Protein AF-A0A3M6Y207-F1 (afdb_monomer)

Mean predicted aligned error: 12.54 Å

Organism: Hortaea werneckii (NCBI:txid91943)

Secondary structure (DSSP, 8-state):
-PPPGGG--GGGG---------PPPS--TT-----------------TTSSS-S---HHHHHHHHHHHHHHHHHHHHHHHHHHHHH--TT---S------SSGGGGSPPP-GGG--GGGEE-GGG--BS--SSSPPPPPPPPHHHHHHS-SS-SS--EEE---GGGGSTTTPPPP-BSSTTS-SBPPPEEEBSSEETBPPPPSSS-HHHHT---S-B--HHHHHGGGTSSS-GGGTS--GGGGS--TTHHHHHHHH----GGG--HHHHHHHHHHHHGGGGSSSSPPPPEEEEEEEETT----HHHHHHHHHHIIIIIITTTSSEEEEEEEE---TTS-TTT-HHHHHHHHHHHS-GGGGGGEEEE-HHHHHHHSPSPPP--S--TT-S-TTSTTT-TTHHHHHHHHH-TT-SEEEEEETT----S-HHHHHHHHHHHHTT--STTHHHHHTS---HHHH-SHHHHHHHHHHHIIIIIHHH--HHHH--SS--S-----TTS-PPPPPTT-S-SS-TTT--S-TTTTSPPS---SS-----TTS--TTTT-

pLDDT: mean 82.65, std 19.78, range [25.48, 98.75]

Foldseek 3Di:
DDDDPVPDDVVVVPDDPDDDDPDDPPPDPPPPPPPPDDPDDDDDDDDPPPPPDDPDDPVVVVVVVVVVVVVCCVVVVVVVVVVVVVPDPVDDPPDDDDPDPDPVVVDDDQDLVVQDLLQWDAAVPADAQDDPDPDHGDDDQDPVRVVPGDLARPFAKDFDDPCPVQVPPLSPADWFAQDPVRPHTLFTAIWTQTGRHNRHDDQFDDCVLLVHDDRTHQDCLRQQVLVQDPDPCVLQHPHVNVPDSCHNSVSNCVRNPGDHLPPGALLVRLVVLCVVLVSQQDDDDHQFAEEEEEEEEAVDDCHSVLSSVLSQCSSQPRRSSSGSYQYAYEYEYAPLVQPLVPDVVSVLVSLPVGDPPNHSNRYDYDYLNNLCVVPDDDDPDQPAPVVPDDCSDCVNCVCSSVVVVCVVCVSHPYYHYDYSPDDDSDHPNSSVVSNQVSLLQFFPQCPLLLLQDTGRCVPQPDPVSVSVVSVCCQVPPVQVVDPCVQQNDPPDQFDDPDDPDDDDDPDDPLRHDPDDSVPDPRPRSRNPGDPDDDPHGDDQLCPDPDSVVRD

Structure (mmCIF, N/CA/C/O backbone):
data_AF-A0A3M6Y207-F1
#
_entry.id   AF-A0A3M6Y207-F1
#
loop_
_atom_site.group_PDB
_atom_site.id
_atom_site.type_symbol
_atom_site.label_atom_id
_atom_site.label_alt_id
_atom_site.label_c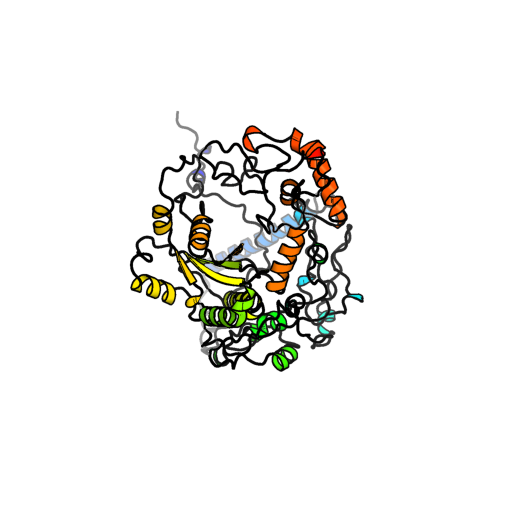omp_id
_atom_site.label_asym_id
_atom_site.label_entity_id
_atom_site.label_seq_id
_atom_site.pdbx_PDB_ins_code
_atom_site.Cartn_x
_atom_site.Cartn_y
_atom_site.Cartn_z
_atom_site.occupancy
_atom_site.B_iso_or_equiv
_atom_site.auth_seq_id
_atom_site.auth_comp_id
_atom_site.auth_asym_id
_atom_site.auth_atom_id
_atom_site.pdbx_PDB_model_num
ATOM 1 N N . MET A 1 1 ? 8.571 66.119 -23.626 1.00 37.56 1 MET A N 1
ATOM 2 C CA . MET A 1 1 ? 7.705 65.507 -24.659 1.00 37.56 1 MET A CA 1
ATOM 3 C C . MET A 1 1 ? 6.858 64.440 -23.987 1.00 37.56 1 MET A C 1
ATOM 5 O O . MET A 1 1 ? 7.425 63.543 -23.383 1.00 37.56 1 MET A O 1
ATOM 9 N N . LEU A 1 2 ? 5.533 64.585 -24.014 1.00 34.31 2 LEU A N 1
ATOM 10 C CA . LEU A 1 2 ? 4.592 63.610 -23.450 1.00 34.31 2 LEU A CA 1
ATOM 11 C C . LEU A 1 2 ? 4.396 62.436 -24.431 1.00 34.31 2 LEU A C 1
ATOM 13 O O . LEU A 1 2 ? 4.283 62.691 -25.634 1.00 34.31 2 LEU A O 1
ATOM 17 N N . PRO A 1 3 ? 4.342 61.174 -23.967 1.00 39.81 3 PRO A N 1
ATOM 18 C CA . PRO A 1 3 ? 4.056 60.037 -24.835 1.00 39.81 3 PRO A CA 1
ATOM 19 C C . PRO A 1 3 ? 2.573 60.002 -25.245 1.00 39.81 3 PRO A C 1
ATOM 21 O O . PRO A 1 3 ? 1.689 60.465 -24.526 1.00 39.81 3 PRO A O 1
ATOM 24 N N . ARG A 1 4 ? 2.307 59.473 -26.448 1.00 44.25 4 ARG A N 1
ATOM 25 C CA . ARG A 1 4 ? 0.972 59.405 -27.067 1.00 44.25 4 ARG A CA 1
ATOM 26 C C . ARG A 1 4 ? 0.052 58.427 -26.320 1.00 44.25 4 ARG A C 1
ATOM 28 O O . ARG A 1 4 ? 0.466 57.333 -25.948 1.00 44.25 4 ARG A O 1
ATOM 35 N N . LEU A 1 5 ? -1.228 58.794 -26.222 1.00 42.16 5 LEU A N 1
ATOM 36 C CA . LEU A 1 5 ? -2.329 58.039 -25.592 1.00 42.16 5 LEU A CA 1
ATOM 37 C C . LEU A 1 5 ? -2.541 56.603 -26.120 1.00 42.16 5 LEU A C 1
ATOM 39 O O . LEU A 1 5 ? -3.233 55.823 -25.479 1.00 42.16 5 LEU A O 1
ATOM 43 N N . SER A 1 6 ? -1.930 56.215 -27.243 1.00 42.47 6 SER A N 1
ATOM 44 C CA . SER A 1 6 ? -2.050 54.869 -27.823 1.00 42.47 6 SER A CA 1
ATOM 45 C C . SER A 1 6 ? -1.184 53.798 -27.143 1.00 42.47 6 SER A C 1
ATOM 47 O O . SER A 1 6 ? -1.222 52.645 -27.559 1.00 42.47 6 SER A O 1
ATOM 49 N N . GLN A 1 7 ? -0.380 54.159 -26.137 1.00 42.72 7 GLN A N 1
ATOM 50 C CA . GLN A 1 7 ? 0.458 53.216 -25.378 1.00 42.72 7 GLN A CA 1
ATOM 51 C C . GLN A 1 7 ? -0.047 52.936 -23.954 1.00 42.72 7 GLN A C 1
ATOM 53 O O . GLN A 1 7 ? 0.565 52.156 -23.225 1.00 42.72 7 GLN A O 1
ATOM 58 N N . LEU A 1 8 ? -1.179 53.517 -23.552 1.00 40.62 8 LEU A N 1
ATOM 59 C CA . LEU A 1 8 ? -1.817 53.196 -22.279 1.00 40.62 8 LEU A CA 1
ATOM 60 C C . LEU A 1 8 ? -2.733 51.984 -22.469 1.00 40.62 8 LEU A C 1
ATOM 62 O O . LEU A 1 8 ? -3.878 52.116 -22.889 1.00 40.62 8 LEU A O 1
ATOM 66 N N . ASN A 1 9 ? -2.211 50.792 -22.172 1.00 45.00 9 ASN A N 1
ATOM 67 C CA . ASN A 1 9 ? -3.013 49.578 -22.040 1.00 45.00 9 ASN A CA 1
ATOM 68 C C . ASN A 1 9 ? -3.329 49.341 -20.546 1.00 45.00 9 ASN A C 1
ATOM 70 O O . ASN A 1 9 ? -2.451 48.876 -19.812 1.00 45.00 9 ASN A O 1
ATOM 74 N N . PRO A 1 10 ? -4.550 49.654 -20.069 1.00 39.66 10 PRO A N 1
ATOM 75 C CA . PRO A 1 10 ? -4.903 49.585 -18.649 1.00 39.66 10 PRO A CA 1
ATOM 76 C C . PRO A 1 10 ? -4.984 48.155 -18.083 1.00 39.66 10 PRO A C 1
ATOM 78 O O . PRO A 1 10 ? -5.084 47.987 -16.873 1.00 39.66 10 PRO A O 1
ATOM 81 N N . LEU A 1 11 ? -4.872 4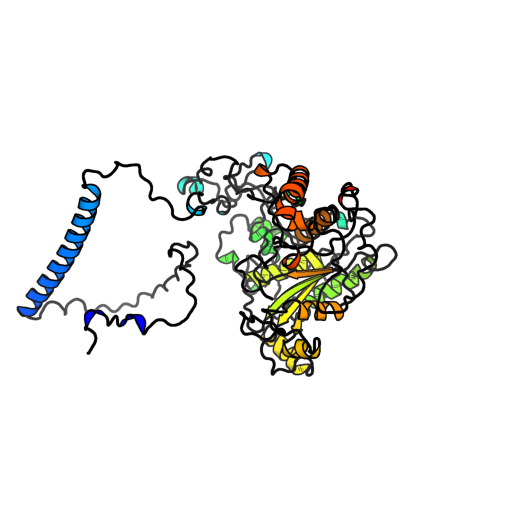7.111 -18.914 1.00 43.75 11 LEU A N 1
ATOM 82 C CA . LEU A 1 11 ? -4.884 45.712 -18.460 1.00 43.75 11 LEU A CA 1
ATOM 83 C C . LEU A 1 11 ? -3.529 45.208 -17.939 1.00 43.75 11 LEU A C 1
ATOM 85 O O . LEU A 1 11 ? -3.455 44.122 -17.369 1.00 43.75 11 LEU A O 1
ATOM 89 N N . ARG A 1 12 ? -2.452 45.994 -18.070 1.00 41.41 12 ARG A N 1
ATOM 90 C CA . ARG A 1 12 ? -1.143 45.646 -17.485 1.00 41.41 12 ARG A CA 1
ATOM 91 C C . ARG A 1 12 ? -1.062 45.848 -15.968 1.00 41.41 12 ARG A C 1
ATOM 93 O O . ARG A 1 12 ? -0.103 45.385 -15.364 1.00 41.41 12 ARG A O 1
ATOM 100 N N . TRP A 1 13 ? -2.051 46.499 -15.353 1.00 37.62 13 TRP A N 1
ATOM 101 C CA . TRP A 1 13 ? -2.058 46.809 -13.915 1.00 37.62 13 TRP A CA 1
ATOM 102 C C . TRP A 1 13 ? -2.912 45.853 -13.064 1.00 37.62 13 TRP A C 1
ATOM 104 O O . TRP A 1 13 ? -3.126 46.103 -11.884 1.00 37.62 13 TRP A O 1
ATOM 114 N N . LEU A 1 14 ? -3.390 44.749 -13.652 1.00 36.78 14 LEU A N 1
ATOM 115 C CA . LEU A 1 14 ? -4.211 43.729 -12.979 1.00 36.78 14 LEU A CA 1
ATOM 116 C C . LEU A 1 14 ? -3.636 42.305 -13.094 1.00 36.78 14 LEU A C 1
ATOM 118 O O . LEU A 1 14 ? -4.357 41.330 -12.903 1.00 36.78 14 LEU A O 1
ATOM 122 N N . HIS A 1 15 ? -2.341 42.154 -13.383 1.00 35.75 15 HIS A N 1
ATOM 123 C CA . HIS A 1 15 ? -1.693 40.845 -13.270 1.00 35.75 15 HIS A CA 1
ATOM 124 C C . HIS A 1 15 ? -1.186 40.625 -11.845 1.00 35.75 15 HIS A C 1
ATOM 126 O O . HIS A 1 15 ? -0.095 41.056 -11.472 1.00 35.75 15 HIS A O 1
ATOM 132 N N . ASN A 1 16 ? -2.002 39.921 -11.061 1.00 33.22 16 ASN A N 1
ATOM 133 C CA . ASN A 1 16 ? -1.535 39.177 -9.901 1.00 33.22 16 ASN A CA 1
ATOM 134 C C . ASN A 1 16 ? -0.428 38.222 -10.375 1.00 33.22 16 ASN A C 1
ATOM 136 O O . ASN A 1 16 ? -0.646 37.434 -11.297 1.00 33.22 16 ASN A O 1
ATOM 140 N N . ARG A 1 17 ? 0.757 38.284 -9.760 1.00 36.72 17 ARG A N 1
ATOM 141 C CA . ARG A 1 17 ? 1.774 37.235 -9.901 1.00 36.72 17 ARG A CA 1
ATOM 142 C C . ARG A 1 17 ? 1.285 36.002 -9.141 1.00 36.72 17 ARG A C 1
ATOM 144 O O . ARG A 1 17 ? 1.629 35.801 -7.985 1.00 36.72 17 ARG A O 1
ATOM 151 N N . GLY A 1 18 ? 0.435 35.224 -9.793 1.00 33.31 18 GLY A N 1
ATOM 152 C CA . GLY A 1 18 ? 0.072 33.870 -9.409 1.00 33.31 18 GLY A CA 1
ATOM 153 C C . GLY A 1 18 ? 0.311 32.973 -10.614 1.00 33.31 18 GLY A C 1
ATOM 154 O O . GLY A 1 18 ? -0.112 33.303 -11.723 1.00 33.31 18 GLY A O 1
ATOM 155 N N . PHE A 1 19 ? 1.033 31.876 -10.408 1.00 36.06 19 PHE A N 1
ATOM 156 C CA . PHE A 1 19 ? 1.197 30.833 -11.413 1.00 36.06 19 PHE A CA 1
ATOM 157 C C . PHE A 1 19 ? -0.182 30.375 -11.904 1.00 36.06 19 PHE A C 1
ATOM 159 O O . PHE A 1 19 ? -1.051 30.021 -11.110 1.00 36.06 19 PHE A O 1
ATOM 166 N N . THR A 1 20 ? -0.389 30.406 -13.217 1.00 26.38 20 THR A N 1
ATOM 167 C CA . THR A 1 20 ? -1.582 29.867 -13.869 1.00 26.38 20 THR A CA 1
ATOM 168 C C . THR A 1 20 ? -1.197 28.539 -14.501 1.00 26.38 20 THR A C 1
ATOM 170 O O . THR A 1 20 ? -0.492 28.506 -15.506 1.00 26.38 20 THR A O 1
ATOM 173 N N . TYR A 1 21 ? -1.660 27.429 -13.924 1.00 33.19 21 TYR A N 1
ATOM 174 C CA . TYR A 1 21 ? -1.825 26.219 -14.724 1.00 33.19 21 TYR A CA 1
ATOM 175 C C . TYR A 1 21 ? -2.815 26.554 -15.842 1.00 33.19 21 TYR A C 1
ATOM 177 O O . TYR A 1 21 ? -3.873 27.134 -15.578 1.00 33.19 21 TYR A O 1
ATOM 185 N N . HIS A 1 22 ? -2.475 26.218 -17.087 1.00 31.17 22 HIS A N 1
ATOM 186 C CA . HIS A 1 22 ? -3.447 26.229 -18.172 1.00 31.17 22 HIS A CA 1
ATOM 187 C C . HIS A 1 22 ? -4.620 25.333 -17.753 1.00 31.17 22 HIS A C 1
ATOM 189 O O . HI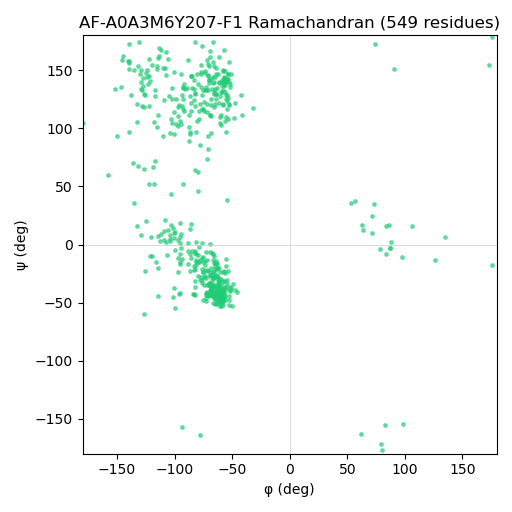S A 1 22 ? -4.467 24.119 -17.634 1.00 31.17 22 HIS A O 1
ATOM 195 N N . GLN A 1 23 ? -5.778 25.937 -17.477 1.00 32.59 23 GLN A N 1
ATOM 196 C CA . GLN A 1 23 ? -7.015 25.198 -17.255 1.00 32.59 23 GLN A CA 1
ATOM 197 C C . GLN A 1 23 ? -7.293 24.354 -18.501 1.00 32.59 23 GLN A C 1
ATOM 199 O O . GLN A 1 23 ? -7.431 24.892 -19.603 1.00 32.59 23 GLN A O 1
ATOM 204 N N . LEU A 1 24 ? -7.354 23.035 -18.317 1.00 33.62 24 LEU A N 1
ATOM 205 C CA . LEU A 1 24 ? -7.867 22.117 -19.325 1.00 33.62 24 LEU A CA 1
ATOM 206 C C . LEU A 1 24 ? -9.313 22.517 -19.687 1.00 33.62 24 LEU A C 1
ATOM 208 O O . LEU A 1 24 ? -10.031 23.040 -18.828 1.00 33.62 24 LEU A O 1
ATOM 212 N N . PRO A 1 25 ? -9.762 22.283 -20.933 1.00 32.41 25 PRO A N 1
ATOM 213 C CA . PRO A 1 25 ? -11.155 22.474 -21.318 1.00 32.41 25 PRO A CA 1
ATOM 214 C C . PRO A 1 25 ? -12.088 21.730 -20.359 1.00 32.41 25 PRO A C 1
ATOM 216 O O . PRO A 1 25 ? -11.834 20.591 -19.971 1.00 32.41 25 PRO A O 1
ATOM 219 N N . ASN A 1 26 ? -13.159 22.406 -19.963 1.00 33.19 26 ASN A N 1
ATOM 220 C CA . ASN A 1 26 ? -14.010 22.069 -18.828 1.00 33.19 26 ASN A CA 1
ATOM 221 C C . ASN A 1 26 ? -15.022 20.939 -19.128 1.00 33.19 26 ASN A C 1
ATOM 223 O O . ASN A 1 26 ? -16.190 21.068 -18.780 1.00 33.19 26 ASN A O 1
ATOM 227 N N . ASP A 1 27 ? -14.581 19.850 -19.762 1.00 36.50 27 ASP A N 1
ATOM 228 C CA . ASP A 1 27 ? -15.401 18.671 -20.094 1.00 36.50 27 ASP A CA 1
ATOM 229 C C . ASP A 1 27 ? -14.865 17.410 -19.394 1.00 36.50 27 ASP A C 1
ATOM 231 O O . ASP A 1 27 ? -14.611 16.365 -19.993 1.00 36.50 27 ASP A O 1
ATOM 235 N N . SER A 1 28 ? -14.680 17.510 -18.076 1.00 31.97 28 SER A N 1
ATOM 236 C CA . SER A 1 28 ? -14.463 16.339 -17.226 1.00 31.97 28 SER A CA 1
ATOM 237 C C . SER A 1 28 ? -15.812 15.687 -16.877 1.00 31.97 28 SER A C 1
ATOM 239 O O . SER A 1 28 ? -16.691 16.372 -16.345 1.00 31.97 28 SER A O 1
ATOM 241 N N . PRO A 1 29 ? -15.988 14.364 -17.067 1.00 37.75 29 PRO A N 1
ATOM 242 C CA . PRO A 1 29 ? -17.188 13.640 -16.635 1.00 37.75 29 PRO A CA 1
ATOM 243 C C . PRO A 1 29 ? -17.307 13.528 -15.101 1.00 37.75 29 PRO A C 1
ATOM 245 O O . PRO A 1 29 ? -18.274 12.959 -14.603 1.00 37.75 29 PRO A O 1
ATOM 248 N N . PHE A 1 30 ? -16.353 14.079 -14.340 1.00 30.80 30 PHE A N 1
ATOM 249 C CA . PHE A 1 30 ? -16.338 14.062 -12.875 1.00 30.80 30 PHE A CA 1
ATOM 250 C C . PHE A 1 30 ? -16.946 15.311 -12.223 1.00 30.80 30 PHE A C 1
ATOM 252 O O . PHE A 1 30 ? -16.905 15.453 -10.999 1.00 30.80 30 PHE A O 1
ATOM 259 N N . HIS A 1 31 ? -17.581 16.200 -12.995 1.00 31.72 31 HIS A N 1
ATOM 260 C CA . HIS A 1 31 ? -18.521 17.145 -12.402 1.00 31.72 31 HIS A CA 1
ATOM 261 C C . HIS A 1 31 ? -19.786 16.396 -11.970 1.00 31.72 31 HIS A C 1
ATOM 263 O O . HIS A 1 31 ? -20.739 16.242 -12.730 1.00 31.72 31 HIS A O 1
ATOM 269 N N . LEU A 1 32 ? -19.808 15.973 -10.702 1.00 33.22 32 LEU A N 1
ATOM 270 C CA . LEU A 1 32 ? -21.043 15.695 -9.978 1.00 33.22 32 LEU A CA 1
ATOM 271 C C . LEU A 1 32 ? -21.902 16.959 -10.033 1.00 33.22 32 LEU A C 1
ATOM 273 O O . LEU A 1 32 ? -21.722 17.911 -9.270 1.00 33.22 32 LEU A O 1
ATOM 277 N N . GLN A 1 33 ? -22.822 16.977 -10.990 1.00 31.09 33 GLN A N 1
ATOM 278 C CA . GLN A 1 33 ? -23.894 17.944 -11.068 1.00 31.09 33 GLN A CA 1
ATOM 279 C C . GLN A 1 33 ? -24.643 17.838 -9.738 1.00 31.09 33 GLN A C 1
ATOM 281 O O . GLN A 1 33 ? -25.308 16.837 -9.475 1.00 31.09 33 GLN A O 1
ATOM 286 N N . ARG A 1 34 ? -24.468 18.836 -8.857 1.00 27.14 34 ARG A N 1
ATOM 287 C CA . ARG A 1 34 ? -25.263 18.967 -7.632 1.00 27.14 34 ARG A CA 1
ATOM 288 C C . ARG A 1 34 ? -26.720 18.817 -8.038 1.00 27.14 34 ARG A C 1
ATOM 290 O O . ARG A 1 34 ? -27.271 19.699 -8.699 1.00 27.14 34 ARG A O 1
ATOM 297 N N . TYR A 1 35 ? -27.305 17.687 -7.658 1.00 26.25 35 TYR A N 1
ATOM 298 C CA . TYR A 1 35 ? -28.729 17.440 -7.749 1.00 26.25 35 TYR A CA 1
ATOM 299 C C . TYR A 1 35 ? -29.407 18.601 -7.029 1.00 26.25 35 TYR A C 1
ATOM 301 O O . TYR A 1 35 ? -29.274 18.777 -5.818 1.00 26.25 35 TYR A O 1
ATOM 309 N N . ARG A 1 36 ? -30.029 19.476 -7.814 1.00 26.77 36 ARG A N 1
ATOM 310 C CA . ARG A 1 36 ? -30.749 20.634 -7.310 1.00 26.77 36 ARG A CA 1
ATOM 311 C C . ARG A 1 36 ? -31.937 20.086 -6.534 1.00 26.77 36 ARG A C 1
ATOM 313 O O . ARG A 1 36 ? -32.762 19.376 -7.108 1.00 26.77 36 ARG A O 1
ATOM 320 N N . GLU A 1 37 ? -31.980 20.379 -5.240 1.00 27.80 37 GLU A N 1
ATOM 321 C CA . GLU A 1 37 ? -33.097 20.032 -4.372 1.00 27.80 37 GLU A CA 1
ATOM 322 C C . GLU A 1 37 ? -34.412 20.429 -5.042 1.00 27.80 37 GLU A C 1
ATOM 324 O O . GLU A 1 37 ? -34.642 21.574 -5.448 1.00 27.80 37 GLU A O 1
ATOM 329 N N . ARG A 1 38 ? -35.251 19.411 -5.211 1.00 25.48 38 ARG A N 1
ATOM 330 C CA . ARG A 1 38 ? -36.609 19.505 -5.711 1.00 25.48 38 ARG A CA 1
ATOM 331 C C . ARG A 1 38 ? -37.420 20.226 -4.641 1.00 25.48 38 ARG A C 1
ATOM 333 O O . ARG A 1 38 ? -37.872 19.604 -3.687 1.00 25.48 38 ARG A O 1
ATOM 340 N N . TRP A 1 39 ? -37.576 21.537 -4.797 1.00 25.81 39 TRP A N 1
ATOM 341 C CA . TRP A 1 39 ? -38.514 22.309 -3.994 1.00 25.81 39 TRP A CA 1
ATOM 342 C C . TRP A 1 39 ? -39.915 21.727 -4.175 1.00 25.81 39 TRP A C 1
ATOM 344 O O . TRP A 1 39 ? -40.438 21.613 -5.286 1.00 25.81 39 TRP A O 1
ATOM 354 N N . THR A 1 40 ? -40.476 21.304 -3.051 1.00 28.25 40 THR A N 1
ATOM 355 C CA . THR A 1 40 ? -41.836 20.813 -2.893 1.00 28.25 40 THR A CA 1
ATOM 356 C C . THR A 1 40 ? -42.839 21.877 -3.319 1.00 28.25 40 THR A C 1
ATOM 358 O O . THR A 1 40 ? -42.720 23.050 -2.970 1.00 28.25 40 THR A O 1
ATOM 361 N N . THR A 1 41 ? -43.848 21.442 -4.063 1.00 31.44 41 THR A N 1
ATOM 362 C CA . THR A 1 41 ? -45.017 22.216 -4.470 1.00 31.44 41 THR A CA 1
ATOM 363 C C . THR A 1 41 ? -45.802 22.695 -3.247 1.00 31.44 41 THR A C 1
ATOM 365 O O . THR A 1 41 ? -46.521 21.911 -2.632 1.00 31.44 41 THR A O 1
ATOM 368 N N . GLY A 1 42 ? -45.675 23.979 -2.917 1.00 28.22 42 GLY A N 1
ATOM 369 C CA . GLY A 1 42 ? -46.650 24.721 -2.123 1.00 28.22 42 GLY A CA 1
ATOM 370 C C . GLY A 1 42 ? -47.568 25.483 -3.072 1.00 28.22 42 GLY A C 1
ATOM 371 O O . GLY A 1 42 ? -47.099 26.282 -3.882 1.00 28.22 42 GLY A O 1
ATOM 372 N N . SER A 1 43 ? -48.859 25.172 -3.026 1.00 35.44 43 SER A N 1
ATOM 373 C CA . SER A 1 43 ? -49.903 25.898 -3.737 1.00 35.44 43 SER A CA 1
ATOM 374 C C . SER A 1 43 ? -50.004 27.322 -3.205 1.00 35.44 43 SER A C 1
ATOM 376 O O . SER A 1 43 ? -50.254 27.481 -2.020 1.00 35.44 43 SER A O 1
ATOM 378 N N . ASP A 1 44 ? -49.898 28.315 -4.079 1.00 32.53 44 ASP A N 1
ATOM 379 C CA . ASP A 1 44 ? -50.597 29.590 -3.922 1.00 32.53 44 ASP A CA 1
ATOM 380 C C . ASP A 1 44 ? -50.866 30.144 -5.321 1.00 32.53 44 ASP A C 1
ATOM 382 O O . ASP A 1 44 ? -50.027 30.755 -5.989 1.00 32.53 44 ASP A O 1
ATOM 386 N N . GLY A 1 45 ? -52.056 29.814 -5.818 1.00 43.56 45 GLY A N 1
ATOM 387 C CA . GLY A 1 45 ? -52.608 30.419 -7.010 1.00 43.56 45 GLY A CA 1
ATOM 388 C C . GLY A 1 45 ? -53.164 31.782 -6.645 1.00 43.56 45 GLY A C 1
ATOM 389 O O . GLY A 1 45 ? -54.197 31.838 -6.006 1.00 43.56 45 GLY A O 1
ATOM 390 N N . GLU A 1 46 ? -52.491 32.850 -7.070 1.00 40.97 46 GLU A N 1
ATOM 391 C CA . GLU A 1 46 ? -53.087 34.154 -7.390 1.00 40.97 46 GLU A CA 1
ATOM 392 C C . GLU A 1 46 ? -51.977 35.116 -7.847 1.00 40.97 46 GLU A C 1
ATOM 394 O O . GLU A 1 46 ? -51.188 35.621 -7.056 1.00 40.97 46 GLU A O 1
ATOM 399 N N . GLY A 1 47 ? -51.877 35.388 -9.152 1.00 35.75 47 GLY A N 1
ATOM 400 C CA . GLY A 1 47 ? -50.910 36.390 -9.629 1.00 35.75 47 GLY A CA 1
ATOM 401 C C . GLY A 1 47 ? -50.787 36.569 -11.138 1.00 35.75 47 GLY A C 1
ATOM 402 O O . GLY A 1 47 ? -50.325 37.612 -11.595 1.00 35.75 47 GLY A O 1
ATOM 403 N N . TRP A 1 48 ? -51.251 35.609 -11.939 1.00 35.19 48 TRP A N 1
ATOM 404 C CA . TRP A 1 48 ? -51.021 35.634 -13.390 1.00 35.19 48 TRP A CA 1
ATOM 405 C C . TRP A 1 48 ? -51.961 36.559 -14.184 1.00 35.19 48 TRP A C 1
ATOM 407 O O . TRP A 1 48 ? -51.677 36.869 -15.336 1.00 35.19 48 TRP A O 1
ATOM 417 N N . ASN A 1 49 ? -53.006 37.115 -13.557 1.00 39.56 49 ASN A N 1
ATOM 418 C CA . ASN A 1 49 ? -53.978 37.996 -14.226 1.00 39.56 49 ASN A CA 1
ATOM 419 C C . ASN A 1 49 ? -53.787 39.508 -13.976 1.00 39.56 49 ASN A C 1
ATOM 421 O O . ASN A 1 49 ? -54.673 40.294 -14.301 1.00 39.56 49 ASN A O 1
ATOM 425 N N . LYS A 1 50 ? -52.641 39.966 -13.443 1.00 41.31 50 LYS A N 1
ATOM 426 C CA . LYS A 1 50 ? -52.394 41.409 -13.188 1.00 41.31 50 LYS A CA 1
ATOM 427 C C . LYS A 1 50 ? -51.362 42.096 -14.093 1.00 41.31 50 LYS A C 1
ATOM 429 O O . LYS A 1 50 ? -51.104 43.284 -13.909 1.00 41.31 50 LYS A O 1
ATOM 434 N N . ILE A 1 51 ? -50.805 41.413 -15.096 1.00 47.56 51 ILE A N 1
ATOM 435 C CA . ILE A 1 51 ? -49.765 41.996 -15.974 1.00 47.56 51 ILE A CA 1
ATOM 436 C C . ILE A 1 51 ? -50.340 42.580 -17.281 1.00 47.56 51 ILE A C 1
ATOM 438 O O . ILE A 1 51 ? -49.705 43.414 -17.922 1.00 47.56 51 ILE A O 1
ATOM 442 N N . TRP A 1 52 ? -51.584 42.254 -17.635 1.00 44.38 52 TRP A N 1
ATOM 443 C CA . TRP A 1 52 ? -52.199 42.641 -18.911 1.00 44.38 52 TRP A CA 1
ATOM 444 C C . TRP A 1 52 ? -53.194 43.805 -18.806 1.00 44.38 52 TRP A C 1
ATOM 446 O O . TRP A 1 52 ? -54.272 43.764 -19.384 1.00 44.38 52 TRP A O 1
ATOM 456 N N . ASN A 1 53 ? -52.864 44.863 -18.054 1.00 49.34 53 ASN A N 1
ATOM 457 C CA . ASN A 1 53 ? -53.646 46.106 -18.135 1.00 49.34 53 ASN A CA 1
ATOM 458 C C . ASN A 1 53 ? -52.889 47.363 -17.676 1.00 49.34 53 ASN A C 1
ATOM 460 O O . ASN A 1 53 ? -53.292 48.076 -16.757 1.00 49.34 53 ASN A O 1
ATOM 464 N N . ARG A 1 54 ? -51.770 47.680 -18.337 1.00 50.22 54 ARG A N 1
ATOM 465 C CA . ARG A 1 54 ? -51.184 49.029 -18.277 1.00 50.22 54 ARG A CA 1
ATOM 466 C C . ARG A 1 54 ? -50.828 49.496 -19.681 1.00 50.22 54 ARG A C 1
ATOM 468 O O . ARG A 1 54 ? -50.037 48.848 -20.356 1.00 50.22 54 ARG A O 1
ATOM 475 N N . ARG A 1 55 ? -51.425 50.626 -20.090 1.00 53.88 55 ARG A N 1
ATOM 476 C CA . ARG A 1 55 ? -51.176 51.325 -21.362 1.00 53.88 55 ARG A CA 1
ATOM 477 C C . ARG A 1 55 ? -49.678 51.336 -21.667 1.00 53.88 55 ARG A C 1
ATOM 479 O O . ARG A 1 55 ? -48.896 51.976 -20.965 1.00 53.88 55 ARG A O 1
ATOM 486 N N . THR A 1 56 ? -49.290 50.600 -22.698 1.00 58.72 56 THR A N 1
ATOM 487 C CA . THR A 1 56 ? -47.915 50.521 -23.182 1.00 58.72 56 THR A CA 1
ATOM 488 C C . THR A 1 56 ? -47.536 51.856 -23.811 1.00 58.72 56 THR A C 1
ATOM 490 O O . THR A 1 56 ? -48.080 52.242 -24.843 1.00 58.72 56 THR A O 1
ATOM 493 N N . THR A 1 57 ? -46.623 52.589 -23.183 1.00 69.69 57 THR A N 1
ATOM 494 C CA . THR A 1 57 ? -46.046 53.812 -23.747 1.00 69.69 57 THR A CA 1
ATOM 495 C C . THR A 1 57 ? -45.120 53.481 -24.918 1.00 69.69 57 THR A C 1
ATOM 497 O O . THR A 1 57 ? -44.407 52.476 -24.890 1.00 69.69 57 THR A O 1
ATOM 500 N N . LEU A 1 58 ? -45.106 54.354 -25.932 1.00 65.12 58 LEU A N 1
ATOM 501 C CA . LEU A 1 58 ? -44.357 54.213 -27.192 1.00 65.12 58 LEU A CA 1
ATOM 502 C C . LEU A 1 58 ? -42.877 53.834 -26.978 1.00 65.12 58 LEU A C 1
ATOM 504 O O . LEU A 1 58 ? -42.317 53.033 -27.719 1.00 65.12 58 LEU A O 1
ATOM 508 N N . LEU A 1 59 ? -42.277 54.328 -25.891 1.00 65.50 59 LEU A N 1
ATOM 509 C CA . LEU A 1 59 ? -40.895 54.048 -25.502 1.00 65.50 59 LEU A CA 1
ATOM 510 C C . LEU A 1 59 ? -40.623 52.559 -25.208 1.00 65.50 59 LEU A C 1
ATOM 512 O O . LEU A 1 59 ? -39.548 52.057 -25.520 1.00 65.50 59 LEU A O 1
ATOM 516 N N . ARG A 1 60 ? -41.591 51.829 -24.633 1.00 59.28 60 ARG A N 1
ATOM 517 C CA . ARG A 1 60 ? -41.434 50.395 -24.324 1.00 59.28 60 ARG A CA 1
ATOM 518 C C . ARG A 1 60 ? -41.514 49.529 -25.574 1.00 59.28 60 ARG A C 1
ATOM 520 O O . ARG A 1 60 ? -40.790 48.545 -25.666 1.00 59.28 60 ARG A O 1
ATOM 527 N N . LEU A 1 61 ? -42.338 49.915 -26.548 1.00 72.94 61 LEU A N 1
ATOM 528 C CA . LEU A 1 61 ? -42.405 49.230 -27.841 1.00 72.94 61 LEU A CA 1
ATOM 529 C C . LEU A 1 61 ? -41.099 49.405 -28.624 1.00 72.94 61 LEU A C 1
ATOM 531 O O . LEU A 1 61 ? -40.584 48.428 -29.157 1.00 72.94 61 LEU A O 1
ATOM 535 N N . VAL A 1 62 ? -40.511 50.607 -28.601 1.00 76.69 62 VAL A N 1
ATOM 536 C CA . VAL A 1 62 ? -39.176 50.853 -29.175 1.00 76.69 62 VAL A CA 1
ATOM 537 C C . VAL A 1 62 ? -38.109 50.005 -28.476 1.00 76.69 62 VAL A C 1
ATOM 539 O O . VAL A 1 62 ? -37.249 49.434 -29.142 1.00 76.69 62 VAL A O 1
ATOM 542 N N . PHE A 1 63 ? -38.191 49.850 -27.151 1.00 76.81 63 PHE A N 1
ATOM 543 C CA . PHE A 1 63 ? -37.238 49.038 -26.392 1.00 76.81 63 PHE A CA 1
ATOM 544 C C . PHE A 1 63 ? -37.332 47.540 -26.728 1.00 76.81 63 PHE A C 1
ATOM 546 O O . PHE A 1 63 ? -36.310 46.896 -26.959 1.00 76.81 63 PHE A O 1
ATOM 553 N N . TYR A 1 64 ? -38.544 46.984 -26.831 1.00 79.00 64 TYR A N 1
ATOM 554 C CA . TYR A 1 64 ? -38.725 45.591 -27.256 1.00 79.00 64 TYR A CA 1
ATOM 555 C C . TYR A 1 64 ? -38.311 45.366 -28.711 1.00 79.00 64 TYR A C 1
ATOM 557 O O . TYR A 1 64 ? -37.730 44.327 -29.021 1.00 79.00 64 TYR A O 1
ATOM 565 N N . PHE A 1 65 ? -38.541 46.346 -29.587 1.00 81.94 65 PHE A N 1
ATOM 566 C CA . PHE A 1 65 ? -38.098 46.274 -30.976 1.00 81.94 65 PHE A CA 1
ATOM 567 C C . PHE A 1 65 ? -36.567 46.289 -31.084 1.00 81.94 65 PHE A C 1
ATOM 569 O O . PHE A 1 65 ? -36.003 45.499 -31.834 1.00 81.94 65 PHE A O 1
ATOM 576 N N . LEU A 1 66 ? -35.882 47.113 -30.283 1.00 79.62 66 LEU A N 1
ATOM 577 C CA . LEU A 1 66 ? -34.418 47.138 -30.214 1.00 79.62 66 LEU A CA 1
ATOM 578 C C . LEU A 1 66 ? -33.839 45.821 -29.687 1.00 79.62 66 LEU A C 1
ATOM 580 O O . LEU A 1 66 ? -32.896 45.301 -30.276 1.00 79.62 66 LEU A O 1
ATOM 584 N N . ILE A 1 67 ? -34.419 45.242 -28.632 1.00 80.12 67 ILE A N 1
ATOM 585 C CA . ILE A 1 67 ? -33.978 43.937 -28.113 1.00 80.12 67 ILE A CA 1
ATOM 586 C C . ILE A 1 67 ? -34.204 42.841 -29.158 1.00 80.12 67 ILE A C 1
ATOM 588 O O . ILE A 1 67 ? -33.292 42.064 -29.434 1.00 80.12 67 ILE A O 1
ATOM 592 N N . GLY A 1 68 ? -35.385 42.802 -29.781 1.00 82.06 68 GLY A N 1
ATOM 593 C CA . GLY A 1 68 ? -35.690 41.847 -30.845 1.00 82.06 68 GLY A CA 1
ATOM 594 C C . GLY A 1 68 ? -34.740 41.986 -32.033 1.00 82.06 68 GLY A C 1
ATOM 595 O O . GLY A 1 68 ? -34.238 40.984 -32.537 1.00 82.06 68 GLY A O 1
ATOM 596 N N . PHE A 1 69 ? -34.419 43.220 -32.429 1.00 81.81 69 PHE A N 1
ATOM 597 C CA . PHE A 1 69 ? -33.479 43.503 -33.508 1.00 81.81 69 PHE A CA 1
ATOM 598 C C . PHE A 1 69 ? -32.052 43.067 -33.164 1.00 81.81 69 PHE A C 1
ATOM 600 O O . PHE A 1 69 ? -31.388 42.467 -34.005 1.00 81.81 69 PHE A O 1
ATOM 607 N N . VAL A 1 70 ? -31.581 43.296 -31.934 1.00 79.75 70 VAL A N 1
ATOM 608 C CA . VAL A 1 70 ? -30.254 42.840 -31.484 1.00 79.75 70 VAL A CA 1
ATOM 609 C C . VAL A 1 70 ? -30.184 41.315 -31.447 1.00 79.75 70 VAL A C 1
ATOM 611 O O . VAL A 1 70 ? -29.227 40.743 -31.959 1.00 79.75 70 VAL A O 1
ATOM 614 N N . VAL A 1 71 ? -31.210 40.638 -30.925 1.00 78.69 71 VAL A N 1
ATOM 615 C CA . VAL A 1 71 ? -31.257 39.168 -30.885 1.00 78.69 71 VAL A CA 1
ATOM 616 C C . VAL A 1 71 ? -31.309 38.577 -32.297 1.00 78.69 71 VAL A C 1
ATOM 618 O O . VAL A 1 71 ? -30.540 37.669 -32.604 1.00 78.69 71 VAL A O 1
ATOM 621 N N . LEU A 1 72 ? -32.134 39.126 -33.193 1.00 76.38 72 LEU A N 1
ATOM 622 C CA . LEU A 1 72 ? -32.184 38.705 -34.598 1.00 76.38 72 LEU A CA 1
ATOM 623 C C . LEU A 1 72 ? -30.875 38.995 -35.341 1.00 76.38 72 LEU A C 1
ATOM 625 O O . LEU A 1 72 ? -30.455 38.188 -36.165 1.00 76.38 72 LEU A O 1
ATOM 629 N N . SER A 1 73 ? -30.197 40.098 -35.022 1.00 71.81 73 SER A N 1
ATOM 630 C CA . SER A 1 73 ? -28.889 40.435 -35.596 1.00 71.81 73 SER A CA 1
ATOM 631 C C . SER A 1 73 ? -27.781 39.514 -35.086 1.00 71.81 73 SER A C 1
ATOM 633 O O . SER A 1 73 ? -26.886 39.165 -35.850 1.00 71.81 73 SER A O 1
ATOM 635 N N . LEU A 1 74 ? -27.844 39.068 -33.829 1.00 70.56 74 LEU A N 1
ATOM 636 C CA . LEU A 1 74 ? -26.904 38.097 -33.262 1.00 70.56 74 LEU A CA 1
ATOM 637 C C . LEU A 1 74 ? -27.136 36.688 -33.824 1.00 70.56 74 LEU A C 1
ATOM 639 O O . LEU A 1 74 ? -26.174 36.012 -34.181 1.00 70.56 74 LEU A O 1
ATOM 643 N N . LEU A 1 75 ? -28.394 36.267 -33.980 1.00 71.75 75 LEU A N 1
ATOM 644 C CA . LEU A 1 75 ? -28.742 34.977 -34.588 1.00 71.75 75 LEU A CA 1
ATOM 645 C C . LEU A 1 75 ? -28.438 34.957 -36.095 1.00 71.75 75 LEU A C 1
ATOM 647 O O . LEU A 1 75 ? -27.839 34.007 -36.599 1.00 71.75 75 LEU A O 1
ATOM 651 N N . GLY A 1 76 ? -28.780 36.032 -36.810 1.00 71.19 76 GLY A N 1
ATOM 652 C CA . GLY A 1 76 ? -28.470 36.204 -38.229 1.00 71.19 76 GLY A CA 1
ATOM 653 C C . GLY A 1 76 ? -26.972 36.374 -38.487 1.00 71.19 76 GLY A C 1
ATOM 654 O O . GLY A 1 76 ? -26.440 35.785 -39.424 1.00 71.19 76 GLY A O 1
ATOM 655 N N . GLY A 1 77 ? -26.269 37.114 -37.626 1.00 66.31 77 GLY A N 1
ATOM 656 C CA . GLY A 1 77 ? -24.818 37.290 -37.670 1.00 66.31 77 GLY A CA 1
ATOM 657 C C . GLY A 1 77 ? -24.064 35.994 -37.382 1.00 66.31 77 GLY A C 1
ATOM 658 O O . GLY A 1 77 ? -23.153 35.653 -38.133 1.00 66.31 77 GLY A O 1
ATOM 659 N N . GLY A 1 78 ? -24.484 35.229 -36.369 1.00 58.44 78 GLY A N 1
ATOM 660 C CA . GLY A 1 78 ? -23.928 33.911 -36.050 1.00 58.44 78 GLY A CA 1
ATOM 661 C C . GLY A 1 78 ? -24.129 32.903 -37.184 1.00 58.44 78 GLY A C 1
ATOM 662 O O . GLY A 1 78 ? -23.165 32.289 -37.643 1.00 58.44 78 GLY A O 1
ATOM 663 N N . GLY A 1 79 ? -25.349 32.818 -37.728 1.00 58.94 79 GLY A N 1
ATOM 664 C CA . GLY A 1 79 ? -25.657 31.958 -38.874 1.00 58.94 79 GLY A CA 1
ATOM 665 C C . GLY A 1 79 ? -24.906 32.361 -40.149 1.00 58.94 79 GLY A C 1
ATOM 666 O O . GLY A 1 79 ? -24.360 31.507 -40.847 1.00 58.94 79 GLY A O 1
ATOM 667 N N . TYR A 1 80 ? -24.792 33.661 -40.433 1.00 58.34 80 TYR A N 1
ATOM 668 C CA . TYR A 1 80 ? -24.058 34.167 -41.596 1.00 58.34 80 TYR A CA 1
ATOM 669 C C . TYR A 1 80 ? -22.543 33.943 -41.477 1.00 58.34 80 TYR A C 1
ATOM 671 O O . TYR A 1 80 ? -21.897 33.586 -42.464 1.00 58.34 80 TYR A O 1
ATOM 679 N N . HIS A 1 81 ? -21.964 34.077 -40.279 1.00 54.16 81 HIS A N 1
ATOM 680 C CA . HIS A 1 81 ? -20.545 33.796 -40.046 1.00 54.16 81 HIS A CA 1
ATOM 681 C C . HIS A 1 81 ? -20.231 32.296 -40.174 1.00 54.16 81 HIS A C 1
ATOM 683 O O . HIS A 1 81 ? -19.198 31.926 -40.736 1.00 54.16 81 HIS A O 1
ATOM 689 N N . GLN A 1 82 ? -21.148 31.431 -39.731 1.00 55.31 82 GLN A N 1
ATOM 690 C CA . GLN A 1 82 ? -21.020 29.976 -39.821 1.00 55.31 82 GLN A CA 1
ATOM 691 C C . GLN A 1 82 ? -21.183 29.471 -41.266 1.00 55.31 82 GLN A C 1
ATOM 693 O O . GLN A 1 82 ? -20.358 28.697 -41.749 1.00 55.31 82 GLN A O 1
ATOM 698 N N . VAL A 1 83 ? -22.149 30.003 -42.022 1.00 57.84 83 VAL A N 1
ATOM 699 C CA . VAL A 1 83 ? -22.331 29.683 -43.452 1.00 57.84 83 VAL A CA 1
ATOM 700 C C . VAL A 1 83 ? -21.193 30.247 -44.315 1.00 57.84 83 VAL A C 1
ATOM 702 O O . VAL A 1 83 ? -20.751 29.593 -45.261 1.00 57.84 83 VAL A O 1
ATOM 705 N N . ARG A 1 84 ? -20.648 31.427 -43.983 1.00 55.16 84 ARG A N 1
ATOM 706 C CA . ARG A 1 84 ? -19.494 32.009 -44.691 1.00 55.16 84 ARG A CA 1
ATOM 707 C C . ARG A 1 84 ? -18.177 31.285 -44.380 1.00 55.16 84 ARG A C 1
ATOM 709 O O . ARG A 1 84 ? -17.322 31.229 -45.264 1.00 55.16 84 ARG A O 1
ATOM 716 N N . LYS A 1 85 ? -18.023 30.684 -43.190 1.00 52.50 85 LYS A N 1
ATOM 717 C CA . LYS A 1 85 ? -16.908 29.765 -42.873 1.00 52.50 85 LYS A CA 1
ATOM 718 C C . LYS A 1 85 ? -16.947 28.523 -43.777 1.00 52.50 85 LYS A C 1
ATOM 720 O O . LYS A 1 85 ? -15.900 28.098 -44.249 1.00 52.50 85 LYS A O 1
ATOM 725 N N . HIS A 1 86 ? -18.140 28.025 -44.113 1.00 50.09 86 HIS A N 1
ATOM 726 C CA . HIS A 1 86 ? -18.321 26.870 -45.005 1.00 50.09 86 HIS A CA 1
ATOM 727 C C . HIS A 1 86 ? -18.253 27.173 -46.516 1.00 50.09 86 HIS A C 1
ATOM 729 O O . HIS A 1 86 ? -18.139 26.238 -47.302 1.00 50.09 86 HIS A O 1
ATOM 735 N N . ARG A 1 87 ? -18.310 28.441 -46.957 1.00 43.81 87 ARG A N 1
ATOM 736 C CA . ARG A 1 87 ? -18.406 28.815 -48.391 1.00 43.81 87 ARG A CA 1
ATOM 737 C C . ARG A 1 87 ? -17.180 29.516 -48.997 1.00 43.81 87 ARG A C 1
ATOM 739 O O . ARG A 1 87 ? -17.272 29.994 -50.125 1.00 43.81 87 ARG A O 1
ATOM 746 N N . ARG A 1 88 ? -16.033 29.610 -48.309 1.00 43.47 88 ARG A N 1
ATOM 747 C CA . ARG A 1 88 ? -14.808 30.157 -48.934 1.00 43.47 88 ARG A CA 1
ATOM 748 C C . ARG A 1 88 ? -14.282 29.188 -50.014 1.00 43.47 88 ARG A C 1
ATOM 750 O O . ARG A 1 88 ? -13.932 28.060 -49.667 1.00 43.47 88 ARG A O 1
ATOM 757 N N . PRO A 1 89 ? -14.182 29.604 -51.291 1.00 44.12 89 PRO A N 1
ATOM 758 C CA . PRO A 1 89 ? -13.601 28.777 -52.341 1.00 44.12 89 PRO A CA 1
ATOM 759 C C . PRO A 1 89 ? -12.086 28.718 -52.116 1.00 44.12 89 PRO A C 1
ATOM 761 O O . PRO A 1 89 ? -11.406 29.741 -52.128 1.00 44.12 89 PRO A O 1
ATOM 764 N N . GLY A 1 90 ? -11.603 27.519 -51.795 1.00 43.62 90 GLY A N 1
ATOM 765 C CA . GLY A 1 90 ? -10.268 27.249 -51.246 1.00 43.62 90 GLY A CA 1
ATOM 766 C C . GLY A 1 90 ? -10.315 26.436 -49.946 1.00 43.62 90 GLY A C 1
ATOM 767 O O . GLY A 1 90 ? -9.300 25.887 -49.526 1.00 43.62 90 GLY A O 1
ATOM 768 N N . GLY A 1 91 ? -11.494 26.311 -49.326 1.00 38.00 91 GLY A N 1
ATOM 769 C CA . GLY A 1 91 ? -11.732 25.360 -48.247 1.00 38.00 91 GLY A CA 1
ATOM 770 C C . GLY A 1 91 ? -11.680 23.937 -48.787 1.00 38.00 91 GLY A C 1
ATOM 771 O O . GLY A 1 91 ? -12.561 23.529 -49.543 1.00 38.00 91 GLY A O 1
ATOM 772 N N . LYS A 1 92 ? -10.634 23.201 -48.403 1.00 40.12 92 LYS A N 1
ATOM 773 C CA . LYS A 1 92 ? -10.580 21.742 -48.501 1.00 40.12 92 LYS A CA 1
ATOM 774 C C . LYS A 1 92 ? -11.933 21.175 -48.061 1.00 40.12 92 LYS A C 1
ATOM 776 O O . LYS A 1 92 ? -12.464 21.568 -47.021 1.00 40.12 92 LYS A O 1
ATOM 781 N N . GLY A 1 93 ? -12.497 20.315 -48.903 1.00 34.28 93 GLY A N 1
ATOM 782 C CA . GLY A 1 93 ? -13.742 19.614 -48.630 1.00 34.28 93 GLY A CA 1
ATOM 783 C C . GLY A 1 93 ? -13.676 18.805 -47.336 1.00 34.28 93 GLY A C 1
ATOM 784 O O . GLY A 1 93 ? -12.611 18.612 -46.751 1.00 34.28 93 GLY A O 1
ATOM 785 N N . ALA A 1 94 ? -14.853 18.358 -46.908 1.00 40.53 94 ALA A N 1
ATOM 786 C CA . ALA A 1 94 ? -15.061 17.391 -45.839 1.00 40.53 94 ALA A CA 1
ATOM 787 C C . ALA A 1 94 ? -13.915 16.360 -45.761 1.00 40.53 94 ALA A C 1
ATOM 789 O O . ALA A 1 94 ? -13.678 15.636 -46.724 1.00 40.53 94 ALA A O 1
ATOM 790 N N . GLY A 1 95 ? -13.188 16.342 -44.636 1.00 39.44 95 GLY A N 1
ATOM 791 C CA . GLY A 1 95 ? -12.052 15.435 -44.416 1.00 39.44 95 GLY A CA 1
ATOM 792 C C . GLY A 1 95 ? -10.780 16.049 -43.814 1.00 39.44 95 GLY A C 1
ATOM 793 O O . GLY A 1 95 ? -9.773 15.359 -43.735 1.00 39.44 95 GLY A O 1
ATOM 794 N N . GLY A 1 96 ? -10.776 17.318 -43.392 1.00 36.78 96 GLY A N 1
ATOM 795 C CA . GLY A 1 96 ? -9.659 17.899 -42.636 1.00 36.78 96 GLY A CA 1
ATOM 796 C C . GLY A 1 96 ? -9.980 17.943 -41.148 1.00 36.78 96 GLY A C 1
ATOM 797 O O . GLY A 1 96 ? -10.657 18.876 -40.722 1.00 36.78 96 GLY A O 1
ATOM 798 N N . GLY A 1 97 ? -9.546 16.936 -40.385 1.00 48.78 97 GLY A N 1
ATOM 799 C CA . GLY A 1 97 ? -9.624 16.968 -38.924 1.00 48.78 97 GLY A CA 1
ATOM 800 C C . GLY A 1 97 ? -8.902 18.202 -38.387 1.00 48.78 97 GLY A C 1
ATOM 801 O O . GLY A 1 97 ? -7.836 18.557 -38.893 1.00 48.78 97 GLY A O 1
ATOM 802 N N . GLU A 1 98 ? -9.496 18.880 -37.404 1.00 59.34 98 GLU A N 1
ATOM 803 C CA . GLU A 1 98 ? -8.721 19.786 -36.556 1.00 59.34 98 GLU A CA 1
ATOM 804 C C . GLU A 1 98 ? -7.543 18.980 -36.012 1.00 59.34 98 GLU A C 1
ATOM 806 O O . GLU A 1 98 ? -7.734 17.916 -35.423 1.00 59.34 98 GLU A O 1
ATOM 811 N N . GLU A 1 99 ? -6.330 19.437 -36.309 1.00 71.00 99 GLU A N 1
ATOM 812 C CA . GLU A 1 99 ? -5.113 18.829 -35.795 1.00 71.00 99 GLU A CA 1
ATOM 813 C C . GLU A 1 99 ? -5.195 18.930 -34.271 1.00 71.00 99 GLU A C 1
ATOM 815 O O . GLU A 1 99 ? -5.228 20.029 -33.711 1.00 71.00 99 GLU A O 1
ATOM 820 N N . LEU A 1 100 ? -5.381 17.785 -33.616 1.00 80.50 100 LEU A N 1
ATOM 821 C CA . LEU A 1 100 ? -5.560 17.741 -32.176 1.00 80.50 100 LEU A CA 1
ATOM 822 C C . LEU A 1 100 ? -4.249 18.232 -31.538 1.00 80.50 100 LEU A C 1
ATOM 824 O O . LEU A 1 100 ? -3.196 17.662 -31.817 1.00 80.50 100 LEU A O 1
ATOM 828 N N . PRO A 1 101 ? -4.266 19.310 -30.732 1.00 84.50 101 PRO A N 1
ATOM 829 C CA . PRO A 1 101 ? -3.044 19.978 -30.282 1.00 84.50 101 PRO A CA 1
ATOM 830 C C . PRO A 1 101 ? -2.159 19.131 -29.362 1.00 84.50 101 PRO A C 1
ATOM 832 O O . PRO A 1 101 ? -1.002 19.488 -29.145 1.00 84.50 101 PRO A O 1
ATOM 835 N N . TYR A 1 102 ? -2.684 18.044 -28.794 1.00 86.19 102 TYR A N 1
ATOM 836 C CA . TYR A 1 102 ? -1.948 17.208 -27.855 1.00 86.19 102 TYR A CA 1
ATOM 837 C C . TYR A 1 102 ? -1.964 15.737 -28.261 1.00 86.19 102 TYR A C 1
ATOM 839 O O . TYR A 1 102 ? -3.022 15.178 -28.543 1.00 86.19 102 TYR A O 1
ATOM 847 N N . SER A 1 103 ? -0.806 15.073 -28.161 1.00 83.81 103 SER A N 1
ATOM 848 C CA . SER A 1 103 ? -0.632 13.659 -28.524 1.00 83.81 103 SER A CA 1
ATOM 849 C C . SER A 1 103 ? -1.662 12.731 -27.869 1.00 83.81 103 SER A C 1
ATOM 851 O O . SER A 1 103 ? -2.144 11.803 -28.509 1.00 83.81 103 SER A O 1
ATOM 853 N N . TRP A 1 104 ? -2.059 12.999 -26.618 1.00 80.56 104 TRP A N 1
ATOM 854 C CA . TRP A 1 104 ? -3.032 12.179 -25.886 1.00 80.56 104 TRP A CA 1
ATOM 855 C C . TRP A 1 104 ? -4.451 12.218 -26.483 1.00 80.56 104 TRP A C 1
ATOM 857 O O . TRP A 1 104 ? -5.215 11.278 -26.296 1.00 80.56 104 TRP A O 1
ATOM 867 N N . GLN A 1 105 ? -4.808 13.265 -27.234 1.00 84.31 105 GLN A N 1
ATOM 868 C CA . GLN A 1 105 ? -6.131 13.392 -27.857 1.00 84.31 105 GLN A CA 1
ATOM 869 C C . GLN A 1 105 ? -6.310 12.457 -29.057 1.00 84.31 105 GLN A C 1
ATOM 871 O O . GLN A 1 105 ? -7.437 12.194 -29.468 1.00 84.31 105 GLN A O 1
ATOM 876 N N . HIS A 1 106 ? -5.214 11.937 -29.610 1.00 82.06 106 HIS A N 1
ATOM 877 C CA . HIS A 1 106 ? -5.257 10.967 -30.701 1.00 82.06 106 HIS A CA 1
ATOM 878 C C . HIS A 1 106 ? -5.640 9.557 -30.233 1.00 82.06 106 HIS A C 1
ATOM 880 O O . HIS A 1 106 ? -5.926 8.696 -31.064 1.00 82.06 106 HIS A O 1
ATOM 886 N N . TYR A 1 107 ? -5.662 9.313 -28.920 1.00 80.44 107 TYR A N 1
ATOM 887 C CA . TYR A 1 107 ? -6.035 8.026 -28.350 1.00 80.44 107 TYR A CA 1
ATOM 888 C C . TYR A 1 107 ? -7.526 8.003 -28.020 1.00 80.44 107 TYR A C 1
ATOM 890 O O . TYR A 1 107 ? -8.077 8.936 -27.433 1.00 80.44 107 TYR A O 1
ATOM 898 N N . SER A 1 108 ? -8.192 6.910 -28.393 1.00 82.94 108 SER A N 1
ATOM 899 C CA . SER A 1 108 ? -9.590 6.688 -28.023 1.00 82.94 108 SER A CA 1
ATOM 900 C C . SER A 1 108 ? -9.706 6.416 -26.525 1.00 82.94 108 SER A C 1
ATOM 902 O O . SER A 1 108 ? -8.877 5.711 -25.949 1.00 82.94 108 SER A O 1
ATOM 904 N N . ARG A 1 109 ? -10.761 6.941 -25.893 1.00 83.88 109 ARG A N 1
ATOM 905 C CA . ARG A 1 109 ? -11.066 6.619 -24.498 1.00 83.88 109 ARG A CA 1
ATOM 906 C C . ARG A 1 109 ? -11.450 5.143 -24.379 1.00 83.88 109 ARG A C 1
ATOM 908 O O . ARG A 1 109 ? -12.328 4.670 -25.094 1.00 83.88 109 ARG A O 1
ATOM 915 N N . LEU A 1 110 ? -10.823 4.477 -23.422 1.00 86.25 110 LEU A N 1
ATOM 916 C CA . LEU A 1 110 ? -11.133 3.122 -22.987 1.00 86.25 110 LEU A CA 1
ATOM 917 C C . LEU A 1 110 ? -12.287 3.140 -21.982 1.00 86.25 110 LEU A C 1
ATOM 919 O O . LEU A 1 110 ? -12.312 3.987 -21.083 1.00 86.25 110 LEU A O 1
ATOM 923 N N . ASN A 1 111 ? -13.268 2.256 -22.162 1.00 86.94 111 ASN A N 1
ATOM 924 C CA . ASN A 1 111 ? -14.484 2.234 -21.352 1.00 86.94 111 ASN A CA 1
ATOM 925 C C . ASN A 1 111 ? -14.811 0.847 -20.769 1.00 86.94 111 ASN A C 1
ATOM 927 O O . ASN A 1 111 ? -15.858 0.677 -20.143 1.00 86.94 111 ASN A O 1
ATOM 931 N N . GLY A 1 112 ? -13.914 -0.122 -20.908 1.00 86.81 112 GLY A N 1
ATOM 932 C CA . GLY A 1 112 ? -14.069 -1.496 -20.442 1.00 86.81 112 GLY A CA 1
ATOM 933 C C . GLY A 1 112 ? -14.290 -1.590 -18.938 1.00 86.81 112 GLY A C 1
ATOM 934 O O . GLY A 1 112 ? -15.075 -2.410 -18.474 1.00 86.81 112 GLY A O 1
ATOM 935 N N . PHE A 1 113 ? -13.687 -0.678 -18.171 1.00 85.88 113 PHE A N 1
ATOM 936 C CA . PHE A 1 113 ? -13.895 -0.546 -16.723 1.00 85.88 113 PHE A CA 1
ATOM 937 C C . PHE A 1 113 ? -15.326 -0.159 -16.312 1.00 85.88 113 PHE A C 1
ATOM 939 O O . PHE A 1 113 ? -15.666 -0.254 -15.135 1.00 85.88 113 PHE A O 1
ATOM 946 N N . TYR A 1 114 ? -16.162 0.296 -17.249 1.00 85.75 114 TYR A N 1
ATOM 947 C CA . TYR A 1 114 ? -17.567 0.624 -16.991 1.00 85.75 114 TYR A CA 1
ATOM 948 C C . TYR A 1 114 ? -18.518 -0.526 -17.336 1.00 85.75 114 TYR A C 1
ATOM 950 O O . TYR A 1 114 ? -19.732 -0.380 -17.177 1.00 85.75 114 TYR A O 1
ATOM 958 N N . ASN A 1 115 ? -17.994 -1.666 -17.791 1.00 85.31 115 ASN A N 1
ATOM 959 C CA . ASN A 1 115 ? -18.800 -2.856 -18.011 1.00 85.31 115 ASN A CA 1
ATOM 960 C C . ASN A 1 115 ? -19.136 -3.482 -16.647 1.00 85.31 115 ASN A C 1
ATOM 962 O O . ASN A 1 115 ? -18.259 -3.747 -15.828 1.00 85.31 115 ASN A O 1
ATOM 966 N N . GLY A 1 116 ? -20.431 -3.641 -16.370 1.00 87.56 116 GLY A N 1
ATOM 967 C CA . GLY A 1 116 ? -20.922 -4.125 -15.078 1.00 87.56 116 GLY A CA 1
ATOM 968 C C . GLY A 1 116 ? -20.886 -5.649 -14.944 1.00 87.56 116 GLY A C 1
ATOM 969 O O . GLY A 1 116 ? -20.667 -6.375 -15.909 1.00 87.56 116 GLY A O 1
ATOM 970 N N . LEU A 1 117 ? -21.210 -6.159 -13.752 1.00 92.31 117 LEU A N 1
ATOM 971 C CA . LEU A 1 117 ? -21.208 -7.603 -13.458 1.00 92.31 117 LEU A CA 1
ATOM 972 C C . LEU A 1 117 ? -22.113 -8.439 -14.379 1.00 92.31 117 LEU A C 1
ATOM 974 O O . LEU A 1 117 ? -21.891 -9.631 -14.570 1.00 92.31 117 LEU A O 1
ATOM 978 N N . ARG A 1 118 ? -23.125 -7.820 -14.991 1.00 92.69 118 ARG A N 1
ATOM 979 C CA . ARG A 1 118 ? -24.048 -8.476 -15.931 1.00 92.69 118 ARG A CA 1
ATOM 980 C C . ARG A 1 118 ? -23.370 -8.929 -17.230 1.00 92.69 118 ARG A C 1
ATOM 982 O O . ARG A 1 118 ? -23.973 -9.688 -17.982 1.00 92.69 118 ARG A O 1
ATOM 989 N N . THR A 1 119 ? -22.146 -8.472 -17.501 1.00 92.94 119 THR A N 1
ATOM 990 C CA . THR A 1 119 ? -21.332 -8.888 -18.653 1.00 92.94 119 THR A CA 1
ATOM 991 C C . THR A 1 119 ? -20.191 -9.827 -18.267 1.00 92.94 119 THR A C 1
ATOM 993 O O . THR A 1 119 ? -19.281 -10.007 -19.073 1.00 92.94 119 THR A O 1
ATOM 996 N N . LEU A 1 120 ? -20.176 -10.373 -17.046 1.00 94.88 120 LEU A N 1
ATOM 997 C CA . LEU A 1 120 ? -19.158 -11.341 -16.636 1.00 94.88 120 LEU A CA 1
ATOM 998 C C . LEU A 1 120 ? -19.139 -12.548 -17.579 1.00 94.88 120 LEU A C 1
ATOM 1000 O O . LEU A 1 120 ? -20.184 -13.095 -17.928 1.00 94.88 120 LEU A O 1
ATOM 1004 N N . VAL A 1 121 ? -17.936 -12.982 -17.934 1.00 95.69 121 VAL A N 1
ATOM 1005 C CA . VAL A 1 121 ? -17.680 -14.233 -18.649 1.00 95.69 121 VAL A CA 1
ATOM 1006 C C . VAL A 1 121 ? -16.549 -14.991 -17.948 1.00 95.69 121 VAL A C 1
ATOM 1008 O O . VAL A 1 121 ? -15.712 -14.356 -17.293 1.00 95.69 121 VAL A O 1
ATOM 1011 N N . PRO A 1 122 ? -16.492 -16.331 -18.056 1.00 96.62 122 PRO A N 1
ATOM 1012 C CA . PRO A 1 122 ? -15.319 -17.088 -17.632 1.00 96.62 122 PRO A CA 1
ATOM 1013 C C . PRO A 1 122 ? -14.047 -16.545 -18.298 1.00 96.62 122 PRO A C 1
ATOM 1015 O O . PRO A 1 122 ? -14.089 -16.116 -19.452 1.00 96.62 122 PRO A O 1
ATOM 1018 N N . SER A 1 123 ? -12.903 -16.596 -17.610 1.00 92.44 123 SER A N 1
ATOM 1019 C CA . SER A 1 123 ? -11.636 -16.045 -18.128 1.00 92.44 123 SER A CA 1
ATOM 1020 C C . SER A 1 123 ? -11.222 -16.630 -19.483 1.00 92.44 123 SER A C 1
ATOM 1022 O O . SER A 1 123 ? -10.662 -15.925 -20.315 1.00 92.44 123 SER A O 1
ATOM 1024 N N . SER A 1 124 ? -11.566 -17.891 -19.755 1.00 94.62 124 SER A N 1
ATOM 1025 C CA . SER A 1 124 ? -11.336 -18.555 -21.046 1.00 94.62 124 SER A CA 1
ATOM 1026 C C . SER A 1 124 ? -12.117 -17.951 -22.222 1.00 94.62 124 SER A C 1
ATOM 1028 O O . SER A 1 124 ? -11.760 -18.187 -23.373 1.00 94.62 124 SER A O 1
ATOM 1030 N N . GLU A 1 125 ? -13.196 -17.219 -21.946 1.00 95.50 125 GLU A N 1
ATOM 1031 C CA . GLU A 1 125 ? -14.063 -16.566 -22.938 1.00 95.50 125 GLU A CA 1
ATOM 1032 C C . GLU A 1 125 ? -13.874 -15.041 -22.977 1.00 95.50 125 GLU A C 1
ATOM 1034 O O . GLU A 1 125 ? -14.398 -14.368 -23.870 1.00 95.50 125 GLU A O 1
ATOM 1039 N N . TYR A 1 126 ? -13.130 -14.490 -22.016 1.00 93.12 126 TYR A N 1
ATOM 1040 C CA . TYR A 1 126 ? -12.867 -13.064 -21.908 1.00 93.12 126 TYR A CA 1
ATOM 1041 C C . TYR A 1 126 ? -12.055 -12.550 -23.099 1.00 93.12 126 TYR A C 1
ATOM 1043 O O . TYR A 1 126 ? -11.032 -13.116 -23.488 1.00 93.12 126 TYR A O 1
ATOM 1051 N N . THR A 1 127 ? -12.491 -11.418 -23.652 1.00 91.31 127 THR A N 1
ATOM 1052 C CA . THR A 1 127 ? -11.710 -10.655 -24.628 1.00 91.31 127 THR A CA 1
ATOM 1053 C C . THR A 1 127 ? -11.626 -9.185 -24.223 1.00 91.31 127 THR A C 1
ATOM 1055 O O . THR A 1 127 ? -12.670 -8.603 -23.916 1.00 91.31 127 THR A O 1
ATOM 1058 N N . PRO A 1 128 ? -10.438 -8.557 -24.267 1.00 90.06 128 PRO A N 1
ATOM 1059 C CA . PRO A 1 128 ? -10.256 -7.161 -23.878 1.00 90.06 128 PRO A CA 1
ATOM 1060 C C . PRO A 1 128 ? -10.745 -6.172 -24.939 1.00 90.06 128 PRO A C 1
ATOM 1062 O O . PRO A 1 128 ? -10.738 -6.473 -26.138 1.00 90.06 128 PRO A O 1
ATOM 1065 N N . GLU A 1 129 ? -11.118 -4.959 -24.513 1.00 89.12 129 GLU A N 1
ATOM 1066 C CA . GLU A 1 129 ? -11.451 -3.880 -25.457 1.00 89.12 129 GLU A CA 1
ATOM 1067 C C . GLU A 1 129 ? -10.225 -3.313 -26.173 1.00 89.12 129 GLU A C 1
ATOM 1069 O O . GLU A 1 129 ? -10.326 -2.904 -27.330 1.00 89.12 129 GLU A O 1
ATOM 1074 N N . ASN A 1 130 ? -9.084 -3.260 -25.482 1.00 84.44 130 ASN A N 1
ATOM 1075 C CA . ASN A 1 130 ? -7.827 -2.776 -26.012 1.00 84.44 130 ASN A CA 1
ATOM 1076 C C . ASN A 1 130 ? -7.049 -3.974 -26.542 1.00 84.44 130 ASN A C 1
ATOM 1078 O O . ASN A 1 130 ? -6.724 -4.907 -25.813 1.00 84.44 130 ASN A O 1
ATOM 1082 N N . ARG A 1 131 ? -6.761 -3.943 -27.840 1.00 72.25 131 ARG A N 1
ATOM 1083 C CA . ARG A 1 131 ? -5.816 -4.857 -28.475 1.00 72.25 131 ARG A CA 1
ATOM 1084 C C . ARG A 1 131 ? -4.560 -4.067 -28.811 1.00 72.25 131 ARG A C 1
ATOM 1086 O O . ARG A 1 131 ? -4.647 -2.882 -29.135 1.00 72.25 131 ARG A O 1
ATOM 1093 N N . TRP 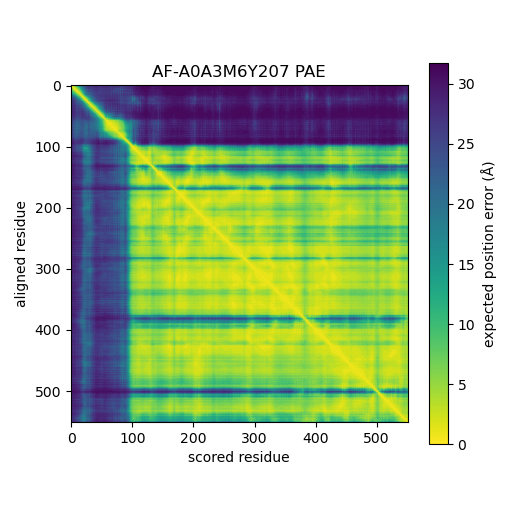A 1 132 ? -3.400 -4.710 -28.732 1.00 63.22 132 TRP A N 1
ATOM 1094 C CA . TRP A 1 132 ? -2.187 -4.147 -29.314 1.00 63.22 132 TRP A CA 1
ATOM 1095 C C . TRP A 1 132 ? -2.396 -3.988 -30.822 1.00 63.22 132 TRP A C 1
ATOM 1097 O O . TRP A 1 132 ? -2.986 -4.874 -31.445 1.00 63.22 132 TRP A O 1
ATOM 1107 N N . ASN A 1 133 ? -1.906 -2.878 -31.391 1.00 58.84 133 ASN A N 1
ATOM 1108 C CA . ASN A 1 133 ? -2.098 -2.414 -32.776 1.00 58.84 133 ASN A CA 1
ATOM 1109 C C . ASN A 1 133 ? -3.319 -1.491 -32.979 1.00 58.84 133 ASN A C 1
ATOM 1111 O O . ASN A 1 133 ? -4.294 -1.615 -32.248 1.00 58.84 133 ASN A O 1
ATOM 1115 N N . HIS A 1 134 ? -3.240 -0.588 -33.977 1.00 53.50 134 HIS A N 1
ATOM 1116 C CA . HIS A 1 134 ? -4.119 0.551 -34.358 1.00 53.50 134 HIS A CA 1
ATOM 1117 C C . HIS A 1 134 ? -5.620 0.241 -34.584 1.00 53.50 134 HIS A C 1
ATOM 1119 O O . HIS A 1 134 ? -6.272 0.767 -35.487 1.00 53.50 134 HIS A O 1
ATOM 1125 N N . SER A 1 135 ? -6.182 -0.637 -33.776 1.00 59.19 135 SER A N 1
ATOM 1126 C CA . SER A 1 135 ? -7.579 -0.993 -33.722 1.00 59.19 135 SER A CA 1
ATOM 1127 C C . SER A 1 135 ? -8.301 0.011 -32.835 1.00 59.19 135 SER A C 1
ATOM 1129 O O . SER A 1 135 ? -7.828 0.387 -31.762 1.00 59.19 135 SER A O 1
ATOM 1131 N N . SER A 1 136 ? -9.450 0.488 -33.307 1.00 66.31 136 SER A N 1
ATOM 1132 C CA . SER A 1 136 ? -10.384 1.181 -32.429 1.00 66.31 136 SER A CA 1
ATOM 1133 C C . SER A 1 136 ? -10.777 0.231 -31.291 1.00 66.31 136 SER A C 1
ATOM 1135 O O . SER A 1 136 ? -10.946 -0.964 -31.561 1.00 66.31 136 SER A O 1
ATOM 1137 N N . PRO A 1 137 ? -10.928 0.727 -30.048 1.00 72.56 137 PRO A N 1
ATOM 1138 C CA . PRO A 1 137 ? -11.422 -0.091 -28.948 1.00 72.56 137 PRO A CA 1
ATOM 1139 C C . PRO A 1 137 ? -12.720 -0.799 -29.339 1.00 72.56 137 PRO A C 1
ATOM 1141 O O . PRO A 1 137 ? -13.511 -0.250 -30.115 1.00 72.56 137 PRO A O 1
ATOM 1144 N N . ALA A 1 138 ? -12.932 -2.008 -28.817 1.00 70.06 138 ALA A N 1
ATOM 1145 C CA . ALA A 1 138 ? -14.163 -2.750 -29.073 1.00 70.06 138 ALA A CA 1
ATOM 1146 C C . ALA A 1 138 ? -15.400 -1.889 -28.755 1.00 70.06 138 ALA A C 1
ATOM 1148 O O . ALA A 1 138 ? -15.437 -1.177 -27.749 1.00 70.06 138 ALA A O 1
ATOM 1149 N N . GLU A 1 139 ? -16.417 -1.954 -29.617 1.00 68.12 139 GLU A N 1
ATOM 1150 C CA . GLU A 1 139 ? -17.644 -1.185 -29.419 1.00 68.12 139 GLU A CA 1
ATOM 1151 C C . GLU A 1 139 ? -18.343 -1.654 -28.136 1.00 68.12 139 GLU A C 1
ATOM 1153 O O . GLU A 1 139 ? -18.525 -2.854 -27.901 1.00 68.12 139 GLU A O 1
ATOM 1158 N N . GLN A 1 140 ? -18.701 -0.704 -27.271 1.00 72.75 140 GLN A N 1
ATOM 1159 C CA . GLN A 1 140 ? -19.444 -1.020 -26.057 1.00 72.75 140 GLN A CA 1
ATOM 1160 C C . GLN A 1 140 ? -20.839 -1.539 -26.404 1.00 72.75 140 GLN A C 1
ATOM 1162 O O . GLN A 1 140 ? -21.426 -1.173 -27.424 1.00 72.75 140 GLN A O 1
ATOM 1167 N N . LEU A 1 141 ? -21.408 -2.354 -25.513 1.00 76.31 141 LEU A N 1
ATOM 1168 C CA . LEU A 1 141 ? -22.816 -2.718 -25.626 1.00 76.31 141 LEU A CA 1
ATOM 1169 C C . LEU A 1 141 ? -23.671 -1.446 -25.642 1.00 76.31 141 LEU A C 1
ATOM 1171 O O . LEU A 1 141 ? -23.529 -0.581 -24.775 1.00 76.31 141 LEU A O 1
ATOM 1175 N N . SER A 1 142 ? -24.586 -1.352 -26.610 1.00 81.38 142 SER A N 1
ATOM 1176 C CA . SER A 1 142 ? -25.563 -0.264 -26.634 1.00 81.38 142 SER A CA 1
ATOM 1177 C C . SER A 1 142 ? -26.443 -0.310 -25.380 1.00 81.38 142 SER A C 1
ATOM 1179 O O . SER A 1 142 ? -26.570 -1.353 -24.728 1.00 81.38 142 SER A O 1
ATOM 1181 N N . ALA A 1 143 ? -27.109 0.798 -25.053 1.00 80.25 143 ALA A N 1
ATOM 1182 C CA . ALA A 1 143 ? -28.046 0.837 -23.929 1.00 80.25 143 ALA A CA 1
ATOM 1183 C C . ALA A 1 143 ? -29.137 -0.247 -24.051 1.00 80.25 143 ALA A C 1
ATOM 1185 O O . ALA A 1 143 ? -29.509 -0.875 -23.060 1.00 80.25 143 ALA A O 1
ATOM 1186 N N . GLU A 1 144 ? -29.604 -0.530 -25.272 1.00 84.31 144 GLU A N 1
ATOM 1187 C CA . GLU A 1 144 ? -30.538 -1.622 -25.559 1.00 84.31 144 GLU A CA 1
ATOM 1188 C C . GLU A 1 144 ? -29.902 -2.999 -25.340 1.00 84.31 144 GLU A C 1
ATOM 1190 O O . GLU A 1 144 ? -30.570 -3.909 -24.849 1.00 84.31 144 GLU A O 1
ATOM 1195 N N . GLY A 1 145 ? -28.621 -3.160 -25.685 1.00 85.56 145 GLY A N 1
ATOM 1196 C CA . GLY A 1 145 ? -27.848 -4.369 -25.404 1.00 85.56 145 GLY A CA 1
ATOM 1197 C C . GLY A 1 145 ? -27.753 -4.644 -23.904 1.00 85.56 145 GLY A C 1
ATOM 1198 O O . GLY A 1 145 ? -28.095 -5.737 -23.458 1.00 85.56 145 GLY A O 1
ATOM 1199 N N . ILE A 1 146 ? -27.401 -3.627 -23.113 1.00 82.19 146 ILE A N 1
ATOM 1200 C CA . ILE A 1 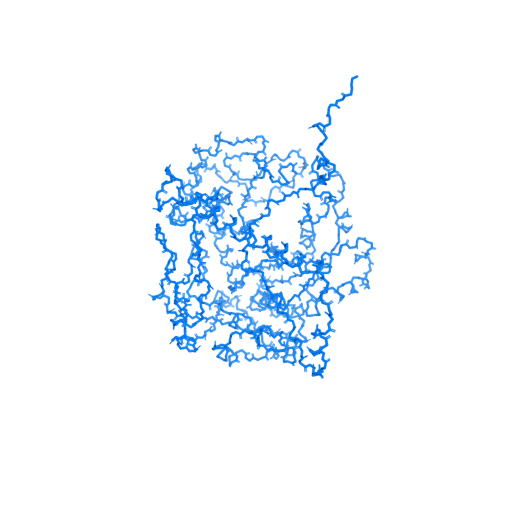146 ? -27.338 -3.714 -21.646 1.00 82.19 146 ILE A CA 1
ATOM 1201 C C . ILE A 1 146 ? -28.724 -4.015 -21.053 1.00 82.19 146 ILE A C 1
ATOM 1203 O O . ILE A 1 146 ? -28.852 -4.821 -20.129 1.00 82.19 146 ILE A O 1
ATOM 1207 N N . ALA A 1 147 ? -29.789 -3.415 -21.590 1.00 85.06 147 ALA A N 1
ATOM 1208 C CA . ALA A 1 147 ? -31.155 -3.662 -21.128 1.00 85.06 147 ALA A CA 1
ATOM 1209 C C . ALA A 1 147 ? -31.623 -5.113 -21.357 1.00 85.06 147 ALA A C 1
ATOM 1211 O O . ALA A 1 147 ? -32.471 -5.596 -20.610 1.00 85.06 147 ALA A O 1
ATOM 1212 N N . ARG A 1 148 ? -31.067 -5.814 -22.355 1.00 91.25 148 ARG A N 1
ATOM 1213 C CA . ARG A 1 148 ? -31.399 -7.216 -22.668 1.00 91.25 148 ARG A CA 1
ATOM 1214 C C . ARG A 1 148 ? -30.674 -8.240 -21.798 1.00 91.25 148 ARG A C 1
ATOM 1216 O O . ARG A 1 148 ? -31.105 -9.389 -21.769 1.00 91.25 148 ARG A O 1
ATOM 1223 N N . LEU A 1 149 ? -29.594 -7.857 -21.117 1.00 90.81 149 LEU A N 1
ATOM 1224 C CA . LEU A 1 149 ? -28.860 -8.777 -20.246 1.00 90.81 149 LEU A CA 1
ATOM 1225 C C . LEU A 1 149 ? -29.742 -9.245 -19.071 1.00 90.81 149 LEU A C 1
ATOM 1227 O O . LEU A 1 149 ? -30.601 -8.484 -18.612 1.00 90.81 149 LEU A O 1
ATOM 1231 N N . PRO A 1 150 ? -29.520 -10.447 -18.518 1.00 92.56 150 PRO A N 1
ATOM 1232 C CA . PRO A 1 150 ? -30.115 -10.841 -17.241 1.00 92.56 150 PRO A CA 1
ATOM 1233 C C . PRO A 1 150 ? -29.806 -9.810 -16.149 1.00 92.56 150 PRO A C 1
ATOM 1235 O O . PRO A 1 150 ? -28.762 -9.164 -16.197 1.00 92.56 150 PRO A O 1
ATOM 1238 N N . LYS A 1 151 ? -30.722 -9.604 -15.194 1.00 90.25 151 LYS A N 1
ATOM 1239 C CA . LYS A 1 151 ? -30.495 -8.665 -14.077 1.00 90.25 151 LYS A CA 1
ATOM 1240 C C . LYS A 1 151 ? -29.417 -9.166 -13.121 1.00 90.25 151 LYS A C 1
ATOM 1242 O O . LYS A 1 151 ? -28.605 -8.371 -12.668 1.00 90.25 151 LYS A O 1
ATOM 1247 N N . GLU A 1 152 ? -29.431 -10.466 -12.851 1.00 92.12 152 GLU A N 1
ATOM 1248 C CA . GLU A 1 152 ? -28.433 -11.123 -12.017 1.00 92.12 152 GLU A CA 1
ATOM 1249 C C . GLU A 1 152 ? -27.123 -11.333 -12.785 1.00 92.12 152 GLU A C 1
ATOM 1251 O O . GLU A 1 152 ? -27.164 -11.588 -13.997 1.00 92.12 152 GLU A O 1
ATOM 1256 N N . PRO A 1 153 ? -25.970 -11.268 -12.099 1.00 94.00 153 PRO A N 1
ATOM 1257 C CA . PRO A 1 153 ? -24.701 -11.704 -12.662 1.00 94.00 153 PRO A CA 1
ATOM 1258 C C . PRO A 1 153 ? -24.769 -13.168 -13.145 1.00 94.00 153 PRO A C 1
ATOM 1260 O O . PRO A 1 153 ? -25.412 -13.998 -12.499 1.00 94.00 153 PRO A O 1
ATOM 1263 N N . PRO A 1 154 ? -24.106 -13.509 -14.265 1.00 95.38 154 PRO A N 1
ATOM 1264 C CA . PRO A 1 154 ? -24.112 -14.864 -14.823 1.00 95.38 154 PRO A CA 1
ATOM 1265 C C . PRO A 1 154 ? -23.224 -15.856 -14.055 1.00 95.38 154 PRO A C 1
ATOM 1267 O O . PRO A 1 154 ? -23.351 -17.061 -14.257 1.00 95.38 154 PRO A O 1
ATOM 1270 N N . LEU A 1 155 ? -22.327 -15.361 -13.199 1.00 95.75 155 LEU A N 1
ATOM 1271 C CA . LEU A 1 155 ? -21.449 -16.150 -12.337 1.00 95.75 155 LEU A CA 1
ATOM 1272 C C . LEU A 1 155 ? -21.732 -15.807 -10.875 1.00 95.75 155 LEU A C 1
ATOM 1274 O O . LEU A 1 155 ? -22.163 -14.693 -10.577 1.00 95.75 155 LEU A O 1
ATOM 1278 N N . ASP A 1 156 ? -21.440 -16.741 -9.975 1.00 95.69 156 ASP A N 1
ATOM 1279 C CA . ASP A 1 156 ? -21.594 -16.546 -8.534 1.00 95.69 156 ASP A CA 1
ATOM 1280 C C . ASP A 1 156 ? -20.281 -16.084 -7.889 1.00 95.69 156 ASP A C 1
ATOM 1282 O O . ASP A 1 156 ? -19.204 -16.497 -8.332 1.00 95.69 156 ASP A O 1
ATOM 1286 N N . PRO A 1 157 ? -20.343 -15.240 -6.842 1.00 96.00 157 PRO A N 1
ATOM 1287 C CA . PRO A 1 157 ? -19.156 -14.854 -6.100 1.00 96.00 157 PRO A CA 1
ATOM 1288 C C . PRO A 1 157 ? -18.621 -16.042 -5.291 1.00 96.00 157 PRO A C 1
ATOM 1290 O O . PRO A 1 157 ? -19.380 -16.778 -4.656 1.00 96.00 157 PRO A O 1
ATOM 1293 N N . VAL A 1 158 ? -17.301 -16.192 -5.272 1.00 96.38 158 VAL A N 1
ATOM 1294 C CA . VAL A 1 158 ? -16.583 -17.217 -4.508 1.00 96.38 158 VAL A CA 1
ATOM 1295 C C . VAL A 1 158 ? -15.710 -16.571 -3.442 1.00 96.38 158 VAL A C 1
ATOM 1297 O O . VAL A 1 158 ? -15.253 -15.437 -3.602 1.00 96.38 158 VAL A O 1
ATOM 1300 N N . GLN A 1 159 ? -15.481 -17.290 -2.342 1.00 96.25 159 GLN A N 1
ATOM 1301 C CA . GLN A 1 159 ? -14.537 -16.862 -1.314 1.00 96.25 159 GLN A CA 1
ATOM 1302 C C . GLN A 1 159 ? -13.137 -16.733 -1.925 1.00 96.25 159 GLN A C 1
ATOM 1304 O O . GLN A 1 159 ? -12.634 -17.676 -2.535 1.00 96.25 159 GLN A O 1
ATOM 1309 N N . TYR A 1 160 ? -12.497 -15.583 -1.722 1.00 96.44 160 TYR A N 1
ATOM 1310 C CA . TYR A 1 160 ? -11.139 -15.329 -2.184 1.00 96.44 160 TYR A CA 1
ATOM 1311 C C . TYR A 1 160 ? -10.145 -15.447 -1.025 1.00 96.44 160 TYR A C 1
ATOM 1313 O O . TYR A 1 160 ? -10.311 -14.797 0.009 1.00 96.44 160 TYR A O 1
ATOM 1321 N N . ASN A 1 161 ? -9.116 -16.284 -1.181 1.00 94.75 161 ASN A N 1
ATOM 1322 C CA . ASN A 1 161 ? -8.188 -16.624 -0.102 1.00 94.75 161 ASN A CA 1
ATOM 1323 C C . ASN A 1 161 ? -6.728 -16.697 -0.598 1.00 94.75 161 ASN A C 1
ATOM 1325 O O . ASN A 1 161 ? -6.300 -17.753 -1.057 1.00 94.75 161 ASN A O 1
ATOM 1329 N N . PRO A 1 162 ? -5.932 -15.623 -0.447 1.00 94.62 162 PRO A N 1
ATOM 1330 C CA . PRO A 1 162 ? -4.526 -15.609 -0.857 1.00 94.62 162 PRO A CA 1
ATOM 1331 C C . PRO A 1 162 ? -3.551 -16.136 0.217 1.00 94.62 162 PRO A C 1
ATOM 1333 O O . PRO A 1 162 ? -2.342 -15.937 0.104 1.00 94.62 162 PRO A O 1
ATOM 1336 N N . TYR A 1 163 ? -4.038 -16.792 1.277 1.00 93.31 163 TYR A N 1
ATOM 1337 C CA . TYR A 1 163 ? -3.226 -17.205 2.434 1.00 93.31 163 TYR A CA 1
ATOM 1338 C C . TYR A 1 163 ? -2.712 -18.653 2.359 1.00 93.31 163 TYR A C 1
ATOM 1340 O O . TYR A 1 163 ? -2.339 -19.229 3.380 1.00 93.31 163 TYR A O 1
ATOM 1348 N N . GLU A 1 164 ? -2.692 -19.278 1.179 1.00 84.19 164 GLU A N 1
ATOM 1349 C CA . GLU A 1 164 ? -2.274 -20.681 1.006 1.00 84.19 164 GLU A CA 1
ATOM 1350 C C . GLU A 1 164 ? -0.865 -20.957 1.559 1.00 84.19 164 GLU A C 1
ATOM 1352 O O . GLU A 1 164 ? -0.630 -21.972 2.216 1.00 84.19 164 GLU A O 1
ATOM 1357 N N . SER A 1 165 ? 0.061 -20.008 1.388 1.00 79.81 165 SER A N 1
ATOM 1358 C CA . SER A 1 165 ? 1.437 -20.094 1.899 1.00 79.81 165 SER A CA 1
ATOM 1359 C C . SER A 1 165 ? 1.527 -20.144 3.431 1.00 79.81 165 SER A C 1
ATOM 1361 O O . SER A 1 165 ? 2.529 -20.617 3.975 1.00 79.81 165 SER A O 1
ATOM 1363 N N . LEU A 1 166 ? 0.487 -19.686 4.134 1.00 83.75 166 LEU A N 1
ATOM 1364 C CA . LEU A 1 166 ? 0.412 -19.678 5.593 1.00 83.75 166 LEU A CA 1
ATOM 1365 C C . LEU A 1 166 ? -0.158 -20.979 6.170 1.00 83.75 166 LEU A C 1
ATOM 1367 O O . LEU A 1 166 ? -0.168 -21.141 7.386 1.00 83.75 166 LEU A O 1
ATOM 1371 N N . GLN A 1 167 ? -0.617 -21.916 5.337 1.00 75.56 167 GLN A N 1
ATOM 1372 C CA . GLN A 1 167 ? -1.216 -23.176 5.798 1.00 75.56 167 GLN A CA 1
ATOM 1373 C C . GLN A 1 167 ? -0.181 -24.249 6.175 1.00 75.56 167 GLN A C 1
ATOM 1375 O O . GLN A 1 167 ? -0.548 -25.280 6.730 1.00 75.56 167 GLN A O 1
ATOM 1380 N N . GLN A 1 168 ? 1.108 -24.019 5.906 1.00 73.44 168 GLN A N 1
ATOM 1381 C CA . GLN A 1 168 ? 2.190 -24.919 6.318 1.00 73.44 168 GLN A CA 1
ATOM 1382 C C . GLN A 1 168 ? 2.315 -24.958 7.853 1.00 73.44 168 GLN A C 1
ATOM 1384 O O . GLN A 1 168 ? 2.257 -23.908 8.488 1.00 73.44 168 GLN A O 1
ATOM 1389 N N . ASP A 1 169 ? 2.551 -26.135 8.447 1.00 64.69 169 ASP A N 1
ATOM 1390 C CA . ASP A 1 169 ? 2.454 -26.389 9.903 1.00 64.69 169 ASP A CA 1
ATOM 1391 C C . ASP A 1 169 ? 3.148 -25.348 10.806 1.00 64.69 169 ASP A C 1
ATOM 1393 O O . ASP A 1 169 ? 2.615 -24.961 11.842 1.00 64.69 169 ASP A O 1
ATOM 1397 N N . TYR A 1 170 ? 4.326 -24.852 10.419 1.00 66.75 170 TYR A N 1
ATOM 1398 C CA . TYR A 1 170 ? 5.078 -23.859 11.201 1.00 66.75 170 TYR A CA 1
ATOM 1399 C C . TYR A 1 170 ? 4.623 -22.406 10.974 1.00 66.75 170 TYR A C 1
ATOM 1401 O O . TYR A 1 170 ? 4.899 -21.536 11.798 1.00 66.75 170 TYR A O 1
ATOM 1409 N N . LYS A 1 171 ? 3.915 -22.136 9.871 1.00 71.19 171 LYS A N 1
ATOM 1410 C CA . LYS A 1 171 ? 3.325 -20.831 9.534 1.00 71.19 171 LYS A CA 1
ATOM 1411 C C . LYS A 1 171 ? 1.835 -20.749 9.849 1.00 71.19 171 LYS A C 1
ATOM 1413 O O . LYS A 1 171 ? 1.289 -19.650 9.725 1.00 71.19 171 LYS A O 1
ATOM 1418 N N . GLN A 1 172 ? 1.220 -21.850 10.294 1.00 86.00 172 GLN A N 1
ATOM 1419 C CA . GLN A 1 172 ? -0.212 -21.948 10.538 1.00 86.00 172 GLN A CA 1
ATOM 1420 C C . GLN A 1 172 ? -0.703 -20.819 11.447 1.00 86.00 172 GLN A C 1
ATOM 1422 O O . GLN A 1 172 ? -0.279 -20.668 12.596 1.00 86.00 172 GLN A O 1
ATOM 1427 N N . VAL A 1 173 ? -1.630 -20.028 10.912 1.00 92.50 173 VAL A N 1
ATOM 1428 C CA . VAL A 1 173 ? -2.251 -18.911 11.620 1.00 92.50 173 VAL A CA 1
ATOM 1429 C C . VAL A 1 173 ? -3.389 -19.426 12.493 1.00 92.50 173 VAL A C 1
ATOM 1431 O O . VAL A 1 173 ? -4.337 -20.055 12.018 1.00 92.50 173 VAL A O 1
ATOM 1434 N N . LYS A 1 174 ? -3.334 -19.117 13.789 1.00 94.44 174 LYS A N 1
ATOM 1435 C CA . LYS A 1 174 ? -4.471 -19.295 14.692 1.00 94.44 174 LYS A CA 1
ATOM 1436 C C . LYS A 1 174 ? -5.515 -18.228 14.386 1.00 94.44 174 LYS A C 1
ATOM 1438 O O . LYS A 1 174 ? -5.195 -17.043 14.312 1.00 94.44 174 LYS A O 1
ATOM 1443 N N . LYS A 1 175 ? -6.774 -18.656 14.270 1.00 95.94 175 LYS A N 1
ATOM 1444 C CA . LYS A 1 175 ? -7.915 -17.794 13.936 1.00 95.94 175 LYS A CA 1
ATOM 1445 C C . LYS A 1 175 ? -8.033 -16.592 14.886 1.00 95.94 175 LYS A C 1
ATOM 1447 O O . LYS A 1 175 ? -8.074 -16.765 16.111 1.00 95.94 175 LYS A O 1
ATOM 1452 N N . CYS A 1 176 ? -8.134 -15.403 14.293 1.00 97.69 176 CYS A N 1
ATOM 1453 C CA . CYS A 1 176 ? -8.271 -14.117 14.974 1.00 97.69 176 CYS A CA 1
ATOM 1454 C C . CYS A 1 176 ? -9.700 -13.554 14.876 1.00 97.69 176 CYS A C 1
ATOM 1456 O O . CYS A 1 176 ? -10.481 -13.939 14.000 1.00 97.69 176 CYS A O 1
ATOM 1458 N N . TYR A 1 177 ? -10.027 -12.644 15.796 1.00 98.06 177 TYR A N 1
ATOM 1459 C CA . TYR A 1 177 ? -11.370 -12.100 16.003 1.00 98.06 177 TYR A CA 1
ATOM 1460 C C . TYR A 1 177 ? -11.328 -10.578 16.184 1.00 98.06 177 TYR A C 1
ATOM 1462 O O . TYR A 1 177 ? -10.350 -10.029 16.696 1.00 98.06 177 TYR A O 1
ATOM 1470 N N . LEU A 1 178 ? -12.403 -9.907 15.773 1.00 97.75 178 LEU A N 1
ATOM 1471 C CA . LEU A 1 178 ? -12.580 -8.457 15.872 1.00 97.75 178 LEU A CA 1
ATOM 1472 C C . LEU A 1 178 ? -12.871 -8.013 17.314 1.00 97.75 178 LEU A C 1
ATOM 1474 O O . LEU A 1 178 ? -12.516 -6.904 17.713 1.00 97.75 178 LEU A O 1
ATOM 1478 N N . ASP A 1 179 ? -13.473 -8.888 18.117 1.00 96.69 179 ASP A N 1
ATOM 1479 C CA . ASP A 1 179 ? -13.877 -8.642 19.498 1.00 96.69 179 ASP A CA 1
ATOM 1480 C C . ASP A 1 179 ? -13.059 -9.467 20.507 1.00 96.69 179 ASP A C 1
ATOM 1482 O O . ASP A 1 179 ? -12.297 -10.367 20.153 1.00 96.69 179 ASP A O 1
ATOM 1486 N N . GLU A 1 180 ? -13.170 -9.115 21.788 1.00 96.19 180 GLU A N 1
ATOM 1487 C CA . GLU A 1 180 ? -12.485 -9.818 22.883 1.00 96.19 180 GLU A CA 1
ATOM 1488 C C . GLU A 1 180 ? -13.164 -11.147 23.238 1.00 96.19 180 GLU A C 1
ATOM 1490 O O . GLU A 1 180 ? -12.492 -12.098 23.619 1.00 96.19 180 GLU A O 1
ATOM 1495 N N . ALA A 1 181 ? -14.486 -11.238 23.058 1.00 96.88 181 ALA A N 1
ATOM 1496 C CA . ALA A 1 181 ? -15.262 -12.440 23.355 1.00 96.88 181 ALA A CA 1
ATOM 1497 C C . ALA A 1 181 ? -15.098 -13.558 22.303 1.00 96.88 181 ALA A C 1
ATOM 1499 O O . ALA A 1 181 ? -15.726 -14.607 22.433 1.00 96.88 181 ALA A O 1
ATOM 1500 N N . GLU A 1 182 ? -14.272 -13.337 21.273 1.00 96.50 182 GLU A N 1
ATOM 1501 C CA . GLU A 1 182 ? -14.054 -14.247 20.143 1.00 96.50 182 GLU A CA 1
ATOM 1502 C C . GLU A 1 182 ? -15.356 -14.668 19.432 1.00 96.50 182 GLU A C 1
ATOM 1504 O O . GLU A 1 182 ? -15.494 -15.799 18.961 1.00 96.50 182 GLU A O 1
ATOM 1509 N N . THR A 1 183 ? -16.331 -13.757 19.334 1.00 95.69 183 THR A N 1
ATOM 1510 C CA . THR A 1 183 ? -17.621 -14.026 18.674 1.00 95.69 183 THR A CA 1
ATOM 1511 C C . THR A 1 183 ? -17.668 -13.528 17.231 1.00 95.69 183 THR A C 1
ATOM 1513 O O . THR A 1 183 ? -18.411 -14.070 16.414 1.00 95.69 183 THR A O 1
ATOM 1516 N N . MET A 1 184 ? -16.841 -12.539 16.883 1.00 95.19 184 MET A N 1
ATOM 1517 C CA . MET A 1 184 ? -16.781 -11.929 15.556 1.00 95.19 184 MET A CA 1
ATOM 1518 C C . MET A 1 184 ? -15.475 -12.305 14.861 1.00 95.19 184 MET A C 1
ATOM 1520 O O . MET A 1 184 ? -14.448 -11.654 15.042 1.00 95.19 184 MET A O 1
ATOM 1524 N N . ALA A 1 185 ? -15.487 -13.377 14.071 1.00 96.38 185 ALA A N 1
ATOM 1525 C CA . ALA A 1 185 ? -14.307 -13.788 13.313 1.00 96.38 185 ALA A CA 1
ATOM 1526 C C . ALA A 1 185 ? -13.887 -12.718 12.290 1.00 96.38 185 ALA A C 1
ATOM 1528 O O . ALA A 1 185 ? -14.737 -12.046 11.709 1.00 96.38 185 ALA A O 1
ATOM 1529 N N . ALA A 1 186 ? -12.579 -12.607 12.043 1.00 96.81 186 ALA A N 1
ATOM 1530 C CA . ALA A 1 186 ? -12.037 -11.827 10.930 1.00 96.81 186 ALA A CA 1
ATOM 1531 C C . ALA A 1 186 ? -12.669 -12.298 9.598 1.00 96.81 186 ALA A C 1
ATOM 1533 O O . ALA A 1 186 ? -12.496 -13.477 9.255 1.00 96.81 186 ALA A O 1
ATOM 1534 N N . PRO A 1 187 ? -13.427 -11.444 8.879 1.00 96.38 187 PRO A N 1
ATOM 1535 C CA . PRO A 1 187 ? -14.189 -11.874 7.712 1.00 96.38 187 PRO A CA 1
ATOM 1536 C C . PRO A 1 187 ? -13.304 -12.216 6.513 1.00 96.38 187 PRO A C 1
ATOM 1538 O O . PRO A 1 187 ? -12.194 -11.700 6.364 1.00 96.38 187 PRO A O 1
ATOM 1541 N N . ASP A 1 188 ? -13.839 -13.065 5.642 1.00 96.06 188 ASP A N 1
ATOM 1542 C CA . ASP A 1 188 ? -13.324 -13.315 4.298 1.00 96.06 188 ASP A CA 1
ATOM 1543 C C . ASP A 1 188 ? -13.926 -12.333 3.283 1.00 96.06 188 ASP A C 1
ATOM 1545 O O . ASP A 1 188 ? -14.993 -11.760 3.520 1.00 96.06 188 ASP A O 1
ATOM 1549 N N . ILE A 1 189 ? -13.249 -12.160 2.145 1.00 96.88 189 ILE A N 1
ATOM 1550 C CA . ILE A 1 189 ? -13.759 -11.387 1.007 1.00 96.88 189 ILE A CA 1
ATOM 1551 C C . ILE A 1 189 ? -14.150 -12.312 -0.146 1.00 96.88 189 ILE A C 1
ATOM 1553 O O . ILE A 1 189 ? -13.770 -13.484 -0.181 1.00 96.88 189 ILE A O 1
ATOM 1557 N N . TYR A 1 190 ? -14.893 -11.762 -1.102 1.00 96.94 190 TYR A N 1
ATOM 1558 C CA . TYR A 1 190 ? -15.452 -12.513 -2.218 1.00 96.94 190 TYR A CA 1
ATOM 1559 C C . TYR A 1 190 ? -15.153 -11.822 -3.545 1.00 96.94 190 TYR A C 1
ATOM 1561 O O . TYR A 1 190 ? -15.116 -10.592 -3.629 1.00 96.94 190 TYR A O 1
ATOM 1569 N N . ALA A 1 191 ? -14.964 -12.622 -4.586 1.00 96.50 191 ALA A N 1
ATOM 1570 C CA . ALA A 1 191 ? -14.737 -12.161 -5.949 1.00 96.50 191 ALA A CA 1
ATOM 1571 C C . ALA A 1 191 ? -15.476 -13.067 -6.938 1.00 96.50 191 ALA A C 1
ATOM 1573 O O . ALA A 1 191 ? -15.810 -14.206 -6.617 1.00 96.50 191 ALA A O 1
ATOM 1574 N N . TYR A 1 192 ? -15.749 -12.568 -8.140 1.00 96.38 192 TYR A N 1
ATOM 1575 C CA . TYR A 1 192 ? -16.360 -13.378 -9.193 1.00 96.38 192 TYR A CA 1
ATOM 1576 C C . TYR A 1 192 ? -15.270 -14.076 -10.023 1.00 96.38 192 TYR A C 1
ATOM 1578 O O . TYR A 1 192 ? -14.319 -13.399 -10.420 1.00 96.38 192 TYR A O 1
ATOM 1586 N N . PRO A 1 193 ? -15.402 -15.383 -10.330 1.00 96.44 193 PRO A N 1
ATOM 1587 C CA . PRO A 1 193 ? -14.412 -16.157 -11.084 1.00 96.44 193 PRO A CA 1
ATOM 1588 C C . PRO A 1 193 ? -14.521 -15.913 -12.595 1.00 96.44 193 PRO A C 1
ATOM 1590 O O . PRO A 1 193 ? -14.843 -16.805 -13.381 1.00 96.44 193 PRO A O 1
ATOM 1593 N N . GLY A 1 194 ? -14.301 -14.667 -12.998 1.00 95.81 194 GLY A N 1
ATOM 1594 C CA . GLY A 1 194 ? -14.380 -14.211 -14.375 1.00 95.81 194 GLY A CA 1
ATOM 1595 C C . GLY A 1 194 ? -14.173 -12.707 -14.476 1.00 95.81 194 GLY A C 1
ATOM 1596 O O . GLY A 1 194 ? -14.033 -12.013 -13.468 1.00 95.81 194 GLY A O 1
ATOM 1597 N N . LEU A 1 195 ? -14.190 -12.196 -15.703 1.00 94.88 195 LEU A N 1
ATOM 1598 C CA . LEU A 1 195 ? -13.992 -10.778 -15.994 1.00 94.88 195 LEU A CA 1
ATOM 1599 C C . LEU A 1 195 ? -15.192 -10.224 -16.762 1.00 94.88 195 LEU A C 1
ATOM 1601 O O . LEU A 1 195 ? -15.782 -10.940 -17.576 1.00 94.88 195 LEU A O 1
ATOM 1605 N N . PRO A 1 196 ? -15.588 -8.958 -16.532 1.00 93.81 196 PRO A N 1
ATOM 1606 C CA . PRO A 1 196 ? -16.529 -8.293 -17.413 1.00 93.81 196 PRO A CA 1
ATOM 1607 C C . PRO A 1 196 ? -15.987 -8.330 -18.841 1.00 93.81 196 PRO A C 1
ATOM 1609 O O . PRO A 1 196 ? -14.843 -7.945 -19.093 1.00 93.81 196 PRO A O 1
ATOM 1612 N N . GLN A 1 197 ? -16.805 -8.788 -19.785 1.00 92.25 197 GLN A N 1
ATOM 1613 C CA . GLN A 1 197 ? -16.404 -8.812 -21.183 1.00 92.25 197 GLN A CA 1
ATOM 1614 C C . GLN A 1 197 ? -15.968 -7.417 -21.631 1.00 92.25 197 GLN A C 1
ATOM 1616 O O . GLN A 1 197 ? -16.579 -6.425 -21.232 1.00 92.25 197 GLN A O 1
ATOM 1621 N N . ASN A 1 198 ? -14.917 -7.331 -22.446 1.00 90.44 198 ASN A N 1
ATOM 1622 C CA . ASN A 1 198 ? -14.294 -6.077 -22.871 1.00 90.44 198 ASN A CA 1
ATOM 1623 C C . ASN A 1 198 ? -13.663 -5.247 -21.734 1.00 90.44 198 ASN A C 1
ATOM 1625 O O . ASN A 1 198 ? -13.311 -4.096 -21.974 1.00 90.44 198 ASN A O 1
ATOM 1629 N N . MET A 1 199 ? -13.480 -5.783 -20.518 1.00 91.25 199 MET A N 1
ATOM 1630 C CA . MET A 1 199 ? -12.642 -5.131 -19.501 1.00 91.25 199 MET A CA 1
ATOM 1631 C C . MET A 1 199 ? -11.243 -4.859 -20.068 1.00 91.25 199 MET A C 1
ATOM 1633 O O . MET A 1 199 ? -10.721 -5.631 -20.868 1.00 91.25 199 MET A O 1
ATOM 1637 N N . THR A 1 200 ? -10.658 -3.730 -19.701 1.00 89.50 200 THR A N 1
ATOM 1638 C CA . THR A 1 200 ? -9.398 -3.235 -20.256 1.00 89.50 200 THR A CA 1
ATOM 1639 C C . THR A 1 200 ? -8.187 -3.974 -19.675 1.00 89.50 200 THR A C 1
ATOM 1641 O O . THR A 1 200 ? -8.090 -4.116 -18.457 1.00 89.50 200 THR A O 1
ATOM 1644 N N . LEU A 1 201 ? -7.230 -4.370 -20.518 1.00 88.50 201 LEU A N 1
ATOM 1645 C CA . LEU A 1 201 ? -5.903 -4.825 -20.086 1.00 88.50 201 LEU A CA 1
ATOM 1646 C C . LEU A 1 201 ? -5.005 -3.641 -19.696 1.00 88.50 201 LEU A C 1
ATOM 1648 O O . LEU A 1 201 ? -5.106 -2.576 -20.315 1.00 88.50 201 LEU A O 1
ATOM 1652 N N . PRO A 1 202 ? -4.082 -3.807 -18.731 1.00 88.88 202 PRO A N 1
ATOM 1653 C CA . PRO A 1 202 ? -3.089 -2.781 -18.433 1.00 88.88 202 PRO A CA 1
ATOM 1654 C C . PRO A 1 202 ? -2.196 -2.518 -19.657 1.00 88.88 202 PRO A C 1
ATOM 1656 O O . PRO A 1 202 ? -1.788 -3.443 -20.353 1.00 88.88 202 PRO A O 1
ATOM 1659 N N . PHE A 1 203 ? -1.882 -1.248 -19.928 1.00 84.62 203 PHE A N 1
ATOM 1660 C CA . PHE A 1 203 ? -0.965 -0.880 -21.019 1.00 84.62 203 PHE A CA 1
ATOM 1661 C C . PHE A 1 203 ? 0.510 -1.102 -20.671 1.00 84.62 203 PHE A C 1
ATOM 1663 O O . PHE A 1 203 ? 1.335 -1.289 -21.560 1.00 84.62 203 PHE A O 1
ATOM 1670 N N . TYR A 1 204 ? 0.849 -1.030 -19.388 1.00 90.00 204 TYR A N 1
ATOM 1671 C CA . TYR A 1 204 ? 2.191 -1.239 -18.865 1.00 90.00 204 TYR A CA 1
ATOM 1672 C C . TYR A 1 204 ? 2.100 -2.042 -17.569 1.00 90.00 204 TYR A C 1
ATOM 1674 O O . TYR A 1 204 ? 1.109 -1.953 -16.841 1.00 90.00 204 TYR A O 1
ATOM 1682 N N . GLY A 1 205 ? 3.145 -2.815 -17.291 1.00 91.69 205 GLY A N 1
ATOM 1683 C CA . GLY A 1 205 ? 3.142 -3.827 -16.242 1.00 91.69 205 GLY A CA 1
ATOM 1684 C C . GLY A 1 205 ? 2.336 -5.073 -16.618 1.00 91.69 205 GLY A C 1
ATOM 1685 O O . GLY A 1 205 ? 1.667 -5.129 -17.648 1.00 91.69 205 GLY A O 1
ATOM 1686 N N . SER A 1 206 ? 2.416 -6.090 -15.763 1.00 91.88 206 SER A N 1
ATOM 1687 C CA . SER A 1 206 ? 1.676 -7.342 -15.916 1.00 91.88 206 SER A CA 1
ATOM 1688 C C . SER A 1 206 ? 1.314 -7.906 -14.547 1.00 91.88 206 SER A C 1
ATOM 1690 O O . SER A 1 206 ? 2.153 -7.940 -13.643 1.00 91.88 206 SER A O 1
ATOM 1692 N N . TYR A 1 207 ? 0.066 -8.358 -14.407 1.00 93.50 207 TYR A N 1
ATOM 1693 C CA . TYR A 1 207 ? -0.372 -9.107 -13.232 1.00 93.50 207 TYR A CA 1
ATOM 1694 C C . TYR A 1 207 ? 0.402 -10.421 -13.111 1.00 93.50 207 TYR A C 1
ATOM 1696 O O . TYR A 1 207 ? 0.902 -10.720 -12.030 1.00 93.50 207 TYR A O 1
ATOM 1704 N N . ASP A 1 208 ? 0.582 -11.142 -14.223 1.00 93.25 208 ASP A N 1
ATOM 1705 C CA . ASP A 1 208 ? 1.303 -12.419 -14.258 1.00 93.25 208 ASP A CA 1
ATOM 1706 C C . ASP A 1 208 ? 2.765 -12.275 -13.834 1.00 93.25 208 ASP A C 1
ATOM 1708 O O . ASP A 1 208 ? 3.261 -13.095 -13.065 1.00 93.25 208 ASP A O 1
ATOM 1712 N N . GLU A 1 209 ? 3.440 -11.212 -14.284 1.00 94.50 209 GLU A N 1
ATOM 1713 C CA . GLU A 1 209 ? 4.837 -10.949 -13.914 1.00 94.50 209 GLU A CA 1
ATOM 1714 C C . GLU A 1 209 ? 4.973 -10.730 -12.402 1.00 94.50 209 GLU A C 1
ATOM 1716 O O . GLU A 1 209 ? 5.837 -11.324 -11.761 1.00 94.50 209 GLU A O 1
ATOM 1721 N N . LEU A 1 210 ? 4.060 -9.958 -11.799 1.00 93.81 210 LEU A N 1
ATOM 1722 C CA . LEU A 1 210 ? 4.002 -9.791 -10.343 1.00 93.81 210 LEU A CA 1
ATOM 1723 C C . LEU A 1 210 ? 3.457 -11.035 -9.618 1.00 93.81 210 LEU A C 1
ATOM 1725 O O . LEU A 1 210 ? 3.602 -11.153 -8.402 1.00 93.81 210 LEU A O 1
ATOM 1729 N N . GLY A 1 211 ? 2.842 -11.976 -10.336 1.00 94.62 211 GLY A N 1
ATOM 1730 C CA . GLY A 1 211 ? 2.160 -13.144 -9.785 1.00 94.62 211 GLY A CA 1
ATOM 1731 C C . GLY A 1 211 ? 0.843 -12.820 -9.072 1.00 94.62 211 GLY A C 1
ATOM 1732 O O . GLY A 1 211 ? 0.457 -13.568 -8.168 1.00 94.62 211 GLY A O 1
ATOM 1733 N N . LEU A 1 212 ? 0.203 -11.707 -9.430 1.00 94.88 212 LEU A N 1
ATOM 1734 C CA . LEU A 1 212 ? -1.117 -11.293 -8.952 1.00 94.88 212 LEU A CA 1
ATOM 1735 C C . LEU A 1 212 ? -2.224 -12.022 -9.719 1.00 94.88 212 LEU A C 1
ATOM 1737 O O . LEU A 1 212 ? -2.095 -12.262 -10.918 1.00 94.88 212 LEU A O 1
ATOM 1741 N N . GLU A 1 213 ? -3.335 -12.314 -9.050 1.00 93.38 213 GLU A N 1
ATOM 1742 C CA . GLU A 1 213 ? -4.525 -12.842 -9.713 1.00 93.38 213 GLU A CA 1
ATOM 1743 C C . GLU A 1 213 ? -5.130 -11.834 -10.706 1.00 93.38 213 GLU A C 1
ATOM 1745 O O . GLU A 1 213 ? -5.397 -10.678 -10.367 1.00 93.38 213 GLU A O 1
ATOM 1750 N N . GLN A 1 214 ? -5.387 -12.296 -11.932 1.00 92.62 214 GLN A N 1
ATOM 1751 C CA . GLN A 1 214 ? -5.938 -11.491 -13.029 1.00 92.62 214 GLN A CA 1
ATOM 1752 C C . GLN A 1 214 ? -7.278 -12.001 -13.565 1.00 92.62 214 GLN A C 1
ATOM 1754 O O . GLN A 1 214 ? -7.932 -11.306 -14.333 1.00 92.62 214 GLN A O 1
ATOM 1759 N N . ASN A 1 215 ? -7.712 -13.195 -13.163 1.00 94.31 215 ASN A N 1
ATOM 1760 C CA . ASN A 1 215 ? -8.927 -13.854 -13.644 1.00 94.31 215 ASN A CA 1
ATOM 1761 C C . ASN A 1 215 ? -10.116 -13.695 -12.685 1.00 94.31 215 ASN A C 1
ATOM 1763 O O . ASN A 1 215 ? -11.133 -14.371 -12.846 1.00 94.31 215 ASN A O 1
ATOM 1767 N N . MET A 1 216 ? -9.989 -12.823 -11.683 1.00 94.81 216 MET A N 1
ATOM 1768 C CA . MET A 1 216 ? -11.013 -12.568 -10.674 1.00 94.81 216 MET A CA 1
ATOM 1769 C C . MET A 1 216 ? -11.505 -11.123 -10.755 1.00 94.81 216 MET A C 1
ATOM 1771 O O . MET A 1 216 ? -10.717 -10.176 -10.777 1.00 94.81 216 MET A O 1
ATOM 1775 N N . CYS A 1 217 ? -12.823 -10.938 -10.732 1.00 94.62 217 CYS A N 1
ATOM 1776 C CA . CYS A 1 217 ? -13.439 -9.620 -10.655 1.00 94.62 217 CYS A CA 1
ATOM 1777 C C . CYS A 1 217 ? -13.762 -9.271 -9.197 1.00 94.62 217 CYS A C 1
ATOM 1779 O O . CYS A 1 217 ? -14.718 -9.783 -8.603 1.00 94.62 217 CYS A O 1
ATOM 1781 N N . PHE A 1 218 ? -12.962 -8.365 -8.630 1.00 94.81 218 PHE A N 1
ATOM 1782 C CA . PHE A 1 218 ? -13.223 -7.752 -7.330 1.00 94.81 218 PHE A CA 1
ATOM 1783 C C . PHE A 1 218 ? -14.229 -6.617 -7.475 1.00 94.81 218 PHE A C 1
ATOM 1785 O O . PHE A 1 218 ? -13.911 -5.526 -7.953 1.00 94.81 218 PHE A O 1
ATOM 1792 N N . GLU A 1 219 ? -15.449 -6.862 -7.021 1.00 93.06 219 GLU A N 1
ATOM 1793 C CA . GLU A 1 219 ? -16.515 -5.873 -7.027 1.00 93.06 219 GLU A CA 1
ATOM 1794 C C . GLU A 1 219 ? -16.827 -5.387 -5.600 1.00 93.06 219 GLU A C 1
ATOM 1796 O O . GLU A 1 219 ? -16.606 -6.097 -4.627 1.00 93.06 219 GLU A O 1
ATOM 1801 N N . ARG A 1 220 ? -17.318 -4.147 -5.465 1.00 93.94 220 ARG A N 1
ATOM 1802 C CA . ARG A 1 220 ? -17.598 -3.430 -4.200 1.00 93.94 220 ARG A CA 1
ATOM 1803 C C . ARG A 1 220 ? -18.351 -4.221 -3.109 1.00 93.94 220 ARG A C 1
ATOM 1805 O O . ARG A 1 220 ? -17.973 -4.086 -1.950 1.00 93.94 220 ARG A O 1
ATOM 1812 N N . PHE A 1 221 ? -19.369 -5.027 -3.404 1.00 95.81 221 PHE A N 1
ATOM 1813 C CA . PHE A 1 221 ? -20.048 -5.885 -2.427 1.00 95.81 221 PHE A CA 1
ATOM 1814 C C . PHE A 1 221 ? -19.187 -7.079 -2.024 1.00 95.81 221 PHE A C 1
ATOM 1816 O O . PHE A 1 221 ? -19.033 -7.314 -0.831 1.00 95.81 221 PHE A O 1
ATOM 1823 N N . GLY A 1 222 ? -18.556 -7.784 -2.962 1.00 95.81 222 GLY A N 1
ATOM 1824 C CA . GLY A 1 222 ? -17.634 -8.873 -2.607 1.00 95.81 222 GLY A CA 1
ATOM 1825 C C . GLY A 1 222 ? -16.398 -8.382 -1.836 1.00 95.81 222 GLY A C 1
ATOM 1826 O O . GLY A 1 222 ? -15.954 -9.002 -0.868 1.00 95.81 222 GLY A O 1
ATOM 1827 N N . ARG A 1 223 ? -15.889 -7.209 -2.226 1.00 95.88 223 ARG A N 1
ATOM 1828 C CA . ARG A 1 223 ? -14.661 -6.582 -1.731 1.00 95.88 223 ARG A CA 1
ATOM 1829 C C . ARG A 1 223 ? -14.835 -5.828 -0.419 1.00 95.88 223 ARG A C 1
ATOM 1831 O O . ARG A 1 223 ? -13.951 -5.893 0.433 1.00 95.88 223 ARG A O 1
ATOM 1838 N N . PHE A 1 224 ? -15.921 -5.065 -0.287 1.00 96.50 224 PHE A N 1
ATOM 1839 C CA . PHE A 1 224 ? -16.177 -4.173 0.850 1.00 96.50 224 PHE A CA 1
ATOM 1840 C C . PHE A 1 224 ? -17.477 -4.473 1.601 1.00 96.50 224 PHE A C 1
ATOM 1842 O O . PHE A 1 224 ? -17.677 -3.937 2.692 1.00 96.50 224 PHE A O 1
ATOM 1849 N N . GLY A 1 225 ? -18.348 -5.342 1.081 1.00 95.94 225 GLY A N 1
ATOM 1850 C CA . GLY A 1 225 ? -19.518 -5.853 1.803 1.00 95.94 225 GLY A CA 1
ATOM 1851 C C . GLY A 1 225 ? -19.163 -6.434 3.170 1.00 95.94 225 GLY A C 1
ATOM 1852 O O . GLY A 1 225 ? -19.765 -5.977 4.146 1.00 95.94 225 GLY A O 1
ATOM 1853 N N . PRO A 1 226 ? -18.132 -7.301 3.282 1.00 95.88 226 PRO A N 1
ATOM 1854 C CA . PRO A 1 226 ? -17.676 -7.809 4.571 1.00 95.88 226 PRO A CA 1
ATOM 1855 C C . PRO A 1 226 ? -17.286 -6.716 5.569 1.00 95.88 226 PRO A C 1
ATOM 1857 O O . PRO A 1 226 ? -17.364 -6.965 6.759 1.00 95.88 226 PRO A O 1
ATOM 1860 N N . TYR A 1 227 ? -16.915 -5.514 5.107 1.00 96.81 227 TYR A N 1
ATOM 1861 C CA . TYR A 1 227 ? -16.448 -4.392 5.934 1.00 96.81 227 TYR A CA 1
ATOM 1862 C C . TYR A 1 227 ? -17.510 -3.315 6.204 1.00 96.81 227 TYR A C 1
ATOM 1864 O O . TYR A 1 227 ? -17.203 -2.277 6.803 1.00 96.81 227 TYR A O 1
ATOM 1872 N N . GLY A 1 228 ? -18.759 -3.543 5.785 1.00 96.12 228 GLY A N 1
ATOM 1873 C CA . GLY A 1 228 ? -19.876 -2.632 6.044 1.00 96.12 228 GLY A CA 1
ATOM 1874 C C . GLY A 1 228 ? -20.366 -1.819 4.846 1.00 96.12 228 GLY A C 1
ATOM 1875 O O . GLY A 1 228 ? -21.072 -0.833 5.045 1.00 96.12 228 GLY A O 1
ATOM 1876 N N . TYR A 1 229 ? -20.012 -2.178 3.607 1.00 96.50 229 TYR A N 1
ATOM 1877 C CA . TYR A 1 229 ? -20.405 -1.394 2.424 1.00 96.50 229 TYR A CA 1
ATOM 1878 C C . TYR A 1 229 ? -21.924 -1.348 2.189 1.00 96.50 229 TYR A C 1
ATOM 1880 O O . TYR A 1 229 ? -22.467 -0.286 1.883 1.00 96.50 229 TYR A O 1
ATOM 1888 N N . GLY A 1 230 ? -22.615 -2.486 2.306 1.00 94.62 230 GLY A N 1
ATOM 1889 C CA . GLY A 1 230 ? -23.988 -2.645 1.801 1.00 94.62 230 GLY A CA 1
ATOM 1890 C C . GLY A 1 230 ? -25.124 -2.458 2.804 1.00 94.62 230 GLY A C 1
ATOM 1891 O O . GLY A 1 230 ? -26.274 -2.648 2.427 1.00 94.62 230 GLY A O 1
ATOM 1892 N N . TYR A 1 231 ? -24.836 -2.095 4.052 1.00 94.25 231 TYR A N 1
ATOM 1893 C CA . TYR A 1 231 ? -25.838 -1.934 5.110 1.00 94.25 231 TYR A CA 1
ATOM 1894 C C . TYR A 1 231 ? -25.528 -0.715 5.977 1.00 94.25 231 TYR A C 1
ATOM 1896 O O . TYR A 1 231 ? -24.397 -0.231 5.991 1.00 94.25 231 TYR A O 1
ATOM 1904 N N . ASP A 1 232 ? -26.552 -0.175 6.634 1.00 92.00 232 ASP A N 1
ATOM 1905 C CA . ASP A 1 232 ? -26.465 1.090 7.366 1.00 92.00 232 ASP A CA 1
ATOM 1906 C C . ASP A 1 232 ? -25.737 0.978 8.718 1.00 92.00 232 ASP A C 1
ATOM 1908 O O . ASP A 1 232 ? -25.441 -0.109 9.223 1.00 92.00 232 ASP A O 1
ATOM 1912 N N . GLU A 1 233 ? -25.473 2.137 9.322 1.00 88.44 233 GLU A N 1
ATOM 1913 C CA . GLU A 1 233 ? -24.830 2.260 10.633 1.00 88.44 233 GLU A CA 1
ATOM 1914 C C . GLU A 1 233 ? -25.638 1.622 11.773 1.00 88.44 233 GLU A C 1
ATOM 1916 O O . GLU A 1 233 ? -25.046 1.162 12.749 1.00 88.44 233 GLU A O 1
ATOM 1921 N N . ALA A 1 234 ? -26.971 1.539 11.664 1.00 87.50 234 ALA A N 1
ATOM 1922 C CA . ALA A 1 234 ? -27.806 0.918 12.695 1.00 87.50 234 ALA A CA 1
ATOM 1923 C C . ALA A 1 234 ? -27.551 -0.595 12.795 1.00 87.50 234 ALA A C 1
ATOM 1925 O O . ALA A 1 234 ? -27.641 -1.172 13.879 1.00 87.50 234 ALA A O 1
ATOM 1926 N N . HIS A 1 235 ? -27.159 -1.214 11.681 1.00 87.25 235 HIS A N 1
ATOM 1927 C CA . HIS A 1 235 ? -26.702 -2.602 11.610 1.00 87.25 235 HIS A CA 1
ATOM 1928 C C . HIS A 1 235 ? -25.165 -2.719 11.673 1.00 87.25 235 HIS A C 1
ATOM 1930 O O . HIS A 1 235 ? -24.615 -3.811 11.538 1.00 87.25 235 HIS A O 1
ATOM 1936 N N . GLY A 1 236 ? -24.470 -1.602 11.918 1.00 88.44 236 GLY A N 1
ATOM 1937 C CA . GLY A 1 236 ? -23.023 -1.513 12.101 1.00 88.44 236 GLY A CA 1
ATOM 1938 C C . GLY A 1 236 ? -22.193 -1.435 10.818 1.00 88.44 236 GLY A C 1
ATOM 1939 O O . GLY A 1 236 ? -20.983 -1.651 10.873 1.00 88.44 236 GLY A O 1
ATOM 1940 N N . GLY A 1 237 ? -22.826 -1.129 9.683 1.00 94.25 237 GLY A N 1
ATOM 1941 C CA . GLY A 1 237 ? -22.177 -0.822 8.410 1.00 94.25 237 GLY A CA 1
ATOM 1942 C C . GLY A 1 237 ? -21.972 0.681 8.214 1.00 94.25 237 GLY A C 1
ATOM 1943 O O . GLY A 1 237 ? -21.892 1.437 9.179 1.00 94.25 237 GLY A O 1
ATOM 1944 N N . LEU A 1 238 ? -21.845 1.112 6.959 1.00 95.31 238 LEU A N 1
ATOM 1945 C CA . LEU A 1 238 ? -21.651 2.517 6.569 1.00 95.31 238 LEU A CA 1
ATOM 1946 C C . LEU A 1 238 ? -22.687 2.994 5.540 1.00 95.31 238 LEU A C 1
ATOM 1948 O O . LEU A 1 238 ? -22.939 4.188 5.415 1.00 95.31 238 LEU A O 1
ATOM 1952 N N . GLY A 1 239 ? -23.295 2.078 4.780 1.00 90.88 239 GLY A N 1
ATOM 1953 C CA . GLY A 1 239 ? -24.428 2.366 3.902 1.00 90.88 239 GLY A CA 1
ATOM 1954 C C . GLY A 1 239 ? -24.189 2.861 2.462 1.00 90.88 239 GLY A C 1
ATOM 1955 O O . GLY A 1 239 ? -25.207 2.987 1.772 1.00 90.88 239 GLY A O 1
ATOM 1956 N N . PRO A 1 240 ? -22.971 3.119 1.915 1.00 93.50 240 PRO A N 1
ATOM 1957 C CA . PRO A 1 240 ? -22.842 3.540 0.513 1.00 93.50 240 PRO A CA 1
ATOM 1958 C C . PRO A 1 240 ? -23.506 2.593 -0.497 1.00 93.50 240 PRO A C 1
ATOM 1960 O O . PRO A 1 240 ? -24.071 3.053 -1.491 1.00 93.50 240 PRO A O 1
ATOM 1963 N N . GLY A 1 241 ? -23.494 1.284 -0.229 1.00 92.69 241 GLY A N 1
ATOM 1964 C CA . GLY A 1 241 ? -24.072 0.269 -1.105 1.00 92.69 241 GLY A CA 1
ATOM 1965 C C . GLY A 1 241 ? -25.593 0.353 -1.251 1.00 92.69 241 GLY A C 1
ATOM 1966 O O . GLY A 1 241 ? -26.109 -0.024 -2.301 1.00 92.69 241 GLY A O 1
ATOM 1967 N N . LEU A 1 242 ? -26.302 0.949 -0.281 1.00 93.06 242 LEU A N 1
ATOM 1968 C CA . LEU A 1 242 ? -27.763 1.133 -0.313 1.00 93.06 242 LEU A CA 1
ATOM 1969 C C . LEU A 1 242 ? -28.233 2.072 -1.435 1.00 93.06 242 LEU A C 1
ATOM 1971 O O . LEU A 1 242 ? -29.411 2.091 -1.784 1.00 93.06 242 LEU A O 1
ATOM 1975 N N . LYS A 1 243 ? -27.321 2.884 -1.982 1.00 91.88 243 LYS A N 1
ATOM 1976 C CA . LYS A 1 243 ? -27.583 3.828 -3.080 1.00 91.88 243 LYS A CA 1
ATOM 1977 C C . LYS A 1 243 ? -26.925 3.393 -4.393 1.00 91.88 243 LYS A C 1
ATOM 1979 O O . LYS A 1 243 ? -26.851 4.190 -5.327 1.00 91.88 243 LYS A O 1
ATOM 1984 N N . SER A 1 244 ? -26.421 2.163 -4.457 1.00 90.31 244 SER A N 1
ATOM 1985 C CA . SER A 1 244 ? -25.740 1.599 -5.623 1.00 90.31 244 SER A CA 1
ATOM 1986 C C . SER A 1 244 ? -26.546 0.449 -6.228 1.00 90.31 244 SER A C 1
ATOM 1988 O O . SER A 1 244 ? -27.422 -0.109 -5.573 1.00 90.31 244 SER A O 1
ATOM 1990 N N . GLU A 1 245 ? -26.257 0.084 -7.479 1.00 89.31 245 GLU A N 1
ATOM 1991 C CA . GLU A 1 245 ? -26.734 -1.189 -8.035 1.00 89.31 245 GLU A CA 1
ATOM 1992 C C . GLU A 1 245 ? -26.226 -2.337 -7.154 1.00 89.31 245 GLU A C 1
ATOM 1994 O O . GLU A 1 245 ? -25.051 -2.354 -6.801 1.00 89.31 245 GLU A O 1
ATOM 1999 N N . ASN A 1 246 ? -27.087 -3.281 -6.796 1.00 92.44 246 ASN A N 1
ATOM 2000 C CA . ASN A 1 246 ? -26.795 -4.312 -5.799 1.00 92.44 246 ASN A CA 1
ATOM 2001 C C . ASN A 1 246 ? -27.173 -5.729 -6.261 1.00 92.44 246 ASN A C 1
ATOM 2003 O O . ASN A 1 246 ? -27.274 -6.631 -5.435 1.00 92.44 246 ASN A O 1
ATOM 2007 N N . ALA A 1 247 ? -27.390 -5.931 -7.564 1.00 90.44 247 ALA A N 1
ATOM 2008 C CA . ALA A 1 247 ? -27.735 -7.243 -8.106 1.00 90.44 247 ALA A CA 1
ATOM 2009 C C . ALA A 1 247 ? -26.643 -8.278 -7.778 1.00 90.44 247 ALA A C 1
ATOM 2011 O O . ALA A 1 247 ? -25.454 -8.014 -7.973 1.00 90.44 247 ALA A O 1
ATOM 2012 N N . GLY A 1 248 ? -27.053 -9.439 -7.266 1.00 90.19 248 GLY A N 1
ATOM 2013 C CA . GLY A 1 248 ? -26.164 -10.507 -6.808 1.00 90.19 248 GLY A CA 1
ATOM 2014 C C . GLY A 1 248 ? -25.522 -10.285 -5.433 1.00 90.19 248 GLY A C 1
ATOM 2015 O O . GLY A 1 248 ? -24.837 -11.183 -4.942 1.00 90.19 248 GLY A O 1
ATOM 2016 N N . SER A 1 249 ? -25.728 -9.132 -4.782 1.00 93.81 249 SER A N 1
ATOM 2017 C CA . SER A 1 249 ? -25.113 -8.840 -3.475 1.00 93.81 249 SER A CA 1
ATOM 2018 C C . SER A 1 249 ? -25.624 -9.745 -2.352 1.00 93.81 249 SER A C 1
ATOM 2020 O O . SER A 1 249 ? -24.889 -10.031 -1.407 1.00 93.81 249 SER A O 1
ATOM 2022 N N . GLU A 1 250 ? -26.847 -10.258 -2.475 1.00 94.25 250 GLU A N 1
ATOM 2023 C CA . GLU A 1 250 ? -27.467 -11.175 -1.521 1.00 94.25 250 GLU A CA 1
ATOM 2024 C C . GLU A 1 250 ? -26.623 -12.444 -1.343 1.00 94.25 250 GLU A C 1
ATOM 2026 O O . GLU A 1 250 ? -26.420 -12.884 -0.216 1.00 94.25 250 GLU A O 1
ATOM 2031 N N . LYS A 1 251 ? -26.022 -12.958 -2.427 1.00 94.50 251 LYS A N 1
ATOM 2032 C CA . LYS A 1 251 ? -25.144 -14.143 -2.400 1.00 94.50 251 LYS A CA 1
ATOM 2033 C C . LYS A 1 251 ? -23.864 -13.920 -1.594 1.00 94.50 251 LYS A C 1
ATOM 2035 O O . LYS A 1 251 ? -23.296 -14.872 -1.063 1.00 94.50 251 LYS A O 1
ATOM 2040 N N . VAL A 1 252 ? -23.398 -12.671 -1.509 1.00 94.31 252 VAL A N 1
ATOM 2041 C CA . VAL A 1 252 ? -22.268 -12.296 -0.647 1.00 94.31 252 VAL A CA 1
ATOM 2042 C C . VAL A 1 252 ? -22.730 -12.254 0.809 1.00 94.31 252 VAL A C 1
ATOM 2044 O O . VAL A 1 252 ? -22.093 -12.857 1.669 1.00 94.31 252 VAL A O 1
ATOM 2047 N N . PHE A 1 253 ? -23.863 -11.602 1.092 1.00 93.88 253 PHE A N 1
ATOM 2048 C CA . PHE A 1 253 ? -24.375 -11.457 2.461 1.00 93.88 253 PHE A CA 1
ATOM 2049 C C . PHE A 1 253 ? -24.883 -12.760 3.084 1.00 93.88 253 PHE A C 1
ATOM 2051 O O . PHE A 1 253 ? -24.806 -12.909 4.302 1.00 93.88 253 PHE A O 1
ATOM 2058 N N . GLU A 1 254 ? -25.340 -13.721 2.282 1.00 93.38 254 GLU A N 1
ATOM 2059 C CA . GLU A 1 254 ? -25.634 -15.086 2.737 1.00 93.38 254 GLU A CA 1
ATOM 2060 C C . GLU A 1 254 ? -24.394 -15.781 3.320 1.00 93.38 254 GLU A C 1
ATOM 2062 O O . GLU A 1 254 ? -24.522 -16.599 4.231 1.00 93.38 254 GLU A O 1
ATOM 2067 N N . GLN A 1 255 ? -23.197 -15.427 2.839 1.00 89.06 255 GLN A N 1
ATOM 2068 C CA . GLN A 1 255 ? -21.931 -16.015 3.281 1.00 89.06 255 GLN A CA 1
ATOM 2069 C C . GLN A 1 255 ? -21.247 -15.185 4.377 1.00 89.06 255 GLN A C 1
ATOM 2071 O O . GLN A 1 255 ? -20.733 -15.745 5.345 1.00 89.06 255 GLN A O 1
ATOM 2076 N N . THR A 1 256 ? -21.245 -13.851 4.269 1.00 89.38 256 THR A N 1
ATOM 2077 C CA . THR A 1 256 ? -20.588 -12.967 5.253 1.00 89.38 256 THR A CA 1
ATOM 2078 C C . THR A 1 256 ? -21.436 -12.692 6.487 1.00 89.38 256 THR A C 1
ATOM 2080 O O . THR A 1 256 ? -20.897 -12.413 7.558 1.00 89.38 256 THR A O 1
ATOM 2083 N N . GLY A 1 257 ? -22.761 -12.673 6.328 1.00 89.75 257 GLY A N 1
ATOM 2084 C CA . GLY A 1 257 ? -23.660 -12.001 7.258 1.00 89.75 257 GLY A CA 1
ATOM 2085 C C . GLY A 1 257 ? -23.412 -10.488 7.338 1.00 89.75 257 GLY A C 1
ATOM 2086 O O . GLY A 1 257 ? -22.757 -9.887 6.481 1.00 89.75 257 GLY A O 1
ATOM 2087 N N . TYR A 1 258 ? -23.947 -9.884 8.400 1.00 92.00 258 TYR A N 1
ATOM 2088 C CA . TYR A 1 258 ? -23.838 -8.459 8.710 1.00 92.00 258 TYR A CA 1
ATOM 2089 C C . TYR A 1 258 ? -23.020 -8.281 9.993 1.00 92.00 258 TYR A C 1
ATOM 2091 O O . TYR A 1 258 ? -23.467 -8.663 11.076 1.00 92.00 258 TYR A O 1
ATOM 2099 N N . LEU A 1 259 ? -21.812 -7.725 9.879 1.00 93.50 259 LEU A N 1
ATOM 2100 C CA . LEU A 1 259 ? -20.915 -7.506 11.017 1.00 93.50 259 LEU A CA 1
ATOM 2101 C C . LEU A 1 259 ? -21.096 -6.110 11.605 1.00 93.50 259 LEU A C 1
ATOM 2103 O O . LEU A 1 259 ? -21.143 -5.118 10.876 1.00 93.50 259 LEU A O 1
ATOM 2107 N N . ASN A 1 260 ? -21.146 -6.022 12.935 1.00 94.50 260 ASN A N 1
ATOM 2108 C CA . ASN A 1 260 ? -21.320 -4.746 13.612 1.00 94.50 260 ASN A CA 1
ATOM 2109 C C . ASN A 1 260 ? -19.983 -4.118 14.029 1.00 94.50 260 ASN A C 1
ATOM 2111 O O . ASN A 1 260 ? -19.403 -4.488 15.050 1.00 94.50 260 ASN A O 1
ATOM 2115 N N . TYR A 1 261 ? -19.533 -3.109 13.282 1.00 95.56 261 TYR A N 1
ATOM 2116 C CA . TYR A 1 261 ? -18.268 -2.417 13.539 1.00 95.56 261 TYR A CA 1
ATOM 2117 C C . TYR A 1 261 ? -18.337 -1.332 14.622 1.00 95.56 261 TYR A C 1
ATOM 2119 O O . TYR A 1 261 ? -17.304 -0.800 15.019 1.00 95.56 261 TYR A O 1
ATOM 2127 N N . SER A 1 262 ? -19.519 -1.012 15.164 1.00 92.25 262 SER A N 1
ATOM 2128 C CA . SER A 1 262 ? -19.714 0.154 16.043 1.00 92.25 262 SER A CA 1
ATOM 2129 C C . SER A 1 262 ? -18.915 0.104 17.354 1.00 92.25 262 SER A C 1
ATOM 2131 O O . SER A 1 262 ? -18.752 1.123 18.024 1.00 92.25 262 SER A O 1
ATOM 2133 N N . LYS A 1 263 ? -18.481 -1.091 17.770 1.00 94.12 263 LYS A N 1
ATOM 2134 C CA . LYS A 1 263 ? -17.705 -1.333 18.999 1.00 94.12 263 LYS A CA 1
ATOM 2135 C C . LYS A 1 263 ? -16.338 -1.962 18.730 1.00 94.12 263 LYS A C 1
ATOM 2137 O O . LYS A 1 263 ? -15.669 -2.354 19.683 1.00 94.12 263 LYS A O 1
ATOM 2142 N N . VAL A 1 264 ? -15.943 -2.090 17.466 1.00 97.38 264 VAL A N 1
ATOM 2143 C CA . VAL A 1 264 ? -14.648 -2.670 17.112 1.00 97.38 264 VAL A CA 1
ATOM 2144 C C . VAL A 1 264 ? -13.548 -1.677 17.463 1.00 97.38 264 VAL A C 1
ATOM 2146 O O . VAL A 1 264 ? -13.656 -0.481 17.203 1.00 97.38 264 VAL A O 1
ATOM 2149 N N . ASP A 1 265 ? -12.494 -2.200 18.074 1.00 98.31 265 ASP A N 1
ATOM 2150 C CA . ASP A 1 265 ? -11.241 -1.500 18.308 1.00 98.31 265 ASP A CA 1
ATOM 2151 C C . ASP A 1 265 ? -10.156 -2.255 17.547 1.00 98.31 265 ASP A C 1
ATOM 2153 O O . ASP A 1 265 ? -9.762 -3.363 17.932 1.00 98.31 265 ASP A O 1
ATOM 2157 N N . TRP A 1 266 ? -9.717 -1.679 16.431 1.00 98.50 266 TRP A N 1
ATOM 2158 C CA . TRP A 1 266 ? -8.798 -2.353 15.526 1.00 98.50 266 TRP A CA 1
ATOM 2159 C C . TRP A 1 266 ? -7.402 -2.521 16.119 1.00 98.50 266 TRP A C 1
ATOM 2161 O O . TRP A 1 266 ? -6.774 -3.549 15.882 1.00 98.50 266 TRP A O 1
ATOM 2171 N N . GLY A 1 267 ? -6.940 -1.580 16.947 1.00 98.38 267 GLY A N 1
ATOM 2172 C CA . GLY A 1 267 ? -5.632 -1.692 17.600 1.00 98.38 267 GLY A CA 1
ATOM 2173 C C . GLY A 1 267 ? -5.620 -2.841 18.595 1.00 98.38 267 GLY A C 1
ATOM 2174 O O . GLY A 1 267 ? -4.731 -3.690 18.581 1.00 98.38 267 GLY A O 1
ATOM 2175 N N . MET A 1 268 ? -6.683 -2.953 19.389 1.00 98.50 268 MET A N 1
ATOM 2176 C CA . MET A 1 268 ? -6.833 -4.073 20.311 1.00 98.50 268 MET A CA 1
ATOM 2177 C C . MET A 1 268 ? -7.027 -5.410 19.580 1.00 98.50 268 MET A C 1
ATOM 2179 O O . MET A 1 268 ? -6.509 -6.426 20.042 1.00 98.50 268 MET A O 1
ATOM 2183 N N . ALA A 1 269 ? -7.735 -5.437 18.445 1.00 98.69 269 ALA A N 1
ATOM 2184 C CA . ALA A 1 269 ? -7.886 -6.647 17.633 1.00 98.69 269 ALA A CA 1
ATOM 2185 C C . ALA A 1 269 ? -6.546 -7.135 17.052 1.00 98.69 269 ALA A C 1
ATOM 2187 O O . ALA A 1 269 ? -6.242 -8.326 17.161 1.00 98.69 269 ALA A O 1
ATOM 2188 N N . GLN A 1 270 ? -5.727 -6.228 16.503 1.00 98.50 270 GLN A N 1
ATOM 2189 C CA . GLN A 1 270 ? -4.376 -6.544 16.020 1.00 98.50 270 GLN A CA 1
ATOM 2190 C C . GLN A 1 270 ? -3.503 -7.101 17.148 1.00 98.50 270 GLN A C 1
ATOM 2192 O O . GLN A 1 270 ? -2.960 -8.198 17.011 1.00 98.50 270 GLN A O 1
ATOM 2197 N N . ASN A 1 271 ? -3.465 -6.418 18.297 1.00 98.25 271 ASN A N 1
ATOM 2198 C CA . ASN A 1 271 ? -2.677 -6.838 19.459 1.00 98.25 271 ASN A CA 1
ATOM 2199 C C . ASN A 1 271 ? -3.064 -8.240 19.948 1.00 98.25 271 ASN A C 1
ATOM 2201 O O . ASN A 1 271 ? -2.200 -9.097 20.131 1.00 98.25 271 ASN A O 1
ATOM 2205 N N . ARG A 1 272 ? -4.367 -8.521 20.105 1.00 98.31 272 ARG A N 1
ATOM 2206 C CA . ARG A 1 272 ? -4.841 -9.863 20.492 1.00 98.31 272 ARG A CA 1
ATOM 2207 C C . ARG A 1 272 ? -4.458 -10.922 19.459 1.00 98.31 272 ARG A C 1
ATOM 2209 O O . ARG A 1 272 ? -4.062 -12.025 19.833 1.00 98.31 272 ARG A O 1
ATOM 2216 N N . CYS A 1 273 ? -4.576 -10.603 18.169 1.00 98.19 273 CYS A N 1
ATOM 2217 C CA . CYS A 1 273 ? -4.221 -11.526 17.097 1.00 98.19 273 CYS A CA 1
ATOM 2218 C C . CYS A 1 273 ? -2.725 -11.861 17.092 1.00 98.19 273 CYS A C 1
ATOM 2220 O O . CYS A 1 273 ? -2.367 -13.038 16.984 1.00 98.19 273 CYS A O 1
ATOM 2222 N N . TYR A 1 274 ? -1.870 -10.848 17.261 1.00 97.38 274 TYR A N 1
ATOM 2223 C CA . TYR A 1 274 ? -0.429 -11.022 17.387 1.00 97.38 274 TYR A CA 1
ATOM 2224 C C . TYR A 1 274 ? -0.078 -11.886 18.600 1.00 97.38 274 TYR A C 1
ATOM 2226 O O . TYR A 1 274 ? 0.576 -12.910 18.431 1.00 97.38 274 TYR A O 1
ATOM 2234 N N . GLU A 1 275 ? -0.572 -11.559 19.799 1.00 97.31 275 GLU A N 1
ATOM 2235 C CA . GLU A 1 275 ? -0.257 -12.332 21.011 1.00 97.31 275 GLU A CA 1
ATOM 2236 C C . GLU A 1 275 ? -0.689 -13.803 20.885 1.00 97.31 275 GLU A C 1
ATOM 2238 O O . GLU A 1 275 ? 0.049 -14.716 21.259 1.00 97.31 275 GLU A O 1
ATOM 2243 N N . LYS A 1 276 ? -1.842 -14.071 20.256 1.00 96.62 276 LYS A N 1
ATOM 2244 C CA . LYS A 1 276 ? -2.306 -15.441 19.970 1.00 96.62 276 LYS A CA 1
ATOM 2245 C C . LYS A 1 276 ? -1.344 -16.209 19.051 1.00 96.62 276 LYS A C 1
ATOM 2247 O O . LYS A 1 276 ? -1.177 -17.428 19.195 1.00 96.62 276 LYS A O 1
ATOM 2252 N N . ASN A 1 277 ? -0.709 -15.501 18.120 1.00 95.56 277 ASN A N 1
ATOM 2253 C CA . ASN A 1 277 ? 0.176 -16.026 17.081 1.00 95.56 277 ASN A CA 1
ATOM 2254 C C . ASN A 1 277 ? 1.673 -15.791 17.350 1.00 95.56 277 ASN A C 1
ATOM 2256 O O . ASN A 1 277 ? 2.496 -16.123 16.499 1.00 95.56 277 ASN A O 1
ATOM 2260 N N . LYS A 1 278 ? 2.036 -15.295 18.538 1.00 94.62 278 LYS A N 1
ATOM 2261 C CA . LYS A 1 278 ? 3.385 -14.832 18.895 1.00 94.62 278 LYS A CA 1
ATOM 2262 C C . LYS A 1 278 ? 4.503 -15.826 18.581 1.00 94.62 278 LYS A C 1
ATOM 2264 O O . LYS A 1 278 ? 5.551 -15.441 18.079 1.00 94.62 278 LYS A O 1
ATOM 2269 N N . GLN A 1 279 ? 4.230 -17.119 18.766 1.00 92.50 279 GLN A N 1
ATOM 2270 C CA . GLN A 1 279 ? 5.155 -18.218 18.460 1.00 92.50 279 GLN A CA 1
ATOM 2271 C C . GLN A 1 279 ? 5.707 -18.205 17.019 1.00 92.50 279 GLN A C 1
ATOM 2273 O O . GLN A 1 279 ? 6.751 -18.795 16.773 1.00 92.50 279 GLN A O 1
ATOM 2278 N N . ARG A 1 280 ? 5.012 -17.568 16.061 1.00 92.19 280 ARG A N 1
ATOM 2279 C CA . ARG A 1 280 ? 5.442 -17.457 14.653 1.00 92.19 280 ARG A CA 1
ATOM 2280 C C . ARG A 1 280 ? 6.601 -16.476 14.463 1.00 92.19 280 ARG A C 1
ATOM 2282 O O . ARG A 1 280 ? 7.309 -16.561 13.466 1.00 92.19 280 ARG A O 1
ATOM 2289 N N . PHE A 1 281 ? 6.779 -15.557 15.405 1.00 92.62 281 PHE A N 1
ATOM 2290 C CA . PHE A 1 281 ? 7.753 -14.466 15.349 1.00 92.62 281 PHE A CA 1
ATOM 2291 C C . PHE A 1 281 ? 8.971 -14.734 16.244 1.00 92.62 281 PHE A C 1
ATOM 2293 O O . PHE A 1 281 ? 9.852 -13.893 16.376 1.00 92.62 281 PHE A O 1
ATOM 2300 N N . GLU A 1 282 ? 9.033 -15.918 16.856 1.00 90.00 282 GLU A N 1
ATOM 2301 C CA . GLU A 1 282 ? 10.097 -16.343 17.761 1.00 90.00 282 GLU A CA 1
ATOM 2302 C C . GLU A 1 282 ? 10.756 -17.637 17.243 1.00 90.00 282 GLU A C 1
ATOM 2304 O O . GLU A 1 282 ? 10.173 -18.401 16.472 1.00 90.00 282 GLU A O 1
ATOM 2309 N N . GLY A 1 283 ? 11.981 -17.925 17.690 1.00 85.56 283 GLY A N 1
ATOM 2310 C CA . GLY A 1 283 ? 12.673 -19.184 17.395 1.00 85.56 283 GLY A CA 1
ATOM 2311 C C . GLY A 1 283 ? 13.675 -19.105 16.239 1.00 85.56 283 GLY A C 1
ATOM 2312 O O . GLY A 1 283 ? 14.275 -18.066 15.994 1.00 85.56 283 GLY A O 1
ATOM 2313 N N . LYS A 1 284 ? 13.935 -20.249 15.584 1.00 81.38 284 LYS A N 1
ATOM 2314 C CA . LYS A 1 284 ? 15.043 -20.391 14.615 1.00 81.38 284 LYS A CA 1
ATOM 2315 C C . LYS A 1 284 ? 14.769 -19.757 13.249 1.00 81.38 284 LYS A C 1
ATOM 2317 O O . LYS A 1 284 ? 15.711 -19.292 12.628 1.00 81.38 284 LYS A O 1
ATOM 2322 N N . ASN A 1 285 ? 13.512 -19.760 12.805 1.00 84.75 285 ASN A N 1
ATOM 2323 C CA . ASN A 1 285 ? 13.080 -19.213 11.515 1.00 84.75 285 ASN A CA 1
ATOM 2324 C C . ASN A 1 285 ? 11.850 -18.315 11.738 1.00 84.75 285 ASN A C 1
ATOM 2326 O O . ASN A 1 285 ? 10.741 -18.716 11.371 1.00 84.75 285 ASN A O 1
ATOM 2330 N N . PRO A 1 286 ? 12.013 -17.170 12.425 1.00 90.00 286 PRO A N 1
ATOM 2331 C CA . PRO A 1 286 ? 10.895 -16.291 12.729 1.00 90.00 286 PRO A CA 1
ATOM 2332 C C . PRO A 1 286 ? 10.337 -15.673 11.444 1.00 90.00 286 PRO A C 1
ATOM 2334 O O . PRO A 1 286 ? 11.077 -15.344 10.518 1.00 90.00 286 PRO A O 1
ATOM 2337 N N . VAL A 1 287 ? 9.019 -15.501 11.395 1.00 90.88 287 VAL A N 1
ATOM 2338 C CA . VAL A 1 287 ? 8.386 -14.619 10.411 1.00 90.88 287 VAL A CA 1
ATOM 2339 C C . VAL A 1 287 ? 8.789 -13.182 10.751 1.00 90.88 287 VAL A C 1
ATOM 2341 O O . VAL A 1 287 ? 8.733 -12.790 11.914 1.00 90.88 287 VAL A O 1
ATOM 2344 N N . GLN A 1 288 ? 9.203 -12.397 9.759 1.00 92.38 288 GLN A N 1
ATOM 2345 C CA . GLN A 1 288 ? 9.509 -10.979 9.961 1.00 92.38 288 GLN A CA 1
ATOM 2346 C C . GLN A 1 288 ? 8.209 -10.191 10.134 1.00 92.38 288 GLN A C 1
ATOM 2348 O O . GLN A 1 288 ? 7.262 -10.365 9.361 1.00 92.38 288 GLN A O 1
ATOM 2353 N N . ARG A 1 289 ? 8.158 -9.320 11.145 1.00 94.81 289 ARG A N 1
ATOM 2354 C CA . ARG A 1 289 ? 7.028 -8.404 11.331 1.00 94.81 289 ARG A CA 1
ATOM 2355 C C . ARG A 1 289 ? 7.223 -7.143 10.508 1.00 94.81 289 ARG A C 1
ATOM 2357 O O . ARG A 1 289 ? 8.342 -6.656 10.367 1.00 94.81 289 ARG A O 1
ATOM 2364 N N . GLN A 1 290 ? 6.123 -6.601 10.005 1.00 97.44 290 GLN A N 1
ATOM 2365 C CA . GLN A 1 290 ? 6.132 -5.421 9.145 1.00 97.44 290 GLN A CA 1
ATOM 2366 C C . GLN A 1 290 ? 5.144 -4.379 9.665 1.00 97.44 290 GLN A C 1
ATOM 2368 O O . GLN A 1 290 ? 4.027 -4.724 10.048 1.00 97.44 290 GLN A O 1
ATOM 2373 N N . ALA A 1 291 ? 5.517 -3.104 9.629 1.00 98.44 291 ALA A N 1
ATOM 2374 C CA . ALA A 1 291 ? 4.584 -2.011 9.866 1.00 98.44 291 ALA A CA 1
ATOM 2375 C C . ALA A 1 291 ? 3.973 -1.531 8.550 1.00 98.44 291 ALA A C 1
ATOM 2377 O O . ALA A 1 291 ? 4.673 -1.351 7.553 1.00 98.44 291 ALA A O 1
ATOM 2378 N N . TYR A 1 292 ? 2.673 -1.257 8.562 1.00 98.12 292 TYR A N 1
ATOM 2379 C CA . TYR A 1 292 ? 1.965 -0.618 7.462 1.00 98.12 292 TYR A CA 1
ATOM 2380 C C . TYR A 1 292 ? 1.441 0.744 7.906 1.00 98.12 292 TYR A C 1
ATOM 2382 O O . TYR A 1 292 ? 0.438 0.843 8.607 1.00 98.12 292 TYR A O 1
ATOM 2390 N N . VAL A 1 293 ? 2.140 1.805 7.523 1.00 98.25 293 VAL A N 1
ATOM 2391 C CA . VAL A 1 293 ? 1.946 3.153 8.053 1.00 98.25 293 VAL A CA 1
ATOM 2392 C C . VAL A 1 293 ? 1.117 3.988 7.084 1.00 98.25 293 VAL A C 1
ATOM 2394 O O . VAL A 1 293 ? 1.553 4.318 5.982 1.00 98.25 293 VAL A O 1
ATOM 2397 N N . LEU A 1 294 ? -0.083 4.359 7.521 1.00 97.62 294 LEU A N 1
ATOM 2398 C CA . LEU A 1 294 ? -1.016 5.218 6.803 1.00 97.62 294 LEU A CA 1
ATOM 2399 C C . LEU A 1 294 ? -0.867 6.666 7.274 1.00 97.62 294 LEU A C 1
ATOM 2401 O O . LEU A 1 294 ? -1.069 6.979 8.453 1.00 97.62 294 LEU A O 1
ATOM 2405 N N . ARG A 1 295 ? -0.534 7.577 6.357 1.00 94.06 295 ARG A N 1
ATOM 2406 C CA . ARG A 1 295 ? -0.278 8.984 6.704 1.00 94.06 295 ARG A CA 1
ATOM 2407 C C . ARG A 1 295 ? -1.558 9.808 6.736 1.00 94.06 295 ARG A C 1
ATOM 2409 O O . ARG A 1 295 ? -2.261 9.933 5.739 1.00 94.06 295 ARG A O 1
ATOM 2416 N N . THR A 1 296 ? -1.850 10.419 7.880 1.00 96.12 296 THR A N 1
ATOM 2417 C CA . THR A 1 296 ? -3.038 11.267 8.074 1.00 96.12 296 THR A CA 1
ATOM 2418 C C . THR A 1 296 ? -2.656 12.599 8.720 1.00 96.12 296 THR A C 1
ATOM 2420 O O . THR A 1 296 ? -1.505 12.828 9.091 1.00 96.12 296 THR A O 1
ATOM 2423 N N . TRP A 1 297 ? -3.607 13.525 8.845 1.00 96.38 297 TRP A N 1
ATOM 2424 C CA . TRP A 1 297 ? -3.381 14.810 9.511 1.00 96.38 297 TRP A CA 1
ATOM 2425 C C . TRP A 1 297 ? -4.621 15.306 10.258 1.00 96.38 297 TRP A C 1
ATOM 2427 O O . TRP A 1 297 ? -5.747 14.931 9.937 1.00 96.38 297 TRP A O 1
ATOM 2437 N N . VAL A 1 298 ? -4.431 16.199 11.231 1.00 96.88 298 VAL A N 1
ATOM 2438 C CA . VAL A 1 298 ? -5.526 16.889 11.937 1.00 96.88 298 VAL A CA 1
ATOM 2439 C C . VAL A 1 298 ? -6.450 17.587 10.936 1.00 96.88 298 VAL A C 1
ATOM 2441 O O . VAL A 1 298 ? -6.011 18.401 10.119 1.00 96.88 298 VAL A O 1
ATOM 2444 N N . GLY A 1 299 ? -7.741 17.253 10.987 1.00 96.06 299 GLY A N 1
ATOM 2445 C CA . GLY A 1 299 ? -8.751 17.703 10.025 1.00 96.06 299 GLY A CA 1
ATOM 2446 C C . GLY A 1 299 ? -8.921 16.824 8.776 1.00 96.06 299 GLY A C 1
ATOM 2447 O O . GLY A 1 299 ? -9.744 17.168 7.920 1.00 96.06 299 GLY A O 1
ATOM 2448 N N . PHE A 1 300 ? -8.193 15.706 8.655 1.00 97.00 300 PHE A N 1
ATOM 2449 C CA . PHE A 1 300 ? -8.428 14.698 7.616 1.00 97.00 300 PHE A CA 1
ATOM 2450 C C . PHE A 1 300 ? -9.879 14.198 7.659 1.00 97.00 300 PHE A C 1
ATOM 2452 O O . PHE A 1 300 ? -10.468 14.012 8.725 1.00 97.00 300 PHE A O 1
ATOM 2459 N N . LYS A 1 301 ? -10.484 14.005 6.483 1.00 96.69 301 LYS A N 1
ATOM 2460 C CA . LYS A 1 301 ? -11.870 13.541 6.358 1.00 96.69 301 LYS A CA 1
ATOM 2461 C C . LYS A 1 301 ? -11.886 12.047 6.074 1.00 96.69 301 LYS A C 1
ATOM 2463 O O . LYS A 1 301 ? -11.646 11.627 4.948 1.00 96.69 301 LYS A O 1
ATOM 2468 N N . TYR A 1 302 ? -12.214 11.269 7.098 1.00 96.62 302 TYR A N 1
ATOM 2469 C CA . TYR A 1 302 ? -12.458 9.835 6.984 1.00 96.62 302 TYR A CA 1
ATOM 2470 C C . TYR A 1 302 ? -13.856 9.605 6.399 1.00 96.62 302 TYR A C 1
ATOM 2472 O O . TYR A 1 302 ? -14.829 9.488 7.138 1.00 96.62 302 TYR A O 1
ATOM 2480 N N . THR A 1 303 ? -13.973 9.611 5.069 1.00 95.94 303 THR A N 1
ATOM 2481 C CA . THR A 1 303 ? -15.223 9.215 4.400 1.00 95.94 303 THR A CA 1
ATOM 2482 C C . THR A 1 303 ? -15.450 7.717 4.562 1.00 95.94 303 THR A C 1
ATOM 2484 O O . THR A 1 303 ? -14.530 6.963 4.892 1.00 95.94 303 THR A O 1
ATOM 2487 N N . GLU A 1 304 ? -16.659 7.269 4.254 1.00 95.31 304 GLU A N 1
ATOM 2488 C CA . GLU A 1 304 ? -17.070 5.872 4.312 1.00 95.31 304 GLU A CA 1
ATOM 2489 C C . GLU A 1 304 ? -16.092 4.967 3.546 1.00 95.31 304 GLU A C 1
ATOM 2491 O O . GLU A 1 304 ? -15.710 3.913 4.041 1.00 95.31 304 GLU A O 1
ATOM 2496 N N . TYR A 1 305 ? -15.586 5.403 2.387 1.00 94.25 305 TYR A N 1
ATOM 2497 C CA . TYR A 1 305 ? -14.609 4.628 1.617 1.00 94.25 305 TYR A CA 1
ATOM 2498 C C . TYR A 1 305 ? -13.240 4.515 2.295 1.00 94.25 305 TYR A C 1
ATOM 2500 O O . TYR A 1 305 ? -12.606 3.466 2.175 1.00 94.25 305 TYR A O 1
ATOM 2508 N N . GLN A 1 306 ? -12.772 5.546 3.014 1.00 96.12 306 GLN A N 1
ATOM 2509 C CA . GLN A 1 306 ? -11.530 5.418 3.787 1.00 96.12 306 GLN A CA 1
ATOM 2510 C C . GLN A 1 306 ? -11.720 4.462 4.960 1.00 96.12 306 GLN A C 1
ATOM 2512 O O . GLN A 1 306 ? -10.854 3.623 5.176 1.00 96.12 306 GLN A O 1
ATOM 2517 N N . LEU A 1 307 ? -12.858 4.528 5.661 1.00 97.00 307 LEU A N 1
ATOM 2518 C CA . LEU A 1 307 ? -13.165 3.594 6.747 1.00 97.00 307 LEU A CA 1
ATOM 2519 C C . LEU A 1 307 ? -13.183 2.147 6.229 1.00 97.00 307 LEU A C 1
ATOM 2521 O O . LEU A 1 307 ? -12.473 1.304 6.766 1.00 97.00 307 LEU A O 1
ATOM 2525 N N . LEU A 1 308 ? -13.908 1.868 5.137 1.00 96.81 308 LEU A N 1
ATOM 2526 C CA . LEU A 1 308 ? -13.945 0.541 4.500 1.00 96.81 308 LEU A CA 1
ATOM 2527 C C . LEU A 1 308 ? -12.553 0.046 4.105 1.00 96.81 308 LEU A C 1
ATOM 2529 O O . LEU A 1 308 ? -12.213 -1.108 4.352 1.00 96.81 308 LEU A O 1
ATOM 2533 N N . THR A 1 309 ? -11.752 0.928 3.510 1.00 96.69 309 THR A N 1
ATOM 2534 C CA . THR A 1 309 ? -10.390 0.610 3.077 1.00 96.69 309 THR A CA 1
ATOM 2535 C C . THR A 1 309 ? -9.498 0.285 4.271 1.00 96.69 309 THR A C 1
ATOM 2537 O O . THR A 1 309 ? -8.823 -0.734 4.267 1.00 96.69 309 THR A O 1
ATOM 2540 N N . MET A 1 310 ? -9.534 1.093 5.329 1.00 97.75 310 MET A N 1
ATOM 2541 C CA . MET A 1 310 ? -8.735 0.862 6.533 1.00 97.75 310 MET A CA 1
ATOM 2542 C C . MET A 1 310 ? -9.145 -0.428 7.252 1.00 97.75 310 MET A C 1
ATOM 2544 O O . MET A 1 310 ? -8.278 -1.207 7.636 1.00 97.75 310 MET A O 1
ATOM 2548 N N . ARG A 1 311 ? -10.452 -0.707 7.370 1.00 97.94 311 ARG A N 1
ATOM 2549 C CA . ARG A 1 311 ? -10.960 -1.991 7.889 1.00 97.94 311 ARG A CA 1
ATOM 2550 C C . ARG A 1 311 ? -10.437 -3.169 7.068 1.00 97.94 311 ARG A C 1
ATOM 2552 O O . ARG A 1 311 ? -9.971 -4.149 7.644 1.00 97.94 311 ARG A O 1
ATOM 2559 N N . ALA A 1 312 ? -10.478 -3.051 5.739 1.00 97.94 312 ALA A N 1
ATOM 2560 C CA . ALA A 1 312 ? -9.956 -4.061 4.827 1.00 97.94 312 ALA A CA 1
ATOM 2561 C C . ALA A 1 312 ? -8.455 -4.285 5.017 1.00 97.94 312 ALA A C 1
ATOM 2563 O O . ALA A 1 312 ? -8.029 -5.422 5.181 1.00 97.94 312 ALA A O 1
ATOM 2564 N N . MET A 1 313 ? -7.664 -3.213 5.064 1.00 98.25 313 MET A N 1
ATOM 2565 C CA . MET A 1 313 ? -6.216 -3.287 5.258 1.00 98.25 313 MET A CA 1
ATOM 2566 C C . MET A 1 313 ? -5.862 -3.963 6.581 1.00 98.25 313 MET A C 1
ATOM 2568 O O . MET A 1 313 ? -5.074 -4.900 6.581 1.00 98.25 313 MET A O 1
ATOM 2572 N N . ILE A 1 314 ? -6.482 -3.562 7.694 1.00 98.75 314 ILE A N 1
ATOM 2573 C CA . ILE A 1 314 ? -6.206 -4.160 9.009 1.00 98.75 314 ILE A CA 1
ATOM 2574 C C . ILE A 1 314 ? -6.621 -5.636 9.041 1.00 98.75 314 ILE A C 1
ATOM 2576 O O . ILE A 1 314 ? -5.872 -6.492 9.512 1.00 98.75 314 ILE A O 1
ATOM 2580 N N . ASN A 1 315 ? -7.804 -5.963 8.520 1.00 98.50 315 ASN A N 1
ATOM 2581 C CA . ASN A 1 315 ? -8.271 -7.343 8.486 1.00 98.50 315 ASN A CA 1
ATOM 2582 C C . ASN A 1 315 ? -7.360 -8.233 7.628 1.00 98.50 315 ASN A C 1
ATOM 2584 O O . ASN A 1 315 ? -6.906 -9.280 8.088 1.00 98.50 315 ASN A O 1
ATOM 2588 N N . GLU A 1 316 ? -7.076 -7.804 6.400 1.00 98.38 316 GLU A N 1
ATOM 2589 C CA . GLU A 1 316 ? -6.354 -8.592 5.402 1.00 98.38 316 GLU A CA 1
ATOM 2590 C C . GLU A 1 316 ? -4.865 -8.711 5.731 1.00 98.38 316 GLU A C 1
ATOM 2592 O O . GLU A 1 316 ? -4.292 -9.796 5.617 1.00 98.38 316 GLU A O 1
ATOM 2597 N N . LEU A 1 317 ? -4.233 -7.615 6.153 1.00 98.19 317 LEU A N 1
ATOM 2598 C CA . LEU A 1 317 ? -2.802 -7.588 6.433 1.00 98.19 317 LEU A CA 1
ATOM 2599 C C . LEU A 1 317 ? -2.484 -8.093 7.833 1.00 98.19 317 LEU A C 1
ATOM 2601 O O . LEU A 1 317 ? -1.537 -8.855 7.962 1.00 98.19 317 LEU A O 1
ATOM 2605 N N . ALA A 1 318 ? -3.238 -7.720 8.869 1.00 98.12 318 ALA A N 1
ATOM 2606 C CA . ALA A 1 318 ? -2.876 -8.046 10.249 1.00 98.12 318 ALA A CA 1
ATOM 2607 C C . ALA A 1 318 ? -3.640 -9.255 10.798 1.00 98.12 318 ALA A C 1
ATOM 2609 O O . ALA A 1 318 ? -3.030 -10.224 11.250 1.00 98.12 318 ALA A O 1
ATOM 2610 N N . LEU A 1 319 ? -4.977 -9.251 10.753 1.00 98.19 319 LEU A N 1
ATOM 2611 C CA . LEU A 1 319 ? -5.756 -10.298 11.429 1.00 98.19 319 LEU A CA 1
ATOM 2612 C C . LEU A 1 319 ? -5.672 -11.651 10.718 1.00 98.19 319 LEU A C 1
ATOM 2614 O O . LEU A 1 319 ? -5.418 -12.681 11.342 1.00 98.19 319 LEU A O 1
ATOM 2618 N N . LYS A 1 320 ? -5.885 -11.660 9.405 1.00 97.06 320 LYS A N 1
ATOM 2619 C CA . LYS A 1 320 ? -5.924 -12.887 8.601 1.00 97.06 320 LYS A CA 1
ATOM 2620 C C . LYS A 1 320 ? -4.534 -13.487 8.353 1.00 97.06 320 LYS A C 1
ATOM 2622 O O . LYS A 1 320 ? -4.436 -14.698 8.176 1.00 97.06 320 LYS A O 1
ATOM 2627 N N . SER A 1 321 ? -3.472 -12.680 8.417 1.00 95.88 321 SER A N 1
ATOM 2628 C CA . SER A 1 321 ? -2.077 -13.152 8.351 1.00 95.88 321 SER A CA 1
ATOM 2629 C C . SER A 1 321 ? -1.509 -13.606 9.705 1.00 95.88 321 SER A C 1
ATOM 2631 O O . SER A 1 321 ? -0.378 -14.093 9.775 1.00 95.88 321 SER A O 1
ATOM 2633 N N . GLY A 1 322 ? -2.257 -13.427 10.802 1.00 95.44 322 GLY A N 1
ATOM 2634 C CA . GLY A 1 322 ? -1.804 -13.780 12.146 1.00 95.44 322 GLY A CA 1
ATOM 2635 C C . GLY A 1 322 ? -0.752 -12.832 12.723 1.00 95.44 322 GLY A C 1
ATOM 2636 O O . GLY A 1 322 ? 0.153 -13.302 13.411 1.00 95.44 322 GLY A O 1
ATOM 2637 N N . GLY A 1 323 ? -0.840 -11.535 12.422 1.00 95.69 323 GLY A N 1
ATOM 2638 C CA . GLY A 1 323 ? 0.040 -10.482 12.942 1.00 95.69 323 GLY A CA 1
ATOM 2639 C C . GLY A 1 323 ? 1.338 -10.268 12.157 1.00 95.69 323 GLY A C 1
ATOM 2640 O O . GLY A 1 323 ? 2.270 -9.676 12.700 1.00 95.69 323 GLY A O 1
ATOM 2641 N N . GLU A 1 324 ? 1.431 -10.777 10.919 1.00 95.62 324 GLU A N 1
ATOM 2642 C CA . GLU A 1 324 ? 2.608 -10.576 10.049 1.00 95.62 324 GLU A CA 1
ATOM 2643 C C . GLU A 1 324 ? 2.816 -9.092 9.729 1.00 95.62 324 GLU A C 1
ATOM 2645 O O . GLU A 1 324 ? 3.941 -8.594 9.742 1.00 95.62 324 GLU A O 1
ATOM 2650 N N . TYR A 1 325 ? 1.707 -8.380 9.544 1.00 97.94 325 TYR A N 1
ATOM 2651 C CA . TYR A 1 325 ? 1.672 -6.932 9.441 1.00 97.94 325 TYR A CA 1
ATOM 2652 C C . TYR A 1 325 ? 1.001 -6.333 10.677 1.00 97.94 325 TYR A C 1
ATOM 2654 O O . TYR A 1 325 ? 0.115 -6.947 11.277 1.00 97.94 325 TYR A O 1
ATOM 2662 N N . ASP A 1 326 ? 1.393 -5.111 11.009 1.00 98.19 326 ASP A N 1
ATOM 2663 C CA . ASP A 1 326 ? 0.730 -4.251 11.982 1.00 98.19 326 ASP A CA 1
ATOM 2664 C C . ASP A 1 326 ? 0.433 -2.904 11.321 1.00 98.19 326 ASP A C 1
ATOM 2666 O O . ASP A 1 326 ? 1.339 -2.226 10.831 1.00 98.19 326 ASP A O 1
ATOM 2670 N N . VAL A 1 327 ? -0.842 -2.544 11.215 1.00 98.62 327 VAL A N 1
ATOM 2671 C CA . VAL A 1 327 ? -1.276 -1.337 10.512 1.00 98.62 327 VAL A CA 1
ATOM 2672 C C . VAL A 1 327 ? -1.401 -0.186 11.503 1.00 98.62 327 VAL A C 1
ATOM 2674 O O . VAL A 1 327 ? -2.108 -0.294 12.507 1.00 98.62 327 VAL A O 1
ATOM 2677 N N . HIS A 1 328 ? -0.773 0.940 11.165 1.00 98.62 328 HIS A N 1
ATOM 2678 C CA . HIS A 1 328 ? -0.689 2.144 11.986 1.00 98.62 328 HIS A CA 1
ATOM 2679 C C . HIS A 1 328 ? -1.203 3.371 11.236 1.00 98.62 328 HIS A C 1
ATOM 2681 O O . HIS A 1 328 ? -1.013 3.506 10.028 1.00 98.62 328 HIS A O 1
ATOM 2687 N N . LEU A 1 329 ? -1.801 4.310 11.963 1.00 98.44 329 LEU A N 1
ATOM 2688 C CA . LEU A 1 329 ? -2.034 5.675 11.506 1.00 98.44 329 LEU A CA 1
ATOM 2689 C C . LEU A 1 329 ? -0.945 6.582 12.067 1.00 98.44 329 LEU A C 1
ATOM 2691 O O . LEU A 1 329 ? -0.786 6.685 13.279 1.00 98.44 329 LEU A O 1
ATOM 2695 N N . LEU A 1 330 ? -0.249 7.303 11.194 1.00 97.56 330 LEU A N 1
ATOM 2696 C CA . LEU A 1 330 ? 0.704 8.332 11.592 1.00 97.56 330 LEU A CA 1
ATOM 2697 C C . LEU A 1 330 ? 0.068 9.708 11.360 1.00 97.56 330 LEU A C 1
ATOM 2699 O O . LEU A 1 330 ? 0.050 10.219 10.236 1.00 97.56 330 LEU A O 1
ATOM 2703 N N . LEU A 1 331 ? -0.523 10.274 12.419 1.00 97.50 331 LEU A N 1
ATOM 2704 C CA . LEU A 1 331 ? -1.337 11.493 12.365 1.00 97.50 331 LEU A CA 1
ATOM 2705 C C . LEU A 1 331 ? -0.483 12.739 12.620 1.00 97.50 331 LEU A C 1
ATOM 2707 O O . LEU A 1 331 ? -0.010 12.973 13.731 1.00 97.50 331 LEU A O 1
ATOM 2711 N N . HIS A 1 332 ? -0.361 13.589 11.603 1.00 96.38 332 HIS A N 1
ATOM 2712 C CA . HIS A 1 332 ? 0.294 14.887 11.720 1.00 96.38 332 HIS A CA 1
ATOM 2713 C C . HIS A 1 332 ? -0.602 15.918 12.433 1.00 96.38 332 HIS A C 1
ATOM 2715 O O . HIS A 1 332 ? -1.643 16.336 11.911 1.00 96.38 332 HIS A O 1
ATOM 2721 N N . VAL A 1 333 ? -0.160 16.393 13.597 1.00 96.88 333 VAL A N 1
ATOM 2722 C CA . VAL A 1 333 ? -0.719 17.540 14.321 1.00 96.88 333 VAL A CA 1
ATOM 2723 C C . VAL A 1 333 ? -0.055 18.822 13.822 1.00 96.88 333 VAL A C 1
ATOM 2725 O O . VAL A 1 333 ? 1.063 19.153 14.205 1.00 96.88 333 VAL A O 1
ATOM 2728 N N . LYS A 1 334 ? -0.771 19.544 12.952 1.00 93.12 334 LYS A N 1
ATOM 2729 C CA . LYS A 1 334 ? -0.274 20.759 12.278 1.00 93.12 334 LYS A CA 1
ATOM 2730 C C . LYS A 1 334 ? -0.078 21.948 13.221 1.00 93.12 334 LYS A C 1
ATOM 2732 O O . LYS A 1 334 ? 0.688 22.856 12.915 1.00 93.12 334 LYS A O 1
ATOM 2737 N N . ASP A 1 335 ? -0.819 21.984 14.328 1.00 94.00 335 ASP A N 1
ATOM 2738 C CA . ASP A 1 335 ? -0.684 23.041 15.325 1.00 94.00 335 ASP A CA 1
ATOM 2739 C C . ASP A 1 335 ? 0.496 22.740 16.256 1.00 94.00 335 ASP A C 1
ATOM 2741 O O . ASP A 1 335 ? 0.386 22.004 17.237 1.00 94.00 335 ASP A O 1
ATOM 2745 N N . ASN A 1 336 ? 1.634 23.349 15.935 1.00 92.31 336 ASN A N 1
ATOM 2746 C CA . ASN A 1 336 ? 2.885 23.216 16.678 1.00 92.31 336 ASN A CA 1
ATOM 2747 C C . ASN A 1 336 ? 2.844 23.814 18.099 1.00 92.31 336 ASN A C 1
ATOM 2749 O O . ASN A 1 336 ? 3.801 23.630 18.853 1.00 92.31 336 ASN A O 1
ATOM 2753 N N . SER A 1 337 ? 1.776 24.529 18.479 1.00 94.38 337 SER A N 1
ATOM 2754 C CA . SER A 1 337 ? 1.600 25.042 19.844 1.00 94.38 337 SER A CA 1
ATOM 2755 C C . SER A 1 337 ? 1.083 23.989 20.828 1.00 94.38 337 SER A C 1
ATOM 2757 O O . SER A 1 337 ? 1.194 24.194 22.036 1.00 94.38 337 SER A O 1
ATOM 2759 N N . ILE A 1 338 ? 0.564 22.858 20.334 1.00 94.38 338 ILE A N 1
ATOM 2760 C CA . ILE A 1 338 ? 0.049 21.7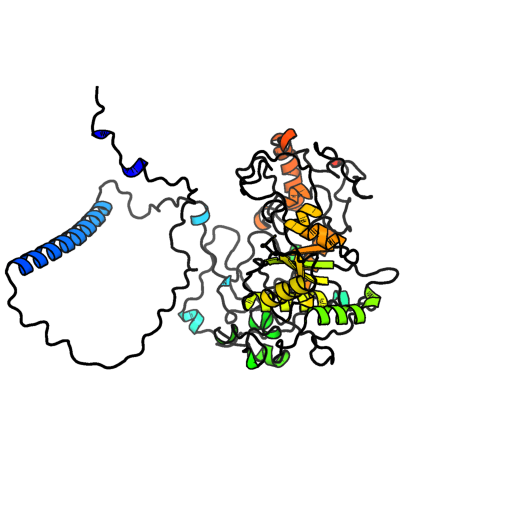59 21.157 1.00 94.38 338 ILE A CA 1
ATOM 2761 C C . ILE A 1 338 ? 1.209 20.810 21.511 1.00 94.38 338 ILE A C 1
ATOM 2763 O O . ILE A 1 338 ? 1.710 20.099 20.633 1.00 94.38 338 ILE A O 1
ATOM 2767 N N . PRO A 1 339 ? 1.646 20.731 22.784 1.00 93.44 339 PRO A N 1
ATOM 2768 C CA . PRO A 1 339 ? 2.789 19.915 23.182 1.00 93.44 339 PRO A CA 1
ATOM 2769 C C . PRO A 1 339 ? 2.388 18.443 23.385 1.00 93.44 339 PRO A C 1
ATOM 2771 O O . PRO A 1 339 ? 2.466 17.906 24.492 1.00 93.44 339 PRO A O 1
ATOM 2774 N N . ILE A 1 340 ? 1.960 17.775 22.309 1.00 94.75 340 ILE A N 1
ATOM 2775 C CA . ILE A 1 340 ? 1.488 16.376 22.323 1.00 94.75 340 ILE A CA 1
ATOM 2776 C C . ILE A 1 340 ? 2.529 15.378 22.862 1.00 94.75 340 ILE A C 1
ATOM 2778 O O . ILE A 1 340 ? 2.160 14.327 23.373 1.00 94.75 340 ILE A O 1
ATOM 2782 N N . TRP A 1 341 ? 3.823 15.707 22.798 1.00 92.00 341 TRP A N 1
ATOM 2783 C CA . TRP A 1 341 ? 4.910 14.881 23.338 1.00 92.00 341 TRP A CA 1
ATOM 2784 C C . TRP A 1 341 ? 5.109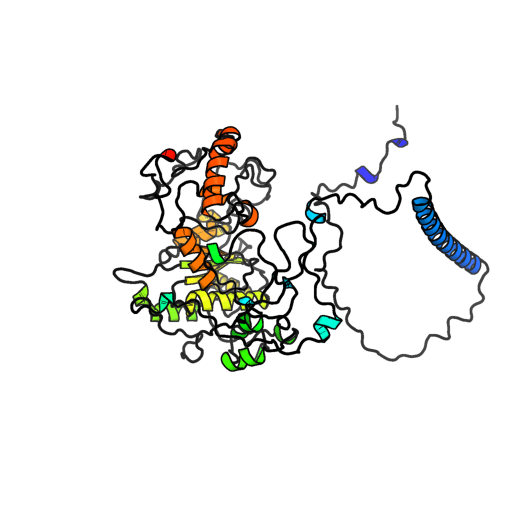 15.049 24.854 1.00 92.00 341 TRP A C 1
ATOM 2786 O O . TRP A 1 341 ? 5.791 14.236 25.472 1.00 92.00 341 TRP A O 1
ATOM 2796 N N . ALA A 1 342 ? 4.544 16.100 25.462 1.00 93.56 342 ALA A N 1
ATOM 2797 C CA . ALA A 1 342 ? 4.751 16.438 26.873 1.00 93.56 342 ALA A CA 1
ATOM 2798 C C . ALA A 1 342 ? 3.485 16.315 27.741 1.00 93.56 342 ALA A C 1
ATOM 2800 O O . ALA A 1 342 ? 3.606 16.186 28.958 1.00 93.56 342 ALA A O 1
ATOM 2801 N N . SER A 1 343 ? 2.282 16.331 27.153 1.00 96.44 343 SER A N 1
ATOM 2802 C CA . SER A 1 343 ? 1.017 16.119 27.875 1.00 96.44 343 SER A CA 1
ATOM 2803 C C . SER A 1 343 ? 0.239 14.945 27.294 1.00 96.44 343 SER A C 1
ATOM 2805 O O . SER A 1 343 ? -0.194 14.968 26.140 1.00 96.44 343 SER A O 1
ATOM 2807 N N . LYS A 1 344 ? 0.006 13.933 28.136 1.00 96.25 344 LYS A N 1
ATOM 2808 C CA . LYS A 1 344 ? -0.817 12.767 27.786 1.00 96.25 344 LYS A CA 1
ATOM 2809 C C . LYS A 1 344 ? -2.277 13.157 27.585 1.00 96.25 344 LYS A C 1
ATOM 2811 O O . LYS A 1 344 ? -2.952 12.581 26.740 1.00 96.25 344 LYS A O 1
ATOM 2816 N N . GLU A 1 345 ? -2.755 14.134 28.344 1.00 97.62 345 GLU A N 1
ATOM 2817 C CA . GLU A 1 345 ? -4.122 14.639 28.280 1.00 97.62 345 GLU A CA 1
ATOM 2818 C C . GLU A 1 345 ? -4.382 15.293 26.920 1.00 97.62 345 GLU A C 1
ATOM 2820 O O . GLU A 1 345 ? -5.316 14.897 26.227 1.00 97.62 345 GLU A O 1
ATOM 2825 N N . LEU A 1 346 ? -3.503 16.211 26.493 1.00 97.06 346 LEU A N 1
ATOM 2826 C CA . LEU A 1 346 ? -3.610 16.868 25.186 1.00 97.06 346 LEU A CA 1
ATOM 2827 C C . LEU A 1 346 ? -3.407 15.892 24.025 1.00 97.06 346 LEU A C 1
ATOM 2829 O O . LEU A 1 346 ? -4.078 16.020 23.001 1.00 97.06 346 LEU A O 1
ATOM 2833 N N . TYR A 1 347 ? -2.521 14.900 24.177 1.00 97.75 347 TYR A N 1
ATOM 2834 C CA . TYR A 1 347 ? -2.367 13.822 23.198 1.00 97.75 347 TYR A CA 1
ATOM 2835 C C . TYR A 1 347 ? -3.695 13.081 22.991 1.00 97.75 347 TYR A C 1
ATOM 2837 O O . TYR A 1 347 ? -4.165 12.938 21.863 1.00 97.75 347 TYR A O 1
ATOM 2845 N N . GLN A 1 348 ? -4.327 12.641 24.083 1.00 98.00 348 GLN A N 1
ATOM 2846 C CA . GLN A 1 348 ? -5.583 11.894 24.027 1.00 98.00 348 GLN A CA 1
ATOM 2847 C C . GLN A 1 348 ? -6.739 12.747 23.505 1.00 98.00 348 GLN A C 1
ATOM 2849 O O . GLN A 1 348 ? -7.507 12.283 22.667 1.00 98.00 348 GLN A O 1
ATOM 2854 N N . GLU A 1 349 ? -6.844 14.002 23.938 1.00 97.88 349 GLU A N 1
ATOM 2855 C CA . GLU A 1 349 ? -7.852 14.929 23.427 1.00 97.88 349 GLU A CA 1
ATOM 2856 C C . GLU A 1 349 ? -7.705 15.140 21.912 1.00 97.88 349 GLU A C 1
ATOM 2858 O O . GLU A 1 349 ? -8.674 14.985 21.164 1.00 97.88 349 GLU A O 1
ATOM 2863 N N . THR A 1 350 ? -6.481 15.411 21.447 1.00 98.06 350 THR A N 1
ATOM 2864 C CA . THR A 1 350 ? -6.188 15.626 20.022 1.00 98.06 350 THR A CA 1
ATOM 2865 C C . THR A 1 350 ? -6.541 14.393 19.194 1.00 98.06 350 THR A C 1
ATOM 2867 O O . THR A 1 350 ? -7.167 14.521 18.140 1.00 98.06 350 THR A O 1
ATOM 2870 N N . LEU A 1 351 ? -6.190 13.198 19.677 1.00 98.25 351 LEU A N 1
ATOM 2871 C CA . LEU A 1 351 ? -6.520 11.930 19.031 1.00 98.25 351 LEU A CA 1
ATOM 2872 C C . LEU A 1 351 ? -8.039 11.746 18.892 1.00 98.25 351 LEU A C 1
ATOM 2874 O O . LEU A 1 351 ? -8.542 11.523 17.789 1.00 98.25 351 LEU A O 1
ATOM 2878 N N . GLN A 1 352 ? -8.776 11.878 19.996 1.00 98.00 352 GLN A N 1
ATOM 2879 C CA . GLN A 1 352 ? -10.211 11.587 20.039 1.00 98.00 352 GLN A CA 1
ATOM 2880 C C . GLN A 1 352 ? -11.048 12.569 19.214 1.00 98.00 352 GLN A C 1
ATOM 2882 O O . GLN A 1 352 ? -12.080 12.186 18.666 1.00 98.00 352 GLN A O 1
ATOM 2887 N N . GLN A 1 353 ? -10.602 13.822 19.093 1.00 97.62 353 GLN A N 1
ATOM 2888 C CA . GLN A 1 353 ? -11.271 14.836 18.276 1.00 97.62 353 GLN A CA 1
ATOM 2889 C C . GLN A 1 353 ? -11.040 14.651 16.769 1.00 97.62 353 GLN A C 1
ATOM 2891 O O . GLN A 1 353 ? -11.838 15.142 15.969 1.00 97.62 353 GLN A O 1
ATOM 2896 N N . ASN A 1 354 ? -9.956 13.977 16.369 1.00 98.12 354 ASN A N 1
ATOM 2897 C CA . ASN A 1 354 ? -9.506 13.951 14.974 1.00 98.12 354 ASN A CA 1
ATOM 2898 C C . ASN A 1 354 ? -9.546 12.576 14.306 1.00 98.12 354 ASN A C 1
ATOM 2900 O O . ASN A 1 354 ? -9.450 12.517 13.082 1.00 98.12 354 ASN A O 1
ATOM 2904 N N . VAL A 1 355 ? -9.682 11.488 15.064 1.00 98.38 355 VAL A N 1
ATOM 2905 C CA . VAL A 1 355 ? -9.645 10.119 14.534 1.00 98.38 355 VAL A CA 1
ATOM 2906 C C . VAL A 1 355 ? -10.929 9.373 14.910 1.00 98.38 355 VAL A C 1
ATOM 2908 O O . VAL A 1 355 ? -11.386 9.495 16.050 1.00 98.38 355 VAL A O 1
ATOM 2911 N N . PRO A 1 356 ? -11.535 8.589 13.995 1.00 97.81 356 PRO A N 1
ATOM 2912 C CA . PRO A 1 356 ? -12.677 7.746 14.326 1.00 97.81 356 PRO A CA 1
ATOM 2913 C C . PRO A 1 356 ? -12.347 6.766 15.454 1.00 97.81 356 PRO A C 1
ATOM 2915 O O . PRO A 1 356 ? -11.250 6.210 15.511 1.00 97.81 356 PRO A O 1
ATOM 2918 N N . ARG A 1 357 ? -13.327 6.520 16.331 1.00 97.19 357 ARG A N 1
ATOM 2919 C CA . ARG A 1 357 ? -13.148 5.726 17.556 1.00 97.19 357 ARG A CA 1
ATOM 2920 C C . ARG A 1 357 ? -12.512 4.355 17.324 1.00 97.19 357 ARG A C 1
ATOM 2922 O O . ARG A 1 357 ? -11.681 3.942 18.125 1.00 97.19 357 ARG A O 1
ATOM 2929 N N . GLU A 1 358 ? -12.884 3.668 16.246 1.00 97.44 358 GLU A N 1
ATOM 2930 C CA . GLU A 1 358 ? -12.387 2.319 15.941 1.00 97.44 358 GLU A CA 1
ATOM 2931 C C . GLU A 1 358 ? -10.867 2.268 15.668 1.00 97.44 358 GLU A C 1
ATOM 2933 O O . GLU A 1 358 ? -10.277 1.191 15.735 1.00 97.44 358 GLU A O 1
ATOM 2938 N N . PHE A 1 359 ? -10.221 3.418 15.418 1.00 98.56 359 PHE A N 1
ATOM 2939 C CA . PHE A 1 359 ? -8.801 3.519 15.061 1.00 98.56 359 PHE A CA 1
ATOM 2940 C C . PHE A 1 359 ? -7.925 4.243 16.099 1.00 98.56 359 PHE A C 1
ATOM 2942 O O . PHE A 1 359 ? -6.748 4.493 15.841 1.00 98.56 359 PHE A O 1
ATOM 2949 N N . TRP A 1 360 ? -8.444 4.581 17.283 1.00 98.44 360 TRP A N 1
ATOM 2950 C CA . TRP A 1 360 ? -7.650 5.296 18.294 1.00 98.44 360 TRP A CA 1
ATOM 2951 C C . TRP A 1 360 ? -6.371 4.543 18.683 1.00 98.44 360 TRP A C 1
ATOM 2953 O O . TRP A 1 360 ? -5.293 5.128 18.680 1.00 98.44 360 TRP A O 1
ATOM 2963 N N . ASN A 1 361 ? -6.471 3.234 18.925 1.00 98.19 361 ASN A N 1
ATOM 2964 C CA . ASN A 1 361 ? -5.349 2.405 19.373 1.00 98.19 361 ASN A CA 1
ATOM 2965 C C . ASN A 1 361 ? -4.399 1.942 18.255 1.00 98.19 361 ASN A C 1
ATOM 2967 O O . ASN A 1 361 ? -3.453 1.218 18.543 1.00 98.19 361 ASN A O 1
ATOM 2971 N N . VAL A 1 362 ? -4.631 2.349 17.002 1.00 98.06 362 VAL A N 1
ATOM 2972 C CA . VAL A 1 362 ? -3.655 2.187 15.905 1.00 98.06 362 VAL A CA 1
ATOM 2973 C C . VAL A 1 362 ? -2.959 3.500 15.557 1.00 98.06 362 VAL A C 1
ATOM 2975 O O . VAL A 1 362 ? -2.215 3.553 14.588 1.00 98.06 362 VAL A O 1
ATOM 2978 N N . THR A 1 363 ? -3.240 4.589 16.279 1.00 98.56 363 THR A N 1
ATOM 2979 C CA . THR A 1 363 ? -2.778 5.926 15.894 1.00 98.56 363 THR A CA 1
ATOM 2980 C C . THR A 1 363 ? -1.623 6.425 16.751 1.00 98.56 363 THR A C 1
ATOM 2982 O O . THR A 1 363 ? -1.742 6.564 17.970 1.00 98.56 363 THR A O 1
ATOM 2985 N N . THR A 1 364 ? -0.564 6.853 16.071 1.00 98.00 364 THR A N 1
ATOM 2986 C CA . THR A 1 364 ? 0.565 7.590 16.636 1.00 98.00 364 THR A CA 1
ATOM 2987 C C . THR A 1 364 ? 0.532 9.041 16.155 1.00 98.00 364 THR A C 1
ATOM 2989 O O . THR A 1 364 ? 0.501 9.309 14.951 1.00 98.00 364 THR A O 1
ATOM 2992 N N . LEU A 1 365 ? 0.519 9.996 17.092 1.00 97.88 365 LEU A N 1
ATOM 2993 C CA . LEU A 1 365 ? 0.579 11.428 16.779 1.00 97.88 365 LEU A CA 1
ATOM 2994 C C . LEU A 1 365 ? 2.028 11.898 16.624 1.00 97.88 365 LEU A C 1
ATOM 2996 O O . LEU A 1 365 ? 2.904 11.471 17.374 1.00 97.88 365 LEU A O 1
ATOM 3000 N N . TRP A 1 366 ? 2.251 12.844 15.715 1.00 95.94 366 TRP A N 1
ATOM 3001 C CA . TRP A 1 366 ? 3.516 13.572 15.586 1.00 95.94 366 TRP A CA 1
ATOM 3002 C C . TRP A 1 366 ? 3.270 15.032 15.180 1.00 95.94 366 TRP A C 1
ATOM 3004 O O . TRP A 1 366 ? 2.195 15.369 14.680 1.00 95.94 366 TRP A O 1
ATOM 3014 N N . SER A 1 367 ? 4.255 15.910 15.372 1.00 94.75 367 SER A N 1
ATOM 3015 C CA . SER A 1 367 ? 4.210 17.302 14.894 1.00 94.75 367 SER A CA 1
ATOM 3016 C C . SER A 1 367 ? 5.556 17.766 14.343 1.00 94.75 367 SER A C 1
ATOM 3018 O O . SER A 1 367 ? 6.606 17.231 14.705 1.00 94.75 367 SER A O 1
ATOM 3020 N N . GLU A 1 368 ? 5.548 18.795 13.492 1.00 93.00 368 GLU A N 1
ATOM 3021 C CA . GLU A 1 368 ? 6.789 19.396 12.978 1.00 93.00 368 GLU A CA 1
ATOM 3022 C C . GLU A 1 368 ? 7.667 19.903 14.127 1.00 93.00 368 GLU A C 1
ATOM 3024 O O . GLU A 1 368 ? 8.877 19.687 14.113 1.00 93.00 368 GLU A O 1
ATOM 3029 N N . LYS A 1 369 ? 7.063 20.471 15.184 1.00 92.31 369 LYS A N 1
ATOM 3030 C CA . LYS A 1 369 ? 7.813 20.921 16.364 1.00 92.31 369 LYS A CA 1
ATOM 3031 C C . LYS A 1 369 ? 8.558 19.789 17.069 1.00 92.31 369 LYS A C 1
ATOM 3033 O O . LYS A 1 369 ? 9.653 19.998 17.587 1.00 92.31 369 LYS A O 1
ATOM 3038 N N . GLN A 1 370 ? 7.973 18.595 17.093 1.00 92.69 370 GLN A N 1
ATOM 3039 C CA . GLN A 1 370 ? 8.632 17.409 17.623 1.00 92.69 370 GLN A CA 1
ATOM 3040 C C . GLN A 1 370 ? 9.821 16.994 16.750 1.00 92.69 370 GLN A C 1
ATOM 3042 O O . GLN A 1 370 ? 10.877 16.655 17.282 1.00 92.69 370 GLN A O 1
ATOM 3047 N N . MET A 1 371 ? 9.672 17.066 15.424 1.00 93.62 371 MET A N 1
ATOM 3048 C CA . MET A 1 371 ? 10.738 16.722 14.479 1.00 93.62 371 MET A CA 1
ATOM 3049 C C . MET A 1 371 ? 11.898 17.718 14.522 1.00 93.62 371 MET A C 1
ATOM 3051 O O . MET A 1 371 ? 13.039 17.283 14.450 1.00 93.62 371 MET A O 1
ATOM 3055 N N . GLU A 1 372 ? 11.639 19.013 14.733 1.00 91.44 372 GLU A N 1
ATOM 3056 C CA . GLU A 1 372 ? 12.689 20.027 14.952 1.00 91.44 372 GLU A CA 1
ATOM 3057 C C . GLU A 1 372 ? 13.603 19.688 16.139 1.00 91.44 372 GLU A C 1
ATOM 3059 O O . GLU A 1 372 ? 14.799 19.964 16.113 1.00 91.44 372 GLU A O 1
ATOM 3064 N N . MET A 1 373 ? 13.046 19.105 17.206 1.00 90.38 373 MET A N 1
ATOM 3065 C CA . MET A 1 373 ? 13.833 18.706 18.378 1.00 90.38 373 MET A CA 1
ATOM 3066 C C . MET A 1 373 ? 14.605 17.407 18.140 1.00 90.38 373 MET A C 1
ATOM 3068 O O . MET A 1 373 ? 15.657 17.208 18.743 1.00 90.38 373 MET A O 1
ATOM 3072 N N . TYR A 1 374 ? 14.066 16.517 17.304 1.00 91.88 374 TYR A N 1
ATOM 3073 C CA . TYR A 1 374 ? 14.660 15.212 17.023 1.00 91.88 374 TYR A CA 1
ATOM 3074 C C . TYR A 1 374 ? 15.769 15.282 15.968 1.00 91.88 374 TYR A C 1
ATOM 3076 O O . TYR A 1 374 ? 16.781 14.595 16.086 1.00 91.88 374 TYR A O 1
ATOM 3084 N N . TYR A 1 375 ? 15.593 16.143 14.966 1.00 90.50 375 TYR A N 1
ATOM 3085 C CA . TYR A 1 375 ? 16.520 16.373 13.864 1.00 90.50 375 TYR A CA 1
ATOM 3086 C C . TYR A 1 375 ? 17.022 17.826 13.905 1.00 90.50 375 TYR A C 1
ATOM 3088 O O . TYR A 1 375 ? 16.602 18.642 13.092 1.00 90.50 375 TYR A O 1
ATOM 3096 N N . PRO A 1 376 ? 17.877 18.196 14.875 1.00 87.94 376 PRO A N 1
ATOM 3097 C CA . PRO A 1 376 ? 18.313 19.577 15.021 1.00 87.94 376 PRO A CA 1
ATOM 3098 C C . PRO A 1 376 ? 19.277 20.003 13.907 1.00 87.94 376 PRO A C 1
ATOM 3100 O O . PRO A 1 376 ? 19.967 19.192 13.293 1.00 87.94 376 PRO A O 1
ATOM 3103 N N . GLU A 1 377 ? 19.362 21.316 13.710 1.00 80.25 377 GLU A N 1
ATOM 3104 C CA . GLU A 1 377 ? 20.390 21.978 12.903 1.00 80.25 377 GLU A CA 1
ATOM 3105 C C . GLU A 1 377 ? 21.831 21.579 13.307 1.00 80.25 377 GLU A C 1
ATOM 3107 O O . GLU A 1 377 ? 22.069 21.205 14.462 1.00 80.25 377 GLU A O 1
ATOM 3112 N N . PRO A 1 378 ? 22.826 21.720 12.404 1.00 77.19 378 PRO A N 1
ATOM 3113 C CA . PRO A 1 378 ? 22.768 22.445 11.131 1.00 77.19 378 PRO A CA 1
ATOM 3114 C C . PRO A 1 378 ? 22.355 21.579 9.937 1.00 77.19 378 PRO A C 1
ATOM 3116 O O . PRO A 1 378 ? 22.914 20.511 9.699 1.00 77.19 378 PRO A O 1
ATOM 3119 N N . PHE A 1 379 ? 21.437 22.109 9.130 1.00 74.69 379 PHE A N 1
ATOM 3120 C CA . PHE A 1 379 ? 21.202 21.639 7.766 1.00 74.69 379 PHE A CA 1
ATOM 3121 C C . PHE A 1 379 ? 21.896 22.586 6.783 1.00 74.69 379 PHE A C 1
ATOM 3123 O O . PHE A 1 379 ? 22.002 23.778 7.081 1.00 74.69 379 PHE A O 1
ATOM 3130 N N . PRO A 1 380 ? 22.380 22.099 5.628 1.00 67.62 380 PRO A N 1
ATOM 3131 C CA . PRO A 1 380 ? 22.896 22.986 4.594 1.00 67.62 380 PRO A CA 1
ATOM 3132 C C . PRO A 1 380 ? 21.806 23.976 4.157 1.00 67.62 380 PRO A C 1
ATOM 3134 O O . PRO A 1 380 ? 20.635 23.607 4.031 1.00 67.62 380 PRO A O 1
ATOM 3137 N N . ASP A 1 381 ? 22.192 25.234 3.927 1.00 59.81 381 ASP A N 1
ATOM 3138 C CA . ASP A 1 381 ? 21.286 26.260 3.411 1.00 59.81 381 ASP A CA 1
ATOM 3139 C C . ASP A 1 381 ? 20.744 25.813 2.050 1.00 59.81 381 ASP A C 1
ATOM 3141 O O . ASP A 1 381 ? 21.476 25.750 1.060 1.00 59.81 381 ASP A O 1
ATOM 3145 N N . ASN A 1 382 ? 19.451 25.498 1.986 1.00 60.34 382 ASN A N 1
ATOM 3146 C CA . ASN A 1 382 ? 18.823 25.178 0.714 1.00 60.34 382 ASN A CA 1
ATOM 3147 C C . ASN A 1 382 ? 18.553 26.486 -0.053 1.00 60.34 382 ASN A C 1
ATOM 3149 O O . ASN A 1 382 ? 17.853 27.383 0.426 1.00 60.34 382 ASN A O 1
ATOM 3153 N N . PHE A 1 383 ? 19.128 26.586 -1.251 1.00 56.28 383 PHE A N 1
ATOM 3154 C CA . PHE A 1 383 ? 19.091 27.778 -2.095 1.00 56.28 383 PHE A CA 1
ATOM 3155 C C . PHE A 1 383 ? 17.695 28.073 -2.680 1.00 56.28 383 PHE A C 1
ATOM 3157 O O . PHE A 1 383 ? 17.397 29.226 -2.998 1.00 56.28 383 PHE A O 1
ATOM 3164 N N . ALA A 1 384 ? 16.821 27.067 -2.808 1.00 65.44 384 ALA A N 1
ATOM 3165 C CA . ALA A 1 384 ? 15.548 27.173 -3.516 1.00 65.44 384 ALA A CA 1
ATOM 3166 C C . ALA A 1 384 ? 14.384 26.518 -2.749 1.00 65.44 384 ALA A C 1
ATOM 3168 O O . ALA A 1 384 ? 13.790 25.545 -3.196 1.00 65.44 384 ALA A O 1
ATOM 3169 N N . ASN A 1 385 ? 13.965 27.112 -1.625 1.00 71.81 385 ASN A N 1
ATOM 3170 C CA . ASN A 1 385 ? 12.749 26.686 -0.920 1.00 71.81 385 ASN A CA 1
ATOM 3171 C C . ASN A 1 385 ? 11.465 27.080 -1.685 1.00 71.81 385 ASN A C 1
ATOM 3173 O O . ASN A 1 385 ? 10.748 28.005 -1.291 1.00 71.81 385 ASN A O 1
ATOM 3177 N N . MET A 1 386 ? 11.162 26.378 -2.782 1.00 69.44 386 MET A N 1
ATOM 3178 C CA . MET A 1 386 ? 9.960 26.619 -3.592 1.00 69.44 386 MET A CA 1
ATOM 3179 C C . MET A 1 386 ? 8.662 26.351 -2.818 1.00 69.44 386 MET A C 1
ATOM 3181 O O . MET A 1 386 ? 7.635 26.964 -3.110 1.00 69.44 386 MET A O 1
ATOM 3185 N N . ALA A 1 387 ? 8.707 25.470 -1.813 1.00 70.00 387 ALA A N 1
ATOM 3186 C CA . ALA A 1 387 ? 7.569 25.160 -0.953 1.00 70.00 387 ALA A CA 1
ATOM 3187 C C . ALA A 1 387 ? 7.214 26.308 0.011 1.00 70.00 387 ALA A C 1
ATOM 3189 O O . ALA A 1 387 ? 6.092 26.366 0.514 1.00 70.00 387 ALA A O 1
ATOM 3190 N N . GLY A 1 388 ? 8.158 27.216 0.294 1.00 74.06 388 GLY A N 1
ATOM 3191 C CA . GLY A 1 388 ? 7.988 28.281 1.284 1.00 74.06 388 GLY A CA 1
ATOM 3192 C C . GLY A 1 388 ? 7.781 27.766 2.715 1.00 74.06 388 GLY A C 1
ATOM 3193 O O . GLY A 1 388 ? 7.296 28.512 3.564 1.00 74.06 388 GLY A O 1
ATOM 3194 N N . SER A 1 389 ? 8.116 26.500 2.986 1.00 76.62 389 SER A N 1
ATOM 3195 C CA . SER A 1 389 ? 7.900 25.824 4.271 1.00 76.62 389 SER A CA 1
ATOM 3196 C C . SER A 1 389 ? 9.218 25.466 4.960 1.00 76.62 389 SER A C 1
ATOM 3198 O O . SER A 1 389 ? 10.266 25.376 4.318 1.00 76.62 389 SER A O 1
ATOM 3200 N N . ASN A 1 390 ? 9.176 25.231 6.275 1.00 79.31 390 ASN A N 1
ATOM 3201 C CA . ASN A 1 390 ? 10.321 24.700 7.022 1.00 79.31 390 ASN A CA 1
ATOM 3202 C C . ASN A 1 390 ? 10.754 23.338 6.429 1.00 79.31 390 ASN A C 1
ATOM 3204 O O . ASN A 1 390 ? 9.922 22.611 5.880 1.00 79.31 390 ASN A O 1
ATOM 3208 N N . LEU A 1 391 ? 12.045 23.004 6.532 1.00 83.38 391 LEU A N 1
ATOM 3209 C CA . LEU A 1 391 ? 12.597 21.697 6.166 1.00 83.38 391 LEU A CA 1
ATOM 3210 C C . LEU A 1 391 ? 11.840 20.556 6.857 1.00 83.38 391 LEU A C 1
ATOM 3212 O O . LEU A 1 391 ? 11.452 19.600 6.204 1.00 83.38 391 LEU A O 1
ATOM 3216 N N . HIS A 1 392 ? 11.549 20.702 8.151 1.00 87.06 392 HIS A N 1
ATOM 3217 C CA . HIS A 1 392 ? 10.814 19.710 8.949 1.00 87.06 392 HIS A CA 1
ATOM 3218 C C . HIS A 1 392 ? 9.356 19.520 8.514 1.00 87.06 392 HIS A C 1
ATOM 3220 O O . HIS A 1 392 ? 8.682 18.607 8.991 1.00 87.06 392 HIS A O 1
ATOM 3226 N N . GLY A 1 393 ? 8.859 20.391 7.633 1.00 82.31 393 GLY A N 1
ATOM 3227 C CA . GLY A 1 393 ? 7.505 20.313 7.124 1.00 82.31 393 GLY A CA 1
ATOM 3228 C C . GLY A 1 393 ? 7.292 19.124 6.195 1.00 82.31 393 GLY A C 1
ATOM 3229 O O . GLY A 1 393 ? 8.204 18.668 5.502 1.00 82.31 393 GLY A O 1
ATOM 3230 N N . VAL A 1 394 ? 6.040 18.665 6.124 1.00 81.19 394 VAL A N 1
ATOM 3231 C CA . VAL A 1 394 ? 5.634 17.493 5.320 1.00 81.19 394 VAL A CA 1
ATOM 3232 C C . VAL A 1 394 ? 6.039 17.610 3.848 1.00 81.19 394 VAL A C 1
ATOM 3234 O O . VAL A 1 394 ? 6.313 16.599 3.216 1.00 81.19 394 VAL A O 1
ATOM 3237 N N . TYR A 1 395 ? 6.099 18.822 3.293 1.00 78.88 395 TYR A N 1
ATOM 3238 C CA . TYR A 1 395 ? 6.466 19.025 1.889 1.00 78.88 395 TYR A CA 1
ATOM 3239 C C . TYR A 1 395 ? 7.944 18.772 1.577 1.00 78.88 395 TYR A C 1
ATOM 3241 O O . TYR A 1 395 ? 8.253 18.517 0.419 1.00 78.88 395 TYR A O 1
ATOM 3249 N N . ARG A 1 396 ? 8.841 18.858 2.567 1.00 82.12 396 ARG A N 1
ATOM 3250 C CA . ARG A 1 396 ? 10.294 18.751 2.351 1.00 82.12 396 ARG A CA 1
ATOM 3251 C C . ARG A 1 396 ? 10.888 17.512 3.016 1.00 82.12 396 ARG A C 1
ATOM 3253 O O . ARG A 1 396 ? 11.605 16.766 2.362 1.00 82.12 396 ARG A O 1
ATOM 3260 N N . SER A 1 397 ? 10.498 17.217 4.255 1.00 85.00 397 SER A N 1
ATOM 3261 C CA . SER A 1 397 ? 11.008 16.061 5.006 1.00 85.00 397 SER A CA 1
ATOM 3262 C C . SER A 1 397 ? 9.897 15.110 5.449 1.00 85.00 397 SER A C 1
ATOM 3264 O O . SER A 1 397 ? 9.825 14.703 6.607 1.00 85.00 397 SER A O 1
ATOM 3266 N N . ALA A 1 398 ? 9.047 14.685 4.507 1.00 84.06 398 ALA A N 1
ATOM 3267 C CA . ALA A 1 398 ? 7.960 13.727 4.758 1.00 84.06 398 ALA A CA 1
ATOM 3268 C C . ALA A 1 398 ? 8.421 12.388 5.379 1.00 84.06 398 ALA A C 1
ATOM 3270 O O . ALA A 1 398 ? 7.598 11.645 5.919 1.00 84.06 398 ALA A O 1
ATOM 3271 N N . HIS A 1 399 ? 9.715 12.066 5.271 1.00 89.38 399 HIS A N 1
ATOM 3272 C CA . HIS A 1 399 ? 10.326 10.839 5.787 1.00 89.38 399 HIS A CA 1
ATOM 3273 C C . HIS A 1 399 ? 10.768 10.934 7.254 1.00 89.38 399 HIS A C 1
ATOM 3275 O O . HIS A 1 399 ? 10.831 9.898 7.908 1.00 89.38 399 HIS A O 1
ATOM 3281 N N . PHE A 1 400 ? 11.015 12.132 7.799 1.00 92.94 400 PHE A N 1
ATOM 3282 C CA . PHE A 1 400 ? 11.410 12.310 9.206 1.00 92.94 400 PHE A CA 1
ATOM 3283 C C . PHE A 1 400 ? 10.450 11.634 10.196 1.00 92.94 400 PHE A C 1
ATOM 3285 O O . PHE A 1 400 ? 10.911 10.827 11.002 1.00 92.94 400 PHE A O 1
ATOM 3292 N N . PRO A 1 401 ? 9.123 11.864 10.137 1.00 94.75 401 PRO A N 1
ATOM 3293 C CA . PRO A 1 401 ? 8.210 11.216 11.075 1.00 94.75 401 PRO A CA 1
ATOM 3294 C C . PRO A 1 401 ? 8.141 9.696 10.888 1.00 94.75 401 PRO A C 1
ATOM 3296 O O . PRO A 1 401 ? 7.922 8.982 11.861 1.00 94.75 401 PRO A O 1
ATOM 3299 N N . LEU A 1 402 ? 8.358 9.185 9.671 1.00 95.44 402 LEU A N 1
ATOM 3300 C CA . LEU A 1 402 ? 8.411 7.743 9.421 1.00 95.44 402 LEU A CA 1
ATOM 3301 C C . LEU A 1 402 ? 9.681 7.117 10.016 1.00 95.44 402 LEU A C 1
ATOM 3303 O O . LEU A 1 402 ? 9.604 6.063 10.635 1.00 95.44 402 LEU A O 1
ATOM 3307 N N . GLN A 1 403 ? 10.836 7.769 9.863 1.00 94.38 403 GLN A N 1
ATOM 3308 C CA . GLN A 1 403 ? 12.100 7.327 10.460 1.00 94.38 403 GLN A CA 1
ATOM 3309 C C . GLN A 1 403 ? 12.041 7.373 11.988 1.00 94.38 403 GLN A C 1
ATOM 3311 O O . GLN A 1 403 ? 12.461 6.425 12.648 1.00 94.38 403 GLN A O 1
ATOM 3316 N N . TRP A 1 404 ? 11.477 8.445 12.551 1.00 95.44 404 TRP A N 1
ATOM 3317 C CA . TRP A 1 404 ? 11.207 8.537 13.981 1.00 95.44 404 TRP A CA 1
ATOM 3318 C C . TRP A 1 404 ? 10.297 7.393 14.444 1.00 95.44 404 TRP A C 1
ATOM 3320 O O . TRP A 1 404 ? 10.649 6.697 15.393 1.00 95.44 404 TRP A O 1
ATOM 3330 N N . PHE A 1 405 ? 9.182 7.146 13.744 1.00 97.12 405 PHE A N 1
ATOM 3331 C CA . PHE A 1 405 ? 8.276 6.030 14.031 1.00 97.12 405 PHE A CA 1
ATOM 3332 C C . PHE A 1 405 ? 9.014 4.683 14.001 1.00 97.12 405 PHE A C 1
ATOM 3334 O O . PHE A 1 405 ? 8.916 3.917 14.953 1.00 97.12 405 PHE A O 1
ATOM 3341 N N . ALA A 1 406 ? 9.819 4.422 12.969 1.00 96.44 406 ALA A N 1
ATOM 3342 C CA . ALA A 1 406 ? 10.593 3.188 12.856 1.00 96.44 406 ALA A CA 1
ATOM 3343 C C . ALA A 1 406 ? 11.573 2.991 14.025 1.00 96.44 406 ALA A C 1
ATOM 3345 O O . ALA A 1 406 ? 11.694 1.892 14.555 1.00 96.44 406 ALA A O 1
ATOM 3346 N N . GLN A 1 407 ? 12.214 4.063 14.498 1.00 95.12 407 GLN A N 1
ATOM 3347 C CA . GLN A 1 407 ? 13.104 4.003 15.662 1.00 95.12 407 GLN A CA 1
ATOM 3348 C C . GLN A 1 407 ? 12.362 3.746 16.982 1.00 95.12 407 GLN A C 1
ATOM 3350 O O . GLN A 1 407 ? 12.956 3.205 17.913 1.00 95.12 407 GLN A O 1
ATOM 3355 N N . GLN A 1 408 ? 11.082 4.123 17.082 1.00 95.25 408 GLN A N 1
ATOM 3356 C CA . GLN A 1 408 ? 10.243 3.786 18.240 1.00 95.25 408 GLN A CA 1
ATOM 3357 C C . GLN A 1 408 ? 9.711 2.348 18.194 1.00 95.25 408 GLN A C 1
ATOM 3359 O O . GLN A 1 408 ? 9.254 1.850 19.221 1.00 95.25 408 GLN A O 1
ATOM 3364 N N . HIS A 1 409 ? 9.790 1.695 17.034 1.00 96.88 409 HIS A N 1
ATOM 3365 C CA . HIS A 1 409 ? 9.227 0.374 16.791 1.00 96.88 409 HIS A CA 1
ATOM 3366 C C . HIS A 1 409 ? 10.269 -0.614 16.228 1.00 96.88 409 HIS A C 1
ATOM 3368 O O . HIS A 1 409 ? 10.140 -1.065 15.084 1.00 96.88 409 HIS A O 1
ATOM 3374 N N . PRO A 1 410 ? 11.311 -0.967 17.013 1.00 96.00 410 PRO A N 1
ATOM 3375 C CA . PRO A 1 410 ? 12.364 -1.890 16.585 1.00 96.00 410 PRO A CA 1
ATOM 3376 C C . PRO A 1 410 ? 11.875 -3.335 16.390 1.00 96.00 410 PRO A C 1
ATOM 3378 O O . PRO A 1 410 ? 12.639 -4.187 15.949 1.00 96.00 410 PRO A O 1
ATOM 3381 N N . GLU A 1 411 ? 10.627 -3.642 16.751 1.00 95.38 411 GLU A N 1
ATOM 3382 C CA . GLU A 1 411 ? 9.992 -4.936 16.512 1.00 95.38 411 GLU A CA 1
ATOM 3383 C C . GLU A 1 411 ? 9.642 -5.207 15.039 1.00 95.38 411 GLU A C 1
ATOM 3385 O O . GLU A 1 411 ? 9.323 -6.353 14.712 1.00 95.38 411 GLU A O 1
ATOM 3390 N N . TYR A 1 412 ? 9.671 -4.194 14.164 1.00 97.31 412 TYR A N 1
ATOM 3391 C CA . TYR A 1 412 ? 9.396 -4.351 12.734 1.00 97.31 412 TYR A CA 1
ATOM 3392 C C . TYR A 1 412 ? 10.681 -4.345 11.908 1.00 97.31 412 TYR A C 1
ATOM 3394 O O . TYR A 1 412 ? 11.528 -3.470 12.061 1.00 97.31 412 TYR A O 1
ATOM 3402 N N . GLU A 1 413 ? 10.768 -5.289 10.974 1.00 95.12 413 GLU A N 1
ATOM 3403 C CA . GLU A 1 413 ? 11.863 -5.386 10.006 1.00 95.12 413 GLU A CA 1
ATOM 3404 C C . GLU A 1 413 ? 11.631 -4.451 8.809 1.00 95.12 413 GLU A C 1
ATOM 3406 O O . GLU A 1 413 ? 12.541 -3.762 8.356 1.00 95.12 413 GLU A O 1
ATOM 3411 N N . PHE A 1 414 ? 10.389 -4.393 8.310 1.00 96.81 414 PHE A N 1
ATOM 3412 C CA . PHE A 1 414 ? 10.022 -3.612 7.125 1.00 96.81 414 PHE A CA 1
ATOM 3413 C C . PHE A 1 414 ? 8.893 -2.624 7.406 1.00 96.81 414 PHE A C 1
ATOM 3415 O O . PHE A 1 414 ? 8.000 -2.880 8.218 1.00 96.81 414 PHE A O 1
ATOM 3422 N N . PHE A 1 415 ? 8.899 -1.511 6.670 1.00 97.50 415 PHE A N 1
ATOM 3423 C CA . PHE A 1 415 ? 7.929 -0.427 6.804 1.00 97.50 415 PHE A CA 1
ATOM 3424 C C . PHE A 1 415 ? 7.315 -0.086 5.445 1.00 97.50 415 PHE A C 1
ATOM 3426 O O . PHE A 1 415 ? 8.006 0.354 4.527 1.00 97.50 415 PHE A O 1
ATOM 3433 N N . TRP A 1 416 ? 5.998 -0.229 5.332 1.00 97.06 416 TRP A N 1
ATOM 3434 C CA . TRP A 1 416 ? 5.224 0.245 4.190 1.00 97.06 416 TRP A CA 1
ATOM 3435 C C . TRP A 1 416 ? 4.706 1.648 4.485 1.00 97.06 416 TRP A C 1
ATOM 3437 O O . TRP A 1 416 ? 3.912 1.836 5.402 1.00 97.06 416 TRP A O 1
ATOM 3447 N N . ASN A 1 417 ? 5.137 2.637 3.707 1.00 95.25 417 ASN A N 1
ATOM 3448 C CA . ASN A 1 417 ? 4.635 4.005 3.798 1.00 95.25 417 ASN A CA 1
ATOM 3449 C C . ASN A 1 417 ? 3.545 4.222 2.749 1.00 95.25 417 ASN A C 1
ATOM 3451 O O . ASN A 1 417 ? 3.834 4.228 1.552 1.00 95.25 417 ASN A O 1
ATOM 3455 N N . TRP A 1 418 ? 2.299 4.379 3.184 1.00 94.25 418 TRP A N 1
ATOM 3456 C CA . TRP A 1 418 ? 1.152 4.347 2.287 1.00 94.25 418 TRP A CA 1
ATOM 3457 C C . TRP A 1 418 ? 0.286 5.593 2.407 1.00 94.25 418 TRP A C 1
ATOM 3459 O O . TRP A 1 418 ? -0.139 6.003 3.491 1.00 94.25 418 TRP A O 1
ATOM 3469 N N . GLU A 1 419 ? 0.010 6.190 1.253 1.00 91.19 419 GLU A N 1
ATOM 3470 C CA . GLU A 1 419 ? -0.781 7.406 1.165 1.00 91.19 419 GLU A CA 1
ATOM 3471 C C . GLU A 1 419 ? -2.281 7.128 1.186 1.00 91.19 419 GLU A C 1
ATOM 3473 O O . GLU A 1 419 ? -2.792 6.188 0.574 1.00 91.19 419 GLU A O 1
ATOM 3478 N N . MET A 1 420 ? -3.015 8.002 1.871 1.00 91.62 420 MET A N 1
ATOM 3479 C CA . MET A 1 420 ? -4.464 7.867 2.047 1.00 91.62 420 MET A CA 1
ATOM 3480 C C . MET A 1 420 ? -5.277 8.170 0.782 1.00 91.62 420 MET A C 1
ATOM 3482 O O . MET A 1 420 ? -6.499 7.984 0.775 1.00 91.62 420 MET A O 1
ATOM 3486 N N . ASP A 1 421 ? -4.650 8.641 -0.292 1.00 89.44 421 ASP A N 1
ATOM 3487 C CA . ASP A 1 421 ? -5.260 8.838 -1.609 1.00 89.44 421 ASP A CA 1
ATOM 3488 C C . ASP A 1 421 ? -5.068 7.639 -2.556 1.00 89.44 421 ASP A C 1
ATOM 3490 O O . ASP A 1 421 ? -5.822 7.521 -3.526 1.00 89.44 421 ASP A O 1
ATOM 3494 N N . LEU A 1 422 ? -4.188 6.686 -2.226 1.00 90.06 422 LEU A N 1
ATOM 3495 C CA . LEU A 1 422 ? -4.043 5.437 -2.971 1.00 90.06 422 LEU A CA 1
ATOM 3496 C C . LEU A 1 422 ? -5.292 4.561 -2.833 1.00 90.06 422 LEU A C 1
ATOM 3498 O O . LEU A 1 422 ? -5.901 4.432 -1.765 1.00 90.06 422 LEU A O 1
ATOM 3502 N N . ARG A 1 423 ? -5.694 3.940 -3.942 1.00 87.12 423 ARG A N 1
ATOM 3503 C CA . ARG A 1 423 ? -6.840 3.028 -4.013 1.00 87.12 423 ARG A CA 1
ATOM 3504 C C . ARG A 1 423 ? -6.395 1.728 -4.655 1.00 87.12 423 ARG A C 1
ATOM 3506 O O . ARG A 1 423 ? -5.751 1.746 -5.697 1.00 87.12 423 ARG A O 1
ATOM 3513 N N . TYR A 1 424 ? -6.779 0.617 -4.045 1.00 92.12 424 TYR A N 1
ATOM 3514 C CA . TYR A 1 424 ? -6.521 -0.717 -4.561 1.00 92.12 424 TYR A CA 1
ATOM 3515 C C . TYR A 1 424 ? -7.775 -1.569 -4.376 1.00 92.12 424 TYR A C 1
ATOM 3517 O O . TYR A 1 424 ? -8.365 -1.582 -3.298 1.00 92.12 424 TYR A O 1
ATOM 3525 N N . SER A 1 425 ? -8.224 -2.219 -5.448 1.00 89.62 425 SER A N 1
ATOM 3526 C CA . SER A 1 425 ? -9.453 -3.020 -5.459 1.00 89.62 425 SER A CA 1
ATOM 3527 C C . SER A 1 425 ? -9.210 -4.504 -5.203 1.00 89.62 425 SER A C 1
ATOM 3529 O O . SER A 1 425 ? -10.158 -5.199 -4.853 1.00 89.62 425 SER A O 1
ATOM 3531 N N . GLY A 1 426 ? -7.974 -4.989 -5.344 1.00 94.62 426 GLY A N 1
ATOM 3532 C CA . GLY A 1 426 ? -7.616 -6.370 -5.024 1.00 94.62 426 GLY A CA 1
ATOM 3533 C C . GLY A 1 426 ? -7.445 -6.602 -3.521 1.00 94.62 426 GLY A C 1
ATOM 3534 O O . GLY A 1 426 ? -7.866 -5.791 -2.687 1.00 94.62 426 GLY A O 1
ATOM 3535 N N . HIS A 1 427 ? -6.804 -7.712 -3.172 1.00 97.31 427 HIS A N 1
ATOM 3536 C CA . HIS A 1 427 ? -6.575 -8.123 -1.790 1.00 97.31 427 HIS A CA 1
ATOM 3537 C C . HIS A 1 427 ? -5.211 -7.625 -1.269 1.00 97.31 427 HIS A C 1
ATOM 3539 O O . HIS A 1 427 ? -4.173 -7.933 -1.851 1.00 97.31 427 HIS A O 1
ATOM 3545 N N . TYR A 1 428 ? -5.174 -6.901 -0.145 1.00 97.44 428 TYR A N 1
ATOM 3546 C CA . TYR A 1 428 ? -3.955 -6.224 0.334 1.00 97.44 428 TYR A CA 1
ATOM 3547 C C . TYR A 1 428 ? -2.812 -7.193 0.666 1.00 97.44 428 TYR A C 1
ATOM 3549 O O . TYR A 1 428 ? -1.692 -6.993 0.211 1.00 97.44 428 TYR A O 1
ATOM 3557 N N . TYR A 1 429 ? -3.092 -8.294 1.375 1.00 97.31 429 TYR A N 1
ATOM 3558 C CA . TYR A 1 429 ? -2.061 -9.308 1.652 1.00 97.31 429 TYR A CA 1
ATOM 3559 C C . TYR A 1 429 ? -1.414 -9.868 0.379 1.00 97.31 429 TYR A C 1
ATOM 3561 O O . TYR A 1 429 ? -0.195 -10.020 0.314 1.00 97.31 429 TYR A O 1
ATOM 3569 N N . GLU A 1 430 ? -2.213 -10.146 -0.651 1.00 97.06 430 GLU A N 1
ATOM 3570 C CA . GLU A 1 430 ? -1.699 -10.625 -1.927 1.00 97.06 430 GLU A CA 1
ATOM 3571 C C . GLU A 1 430 ? -0.815 -9.569 -2.589 1.00 97.06 430 GLU A C 1
ATOM 3573 O O . GLU A 1 430 ? 0.321 -9.876 -2.927 1.00 97.06 430 GLU A O 1
ATOM 3578 N N . LEU A 1 431 ? -1.283 -8.320 -2.702 1.00 96.31 431 LEU A N 1
ATOM 3579 C CA . LEU A 1 431 ? -0.497 -7.231 -3.286 1.00 96.31 431 LEU A CA 1
ATOM 3580 C C . LEU A 1 431 ? 0.897 -7.142 -2.663 1.00 96.31 431 LEU A C 1
ATOM 3582 O O . LEU A 1 431 ? 1.900 -7.157 -3.376 1.00 96.31 431 LEU A O 1
ATOM 3586 N N . ASN A 1 432 ? 0.959 -7.069 -1.334 1.00 96.12 432 ASN A N 1
ATOM 3587 C CA . ASN A 1 432 ? 2.213 -6.854 -0.625 1.00 96.12 432 ASN A CA 1
ATOM 3588 C C . ASN A 1 432 ? 3.132 -8.078 -0.681 1.00 96.12 432 ASN A C 1
ATOM 3590 O O . ASN A 1 432 ? 4.326 -7.931 -0.945 1.00 96.12 432 ASN A O 1
ATOM 3594 N N . THR A 1 433 ? 2.596 -9.287 -0.496 1.00 95.19 433 THR A N 1
ATOM 3595 C CA . THR A 1 433 ? 3.412 -10.509 -0.556 1.00 95.19 433 THR A CA 1
ATOM 3596 C C . THR A 1 433 ? 3.898 -10.813 -1.967 1.00 95.19 433 THR A C 1
ATOM 3598 O O . THR A 1 433 ? 5.047 -11.212 -2.142 1.00 95.19 433 THR A O 1
ATOM 3601 N N . LYS A 1 434 ? 3.068 -10.606 -2.994 1.00 96.56 434 LYS A N 1
ATOM 3602 C CA . LYS A 1 434 ? 3.443 -10.811 -4.397 1.00 96.56 434 LYS A CA 1
ATOM 3603 C C . LYS A 1 434 ? 4.465 -9.778 -4.860 1.00 96.56 434 LYS A C 1
ATOM 3605 O O . LYS A 1 434 ? 5.475 -10.174 -5.436 1.00 96.56 434 LYS A O 1
ATOM 3610 N N . ALA A 1 435 ? 4.289 -8.504 -4.500 1.00 96.38 435 ALA A N 1
ATOM 3611 C CA . ALA A 1 435 ? 5.286 -7.467 -4.758 1.00 96.38 435 ALA A CA 1
ATOM 3612 C C . ALA A 1 435 ? 6.639 -7.799 -4.104 1.00 96.38 435 ALA A C 1
ATOM 3614 O O . ALA A 1 435 ? 7.662 -7.777 -4.783 1.00 96.38 435 ALA A O 1
ATOM 3615 N N . ALA A 1 436 ? 6.652 -8.189 -2.824 1.00 96.06 436 ALA A N 1
ATOM 3616 C CA . ALA A 1 436 ? 7.881 -8.583 -2.130 1.00 96.06 436 ALA A CA 1
ATOM 3617 C C . ALA A 1 436 ? 8.524 -9.840 -2.745 1.00 96.06 436 ALA A C 1
ATOM 3619 O O . ALA A 1 436 ? 9.734 -9.892 -2.955 1.00 96.06 436 ALA A O 1
ATOM 3620 N N . ASN A 1 437 ? 7.721 -10.850 -3.093 1.00 95.94 437 ASN A N 1
ATOM 3621 C CA . ASN A 1 437 ? 8.206 -12.076 -3.730 1.00 95.94 437 ASN A CA 1
ATOM 3622 C C . ASN A 1 437 ? 8.784 -11.833 -5.125 1.00 95.94 437 ASN A C 1
ATOM 3624 O O . ASN A 1 437 ? 9.737 -12.510 -5.507 1.00 95.94 437 ASN A O 1
ATOM 3628 N N . TRP A 1 438 ? 8.199 -10.914 -5.891 1.00 96.69 438 TRP A N 1
ATOM 3629 C CA . TRP A 1 438 ? 8.736 -10.503 -7.181 1.00 96.69 438 TRP A CA 1
ATOM 3630 C C . TRP A 1 438 ? 10.028 -9.704 -7.013 1.00 96.69 438 TRP A C 1
ATOM 3632 O O . TRP A 1 438 ? 11.011 -10.003 -7.691 1.00 96.69 438 TRP A O 1
ATOM 3642 N N . ALA A 1 439 ? 10.059 -8.762 -6.065 1.00 96.50 439 ALA A N 1
ATOM 3643 C CA . ALA A 1 439 ? 11.227 -7.937 -5.777 1.00 96.50 439 ALA A CA 1
ATOM 3644 C C . ALA A 1 439 ? 12.435 -8.785 -5.339 1.00 96.50 439 ALA A C 1
ATOM 3646 O O . ALA A 1 439 ? 13.533 -8.581 -5.843 1.00 96.50 439 ALA A O 1
ATOM 3647 N N . ARG A 1 440 ? 12.214 -9.826 -4.522 1.00 96.50 440 ARG A N 1
ATOM 3648 C CA . ARG A 1 440 ? 13.249 -10.783 -4.088 1.00 96.50 440 ARG A CA 1
ATOM 3649 C C . ARG A 1 440 ? 13.919 -11.547 -5.235 1.00 96.50 440 ARG A C 1
ATOM 3651 O O . ARG A 1 440 ? 15.022 -12.062 -5.091 1.00 96.50 440 ARG A O 1
ATOM 3658 N N . LYS A 1 441 ? 13.250 -11.670 -6.383 1.00 96.50 441 LYS A N 1
ATOM 3659 C CA . LYS A 1 441 ? 13.807 -12.335 -7.572 1.00 96.50 441 LYS A CA 1
ATOM 3660 C C . LYS A 1 441 ? 14.633 -11.387 -8.440 1.00 96.50 441 LYS A C 1
ATOM 3662 O O . LYS A 1 441 ? 15.238 -11.850 -9.403 1.00 96.50 441 LYS A O 1
ATOM 3667 N N . GLN A 1 442 ? 14.623 -10.084 -8.152 1.00 95.69 442 GLN A N 1
ATOM 3668 C CA . GLN A 1 442 ? 15.297 -9.102 -8.987 1.00 95.69 442 GLN A CA 1
ATOM 3669 C C . GLN A 1 442 ? 16.790 -9.031 -8.640 1.00 95.69 442 GLN A C 1
ATOM 3671 O O . GLN A 1 442 ? 17.137 -8.867 -7.472 1.00 95.69 442 GLN A O 1
ATOM 3676 N N . PRO A 1 443 ? 17.685 -9.103 -9.637 1.00 95.44 443 PRO A N 1
ATOM 3677 C CA . PRO A 1 443 ? 19.111 -8.893 -9.422 1.00 95.44 443 PRO A CA 1
ATOM 3678 C C . PRO A 1 443 ? 19.410 -7.410 -9.182 1.00 95.44 443 PRO A C 1
ATOM 3680 O O . PRO A 1 443 ? 18.775 -6.540 -9.791 1.00 95.44 443 PRO A O 1
ATOM 3683 N N . ARG A 1 444 ? 20.431 -7.113 -8.366 1.00 93.50 444 ARG A N 1
ATOM 3684 C CA . ARG A 1 444 ? 20.912 -5.735 -8.139 1.00 93.50 444 ARG A CA 1
ATOM 3685 C C . ARG A 1 444 ? 21.448 -5.100 -9.429 1.00 93.50 444 ARG A C 1
ATOM 3687 O O . ARG A 1 444 ? 21.303 -3.893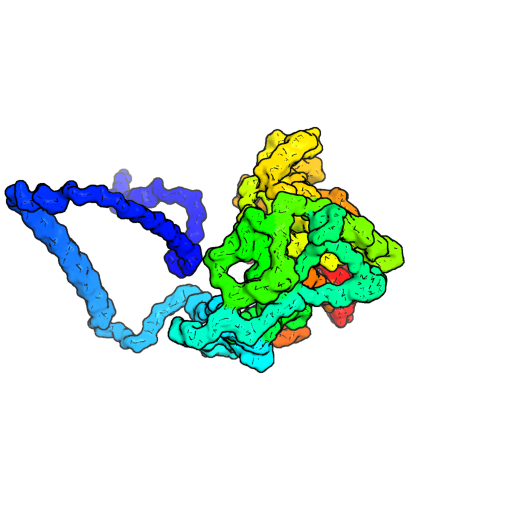 -9.623 1.00 93.50 444 ARG A O 1
ATOM 3694 N N . LYS A 1 445 ? 22.003 -5.899 -10.351 1.00 95.19 445 LYS A N 1
ATOM 3695 C CA . LYS A 1 445 ? 22.488 -5.427 -11.659 1.00 95.19 445 LYS A CA 1
ATOM 3696 C C . LYS A 1 445 ? 21.352 -4.826 -12.478 1.00 95.19 445 LYS A C 1
ATOM 3698 O O . LYS A 1 445 ? 20.349 -5.488 -12.755 1.00 95.19 445 LYS A O 1
ATOM 3703 N N . GLY A 1 446 ? 21.509 -3.558 -12.856 1.00 93.69 446 GLY A N 1
ATOM 3704 C CA . GLY A 1 446 ? 20.528 -2.813 -13.646 1.00 93.69 446 GLY A CA 1
ATOM 3705 C C . GLY A 1 446 ? 19.245 -2.447 -12.887 1.00 93.69 446 GLY A C 1
ATOM 3706 O O . GLY A 1 446 ? 18.261 -2.064 -13.520 1.00 93.69 446 GLY A O 1
ATOM 3707 N N . LEU A 1 447 ? 19.188 -2.638 -11.560 1.00 93.56 447 LEU A N 1
ATOM 3708 C CA . LEU A 1 447 ? 17.953 -2.463 -10.787 1.00 93.56 447 LEU A CA 1
ATOM 3709 C C . LEU A 1 447 ? 17.471 -1.007 -10.794 1.00 93.56 447 LEU A C 1
ATOM 3711 O O . LEU A 1 447 ? 16.288 -0.758 -11.027 1.00 93.56 447 LEU A O 1
ATOM 3715 N N . TRP A 1 448 ? 18.383 -0.051 -10.610 1.00 91.88 448 TRP A N 1
ATOM 3716 C CA . TRP A 1 448 ? 18.083 1.381 -10.689 1.00 91.88 448 TRP A CA 1
ATOM 3717 C C . TRP A 1 448 ? 17.644 1.786 -12.099 1.00 91.88 448 TRP A C 1
ATOM 3719 O O . TRP A 1 448 ? 16.674 2.523 -12.280 1.00 91.88 448 TRP A O 1
ATOM 3729 N N . GLU A 1 449 ? 18.311 1.246 -13.116 1.00 94.06 449 GLU A N 1
ATOM 3730 C CA . GLU A 1 449 ? 18.053 1.537 -14.521 1.00 94.06 449 GLU A CA 1
ATOM 3731 C C . GLU A 1 449 ? 16.718 0.958 -15.004 1.00 94.06 449 GLU A C 1
ATOM 3733 O O . GLU A 1 449 ? 16.047 1.569 -15.842 1.00 94.06 449 GLU A O 1
ATOM 3738 N N . ARG A 1 450 ? 16.291 -0.193 -14.474 1.00 94.69 450 ARG A N 1
ATOM 3739 C CA . ARG A 1 450 ? 14.930 -0.709 -14.688 1.00 94.69 450 ARG A CA 1
ATOM 3740 C C . ARG A 1 450 ? 13.913 0.103 -13.890 1.00 94.69 450 ARG A C 1
ATOM 3742 O O . ARG A 1 450 ? 12.870 0.458 -14.431 1.00 94.69 450 ARG A O 1
ATOM 3749 N N . GLY A 1 451 ? 14.240 0.460 -12.646 1.00 93.25 451 GLY A N 1
ATOM 3750 C CA . GLY A 1 451 ? 13.386 1.235 -11.743 1.00 93.25 451 GLY A CA 1
ATOM 3751 C C . GLY A 1 451 ? 13.023 2.637 -12.245 1.00 93.25 451 GLY A C 1
ATOM 3752 O O . GLY A 1 451 ? 12.013 3.185 -11.811 1.00 93.25 451 GLY A O 1
ATOM 3753 N N . LYS A 1 452 ? 13.786 3.202 -13.191 1.00 91.12 452 LYS A N 1
ATOM 3754 C CA . LYS A 1 452 ? 13.484 4.495 -13.835 1.00 91.12 452 LYS A CA 1
ATOM 3755 C C . LYS A 1 452 ? 12.586 4.412 -15.076 1.00 91.12 452 LYS A C 1
ATOM 3757 O O . LYS A 1 452 ? 12.317 5.437 -15.701 1.00 91.12 452 LYS A O 1
ATOM 3762 N N . ARG A 1 453 ? 12.125 3.218 -15.469 1.00 92.19 453 ARG A N 1
ATOM 3763 C CA . ARG A 1 453 ? 11.412 2.983 -16.738 1.00 92.19 453 ARG A CA 1
ATOM 3764 C C . ARG A 1 453 ? 10.100 2.232 -16.544 1.00 92.19 453 ARG A C 1
ATOM 3766 O O . ARG A 1 453 ? 9.965 1.387 -15.666 1.00 92.19 453 ARG A O 1
ATOM 3773 N N . PHE A 1 454 ? 9.141 2.500 -17.428 1.00 92.69 454 PHE A N 1
ATOM 3774 C CA . PHE A 1 454 ? 7.920 1.705 -17.524 1.00 92.69 454 PHE A CA 1
ATOM 3775 C C . PHE A 1 454 ? 8.133 0.511 -18.451 1.00 92.69 454 PHE A C 1
ATOM 3777 O O . PHE A 1 454 ? 8.522 0.677 -19.607 1.00 92.69 454 PHE A O 1
ATOM 3784 N N . TRP A 1 455 ? 7.807 -0.687 -17.974 1.00 94.38 455 TRP A N 1
ATOM 3785 C CA . TRP A 1 455 ? 7.776 -1.874 -18.818 1.00 94.38 455 TRP A CA 1
ATOM 3786 C C . TRP A 1 455 ? 6.425 -2.003 -19.525 1.00 94.38 455 TRP A C 1
ATOM 3788 O O . TRP A 1 455 ? 5.387 -2.194 -18.897 1.00 94.38 455 TRP A O 1
ATOM 3798 N N . ILE A 1 456 ? 6.452 -1.892 -20.850 1.00 93.94 456 ILE A N 1
ATOM 3799 C CA . ILE A 1 456 ? 5.332 -2.165 -21.758 1.00 93.94 456 ILE A CA 1
ATOM 3800 C C . ILE A 1 456 ? 5.554 -3.545 -22.406 1.00 93.94 456 ILE A C 1
ATOM 3802 O O . ILE A 1 456 ? 6.405 -3.631 -23.296 1.00 93.94 456 ILE A O 1
ATOM 3806 N N . PRO A 1 457 ? 4.832 -4.609 -21.998 1.00 92.56 457 PRO A N 1
ATOM 3807 C CA . PRO A 1 457 ? 5.072 -5.971 -22.491 1.00 92.56 457 PRO A CA 1
ATOM 3808 C C . PRO A 1 457 ? 4.978 -6.103 -24.016 1.00 92.56 457 PRO A C 1
ATOM 3810 O O . PRO A 1 457 ? 5.819 -6.726 -24.651 1.00 92.56 457 PRO A O 1
ATOM 3813 N N . GLU A 1 458 ? 4.001 -5.438 -24.626 1.00 89.31 458 GLU A N 1
ATOM 3814 C CA . GLU A 1 458 ? 3.771 -5.498 -26.076 1.00 89.31 458 GLU A CA 1
ATOM 3815 C C . GLU A 1 458 ? 4.869 -4.818 -26.917 1.00 89.31 458 GLU A C 1
ATOM 3817 O O . GLU A 1 458 ? 4.999 -5.085 -28.112 1.00 89.31 458 GLU A O 1
ATOM 3822 N N . TYR A 1 459 ? 5.660 -3.926 -26.310 1.00 91.62 459 TYR A N 1
ATOM 3823 C CA . TYR A 1 459 ? 6.769 -3.240 -26.976 1.00 91.62 459 TYR A CA 1
ATOM 3824 C C . TYR A 1 459 ? 8.122 -3.865 -26.624 1.00 91.62 459 TYR A C 1
ATOM 3826 O O . TYR A 1 459 ? 8.944 -4.092 -27.507 1.00 91.62 459 TYR A O 1
ATOM 3834 N N . HIS A 1 460 ? 8.355 -4.155 -25.342 1.00 95.38 460 HIS A N 1
ATOM 3835 C CA . HIS A 1 460 ? 9.639 -4.669 -24.868 1.00 95.38 460 HIS A CA 1
ATOM 3836 C C . HIS A 1 460 ? 9.750 -6.197 -24.918 1.00 95.38 460 HIS A C 1
ATOM 3838 O O . HIS A 1 460 ? 10.862 -6.705 -24.835 1.00 95.38 460 HIS A O 1
ATOM 3844 N N . GLY A 1 461 ? 8.641 -6.932 -25.033 1.00 95.06 461 GLY A N 1
ATOM 3845 C CA . GLY A 1 461 ? 8.603 -8.377 -24.812 1.00 95.06 461 GLY A CA 1
ATOM 3846 C C . GLY A 1 461 ? 8.487 -8.732 -23.328 1.00 95.06 461 GLY A C 1
ATOM 3847 O O . GLY A 1 461 ? 7.985 -7.944 -22.520 1.00 95.06 461 GLY A O 1
ATOM 3848 N N . ASP A 1 462 ? 8.944 -9.931 -22.966 1.00 95.94 462 ASP A N 1
ATOM 3849 C CA . ASP A 1 462 ? 8.917 -10.392 -21.577 1.00 95.94 462 ASP A CA 1
ATOM 3850 C C . ASP A 1 462 ? 9.864 -9.574 -20.670 1.00 95.94 462 ASP A C 1
ATOM 3852 O O . ASP A 1 462 ? 10.616 -8.700 -21.119 1.00 95.94 462 ASP A O 1
ATOM 3856 N N . TRP A 1 463 ? 9.832 -9.840 -19.361 1.00 95.75 463 TRP A N 1
ATOM 3857 C CA . TRP A 1 463 ? 10.672 -9.116 -18.403 1.00 95.75 463 TRP A CA 1
ATOM 3858 C C . TRP A 1 463 ? 12.178 -9.289 -18.662 1.00 95.75 463 TRP A C 1
ATOM 3860 O O . TRP A 1 463 ? 12.971 -8.377 -18.405 1.00 95.75 463 TRP A O 1
ATOM 3870 N N . LYS A 1 464 ? 12.596 -10.428 -19.228 1.00 95.88 464 LYS A N 1
ATOM 3871 C CA . LYS A 1 464 ? 13.995 -10.686 -19.591 1.00 95.88 464 LYS A CA 1
ATOM 3872 C C . LYS A 1 464 ? 14.406 -9.848 -20.801 1.00 95.88 464 LYS A C 1
ATOM 3874 O O . LYS A 1 464 ? 15.490 -9.267 -20.790 1.00 95.88 464 LYS A O 1
ATOM 3879 N N . ASN A 1 465 ? 13.550 -9.748 -21.817 1.00 97.56 465 ASN A N 1
ATOM 3880 C CA . ASN A 1 465 ? 13.770 -8.873 -22.963 1.00 97.56 465 ASN A CA 1
ATOM 3881 C C . ASN A 1 465 ? 13.861 -7.410 -22.525 1.00 97.56 465 ASN A C 1
ATOM 3883 O O . ASN A 1 465 ? 14.789 -6.715 -22.932 1.00 97.56 465 ASN A O 1
ATOM 3887 N N . PHE A 1 466 ? 12.960 -6.968 -21.644 1.00 97.38 466 PHE A N 1
ATOM 3888 C CA . PHE A 1 466 ? 13.014 -5.627 -21.067 1.00 97.38 466 PHE A CA 1
ATOM 3889 C C . PHE A 1 466 ? 14.307 -5.383 -20.289 1.00 97.38 466 PHE A C 1
ATOM 3891 O O . PHE A 1 466 ? 14.938 -4.345 -20.458 1.00 97.38 466 PHE A O 1
ATOM 3898 N N . THR A 1 467 ? 14.743 -6.350 -19.483 1.00 96.69 467 THR A N 1
ATOM 3899 C CA . THR A 1 467 ? 16.000 -6.251 -18.733 1.00 96.69 467 THR A CA 1
ATOM 3900 C C . THR A 1 467 ? 17.199 -6.065 -19.665 1.00 96.69 467 THR A C 1
ATOM 3902 O O . THR A 1 467 ? 17.990 -5.148 -19.450 1.00 96.69 467 THR A O 1
ATOM 3905 N N . ALA A 1 468 ? 17.291 -6.860 -20.735 1.00 96.69 468 ALA A N 1
ATOM 3906 C CA . ALA A 1 468 ? 18.374 -6.743 -21.711 1.00 96.69 468 ALA A CA 1
ATOM 3907 C C . ALA A 1 468 ? 18.302 -5.424 -22.503 1.00 96.69 468 ALA A C 1
ATOM 3909 O O . ALA A 1 468 ? 19.323 -4.787 -22.746 1.00 96.69 468 ALA A O 1
ATOM 3910 N N . PHE A 1 469 ? 17.090 -4.990 -22.867 1.00 97.44 469 PHE A N 1
ATOM 3911 C CA . PHE A 1 469 ? 16.853 -3.708 -23.531 1.00 97.44 469 PHE A CA 1
ATOM 3912 C C . PHE A 1 469 ? 17.342 -2.534 -22.674 1.00 97.44 469 PHE A C 1
ATOM 3914 O O . PHE A 1 469 ? 18.022 -1.642 -23.174 1.00 97.44 469 PHE A O 1
ATOM 3921 N N . VAL A 1 470 ? 17.023 -2.549 -21.378 1.00 96.81 470 VAL A N 1
ATOM 3922 C CA . VAL A 1 470 ? 17.448 -1.515 -20.431 1.00 96.81 470 VAL A CA 1
ATOM 3923 C C . VAL A 1 470 ? 18.964 -1.495 -20.266 1.00 96.81 470 VAL A C 1
ATOM 3925 O O . VAL A 1 470 ? 19.550 -0.417 -20.286 1.00 96.81 470 VAL A O 1
ATOM 3928 N N . GLU A 1 471 ? 19.602 -2.661 -20.137 1.00 96.12 471 GLU A N 1
ATOM 3929 C CA . GLU A 1 471 ? 21.064 -2.762 -20.061 1.00 96.12 471 GLU A CA 1
ATOM 3930 C C . GLU A 1 471 ? 21.727 -2.169 -21.313 1.00 96.12 471 GLU A C 1
ATOM 3932 O O . GLU A 1 471 ? 22.617 -1.324 -21.203 1.00 96.12 471 GLU A O 1
ATOM 3937 N N . GLN A 1 472 ? 21.241 -2.545 -22.499 1.00 96.25 472 GLN A N 1
ATOM 3938 C CA . GLN A 1 472 ? 21.742 -2.026 -23.769 1.00 96.25 472 GLN A CA 1
ATOM 3939 C C . GLN A 1 472 ? 21.573 -0.504 -23.867 1.00 96.25 472 GLN A C 1
ATOM 3941 O O . GLN A 1 472 ? 22.529 0.201 -24.182 1.00 96.25 472 GLN A O 1
ATOM 3946 N N . GLU A 1 473 ? 20.385 0.021 -23.560 1.00 95.75 473 GLU A N 1
ATOM 3947 C CA . GLU A 1 473 ? 20.108 1.461 -23.606 1.00 95.75 473 GLU A CA 1
ATOM 3948 C C . GLU A 1 473 ? 20.981 2.240 -22.610 1.00 95.75 473 GLU A C 1
ATOM 3950 O O . GLU A 1 473 ? 21.432 3.351 -22.902 1.00 95.75 473 GLU A O 1
ATOM 3955 N N . THR A 1 474 ? 21.271 1.647 -21.449 1.00 95.31 474 THR A N 1
ATOM 3956 C CA . THR A 1 474 ? 22.179 2.246 -20.475 1.00 95.31 474 THR A CA 1
ATOM 3957 C C . THR A 1 474 ? 23.610 2.337 -21.003 1.00 95.31 474 THR A C 1
ATOM 3959 O O . THR A 1 474 ? 24.203 3.412 -20.907 1.00 95.31 474 THR A O 1
ATOM 3962 N N . ILE A 1 475 ? 24.144 1.274 -21.612 1.00 95.56 475 ILE A N 1
ATOM 3963 C CA . ILE A 1 475 ? 25.500 1.278 -22.186 1.00 95.56 475 ILE A CA 1
ATOM 3964 C C . ILE A 1 475 ? 25.595 2.224 -23.390 1.00 95.56 475 ILE A C 1
ATOM 3966 O O . ILE A 1 475 ? 26.522 3.027 -23.484 1.00 95.56 475 ILE A O 1
ATOM 3970 N N . GLU A 1 476 ? 24.665 2.103 -24.337 1.00 96.38 476 GLU A N 1
ATOM 3971 C CA . GLU A 1 476 ? 24.771 2.747 -25.650 1.00 96.38 476 GLU A CA 1
ATOM 3972 C C . GLU A 1 476 ? 24.385 4.225 -25.631 1.00 96.38 476 GLU A C 1
ATOM 3974 O O . GLU A 1 476 ? 24.865 4.986 -26.473 1.00 96.38 476 GLU A O 1
ATOM 3979 N N . ARG A 1 477 ? 23.518 4.634 -24.695 1.00 94.94 477 ARG A N 1
ATOM 3980 C CA . ARG A 1 477 ? 22.988 5.998 -24.642 1.00 94.94 477 ARG A CA 1
ATOM 3981 C C . ARG A 1 477 ? 23.186 6.656 -23.288 1.00 94.94 477 ARG A C 1
ATOM 3983 O O . ARG A 1 477 ? 23.861 7.684 -23.232 1.00 94.94 477 ARG A O 1
ATOM 3990 N N . ASP A 1 478 ? 22.629 6.085 -22.216 1.00 92.81 478 ASP A N 1
ATOM 3991 C CA . ASP A 1 478 ? 22.512 6.805 -20.938 1.00 92.81 478 ASP A CA 1
ATOM 3992 C C . ASP A 1 478 ? 23.875 7.257 -20.401 1.00 92.81 478 ASP A C 1
ATOM 3994 O O . ASP A 1 478 ? 24.003 8.404 -19.993 1.00 92.81 478 ASP A O 1
ATOM 3998 N N . ILE A 1 479 ? 24.904 6.399 -20.446 1.00 93.50 479 ILE A N 1
ATOM 3999 C CA . ILE A 1 479 ? 26.258 6.753 -19.982 1.00 93.50 479 ILE A CA 1
ATOM 4000 C C . ILE A 1 479 ? 26.805 7.975 -20.733 1.00 93.50 479 ILE A C 1
ATOM 4002 O O . ILE A 1 479 ? 27.423 8.845 -20.124 1.00 93.50 479 ILE A O 1
ATOM 4006 N N . SER A 1 480 ? 26.577 8.056 -22.047 1.00 93.75 480 SER A N 1
ATOM 4007 C CA . SER A 1 480 ? 27.089 9.154 -22.877 1.00 93.75 480 SER A CA 1
ATOM 4008 C C . SER A 1 480 ? 26.346 10.478 -22.671 1.00 93.75 480 SER A C 1
ATOM 4010 O O . SER A 1 480 ? 26.927 11.542 -22.878 1.00 93.75 480 SER A O 1
ATOM 4012 N N . GLU A 1 481 ? 25.077 10.414 -22.263 1.00 91.25 481 GLU A N 1
ATOM 4013 C CA . GLU A 1 481 ? 24.210 11.579 -22.047 1.00 91.25 481 GLU A CA 1
ATOM 4014 C C . GLU A 1 481 ? 24.185 12.041 -20.577 1.00 91.25 481 GLU A C 1
ATOM 4016 O O . GLU A 1 481 ? 23.632 13.100 -20.275 1.00 91.25 481 GLU A O 1
ATOM 4021 N N . ASN A 1 482 ? 24.783 11.271 -19.662 1.00 90.50 482 ASN A N 1
ATOM 4022 C CA . ASN A 1 482 ? 24.741 11.519 -18.226 1.00 90.50 482 ASN A CA 1
ATOM 4023 C C . ASN A 1 482 ? 25.652 12.674 -17.794 1.00 90.50 482 ASN A C 1
ATOM 4025 O O . ASN A 1 482 ? 26.842 12.713 -18.115 1.00 90.50 482 ASN A O 1
ATOM 4029 N N . ASP A 1 483 ? 25.114 13.569 -16.971 1.00 88.19 483 ASP A N 1
ATOM 4030 C CA . ASP A 1 483 ? 25.891 14.591 -16.276 1.00 88.19 483 ASP A CA 1
ATOM 4031 C C . ASP A 1 483 ? 26.410 14.011 -14.953 1.00 88.19 483 ASP A C 1
ATOM 4033 O O . ASP A 1 483 ? 25.747 14.093 -13.924 1.00 88.19 483 ASP A O 1
ATOM 4037 N N . VAL A 1 484 ? 27.596 13.395 -14.975 1.00 86.94 484 VAL A N 1
ATOM 4038 C CA . VAL A 1 484 ? 28.148 12.680 -13.806 1.00 86.94 484 VAL A CA 1
ATOM 4039 C C . VAL A 1 484 ? 28.292 13.577 -12.572 1.00 86.94 484 VAL A C 1
ATOM 4041 O O . VAL A 1 484 ? 28.144 13.097 -11.449 1.00 86.94 484 VAL A O 1
ATOM 4044 N N . GLU A 1 485 ? 28.559 14.873 -12.755 1.00 82.62 485 GLU A N 1
ATOM 4045 C CA . GLU A 1 485 ? 28.700 15.809 -11.635 1.00 82.62 485 GLU A CA 1
ATOM 4046 C C . GLU A 1 485 ? 27.364 16.076 -10.930 1.00 82.62 485 GLU A C 1
ATOM 4048 O O . GLU A 1 485 ? 27.351 16.259 -9.713 1.00 82.62 485 GLU A O 1
ATOM 4053 N N . LYS A 1 486 ? 26.248 16.086 -11.672 1.00 80.38 486 LYS A N 1
ATOM 4054 C CA . LYS A 1 486 ? 24.911 16.362 -11.116 1.00 80.38 486 LYS A CA 1
ATOM 4055 C C . LYS A 1 486 ? 24.117 15.108 -10.773 1.00 80.38 486 LYS A C 1
ATOM 4057 O O . LYS A 1 486 ? 23.480 15.065 -9.727 1.00 80.38 486 LYS A O 1
ATOM 4062 N N . SER A 1 487 ? 24.152 14.115 -11.651 1.00 80.69 487 SER A N 1
ATOM 4063 C CA . SER A 1 487 ? 23.327 12.903 -11.600 1.00 80.69 487 SER A CA 1
ATOM 4064 C C . SER A 1 487 ? 24.050 11.712 -10.964 1.00 80.69 487 SER A C 1
ATOM 4066 O O . SER A 1 487 ? 23.424 10.704 -10.644 1.00 80.69 487 SER A O 1
ATOM 4068 N N . GLY A 1 488 ? 25.365 11.817 -10.749 1.00 83.75 488 GLY A N 1
ATOM 4069 C CA . GLY A 1 488 ? 26.187 10.733 -10.218 1.00 83.75 488 GLY A CA 1
ATOM 4070 C C . GLY A 1 488 ? 26.577 9.687 -11.273 1.00 83.75 488 GLY A C 1
ATOM 4071 O O . GLY A 1 488 ? 26.314 9.861 -12.465 1.00 83.75 488 GLY A O 1
ATOM 4072 N N . PRO A 1 489 ? 27.275 8.612 -10.866 1.00 87.94 489 PRO A N 1
ATOM 4073 C CA . PRO A 1 489 ? 27.766 7.591 -11.788 1.00 87.94 489 PRO A CA 1
ATOM 4074 C C . PRO A 1 489 ? 26.632 6.723 -12.355 1.00 87.94 489 PRO A C 1
ATOM 4076 O O . PRO A 1 489 ? 25.685 6.384 -11.648 1.00 87.94 489 PRO A O 1
ATOM 4079 N N . LEU A 1 490 ? 26.786 6.307 -13.616 1.00 89.56 490 LEU A N 1
ATOM 4080 C CA . LEU A 1 490 ? 25.958 5.292 -14.271 1.00 89.56 490 LEU A CA 1
ATOM 4081 C C . LEU A 1 490 ? 26.848 4.196 -14.892 1.00 89.56 490 LEU A C 1
ATOM 4083 O O . LEU A 1 490 ? 27.894 4.537 -15.451 1.00 89.56 490 LEU A O 1
ATOM 4087 N N . PRO A 1 491 ? 26.429 2.917 -14.860 1.00 91.69 491 PRO A N 1
ATOM 4088 C CA . PRO A 1 491 ? 25.290 2.399 -14.096 1.00 91.69 491 PRO A CA 1
ATOM 4089 C C . PRO A 1 491 ? 25.538 2.484 -12.582 1.00 91.69 491 PRO A C 1
ATOM 4091 O O . PRO A 1 491 ? 26.685 2.532 -12.130 1.00 91.69 491 PRO A O 1
ATOM 4094 N N . ILE A 1 492 ? 24.468 2.499 -11.787 1.00 90.38 492 ILE A N 1
ATOM 4095 C CA . ILE A 1 492 ? 24.603 2.468 -10.326 1.00 90.38 492 ILE A CA 1
ATOM 4096 C C . ILE A 1 492 ? 24.981 1.045 -9.900 1.00 90.38 492 ILE A C 1
ATOM 4098 O O . ILE A 1 492 ? 24.209 0.099 -10.075 1.00 90.38 492 ILE A O 1
ATOM 4102 N N . TRP A 1 493 ? 26.170 0.893 -9.313 1.00 92.38 493 TRP A N 1
ATOM 4103 C CA . TRP A 1 493 ? 26.692 -0.392 -8.851 1.00 92.38 493 TRP A CA 1
ATOM 4104 C C . TRP A 1 493 ? 27.244 -0.292 -7.431 1.00 92.38 493 TRP A C 1
ATOM 4106 O O . TRP A 1 493 ? 28.316 0.263 -7.197 1.00 92.38 493 TRP A O 1
ATOM 4116 N N . GLY A 1 494 ? 26.492 -0.840 -6.476 1.00 88.75 494 GLY A N 1
ATOM 4117 C CA . GLY A 1 494 ? 26.810 -0.730 -5.056 1.00 88.75 494 GLY A CA 1
ATOM 4118 C C . GLY A 1 494 ? 26.408 0.608 -4.426 1.00 88.75 494 GLY A C 1
ATOM 4119 O O . GLY A 1 494 ? 25.696 1.407 -5.041 1.00 88.75 494 GLY A O 1
ATOM 4120 N N . PRO A 1 495 ? 26.815 0.844 -3.169 1.00 84.44 495 PRO A N 1
ATOM 4121 C CA . PRO A 1 495 ? 26.445 2.035 -2.422 1.00 84.44 495 PRO A CA 1
ATOM 4122 C C . PRO A 1 495 ? 27.146 3.268 -2.990 1.00 84.44 495 PRO A C 1
ATOM 4124 O O . PRO A 1 495 ? 28.331 3.225 -3.330 1.00 84.44 495 PRO A O 1
ATOM 4127 N N . VAL A 1 496 ? 26.437 4.395 -3.038 1.00 76.50 496 VAL A N 1
ATOM 4128 C CA . VAL A 1 496 ? 27.019 5.680 -3.438 1.00 76.50 496 VAL A CA 1
ATOM 4129 C C . VAL A 1 496 ? 27.994 6.148 -2.352 1.00 76.50 496 VAL A C 1
ATOM 4131 O O . VAL A 1 496 ? 27.583 6.500 -1.251 1.00 76.50 496 VAL A O 1
ATOM 4134 N N . GLN A 1 497 ? 29.293 6.158 -2.663 1.00 64.81 497 GLN A N 1
ATOM 4135 C CA . GLN A 1 497 ? 30.359 6.434 -1.685 1.00 64.81 497 GLN A CA 1
ATOM 4136 C C . GLN A 1 497 ? 30.611 7.932 -1.433 1.00 64.81 497 GLN A C 1
ATOM 4138 O O . GLN A 1 497 ? 31.160 8.304 -0.399 1.00 64.81 497 GLN A O 1
ATOM 4143 N N . ASN A 1 498 ? 30.216 8.807 -2.364 1.00 63.34 498 ASN A N 1
ATOM 4144 C CA . ASN A 1 498 ? 30.659 10.204 -2.397 1.00 63.34 498 ASN A CA 1
ATOM 4145 C C . ASN A 1 498 ? 29.490 11.188 -2.249 1.00 63.34 498 ASN A C 1
ATOM 4147 O O . ASN A 1 498 ? 29.192 11.935 -3.179 1.00 63.34 498 ASN A O 1
ATOM 4151 N N . PHE A 1 499 ? 28.831 11.216 -1.087 1.00 62.09 499 PHE A N 1
ATOM 4152 C CA . PHE A 1 499 ? 27.912 12.314 -0.763 1.00 62.09 499 PHE A CA 1
ATOM 4153 C C . PHE A 1 499 ? 28.707 13.518 -0.218 1.00 62.09 499 PHE A C 1
ATOM 4155 O O . PHE A 1 499 ? 29.364 13.379 0.815 1.00 62.09 499 PHE A O 1
ATOM 4162 N N . PRO A 1 500 ? 28.665 14.705 -0.861 1.00 55.03 500 PRO A N 1
ATOM 4163 C CA . PRO A 1 500 ? 29.546 15.829 -0.516 1.00 55.03 500 PRO A CA 1
ATOM 4164 C C . PRO A 1 500 ? 29.374 16.407 0.900 1.00 55.03 500 PRO A C 1
ATOM 4166 O O . PRO A 1 500 ? 30.250 17.135 1.357 1.00 55.03 500 PRO A O 1
ATOM 4169 N N . ASN A 1 501 ? 28.266 16.114 1.597 1.00 54.84 501 ASN A N 1
ATOM 4170 C CA . ASN A 1 501 ? 27.804 16.911 2.740 1.00 54.84 501 ASN A CA 1
ATOM 4171 C C . ASN A 1 501 ? 27.338 16.123 3.984 1.00 54.84 501 ASN A C 1
ATOM 4173 O O . ASN A 1 501 ? 26.407 16.589 4.629 1.00 54.84 501 ASN A O 1
ATOM 4177 N N . THR A 1 502 ? 27.925 14.974 4.359 1.00 51.16 502 THR A N 1
ATOM 4178 C CA . THR A 1 502 ? 27.997 14.473 5.768 1.00 51.16 502 THR A CA 1
ATOM 4179 C C . THR A 1 502 ? 28.576 13.058 5.854 1.00 51.16 502 THR A C 1
ATOM 4181 O O . THR A 1 502 ? 28.502 12.286 4.903 1.00 51.16 502 THR A O 1
ATOM 4184 N N . GLY A 1 503 ? 29.159 12.720 7.014 1.00 55.62 503 GLY A N 1
ATOM 4185 C CA . GLY A 1 503 ? 29.637 11.375 7.331 1.00 55.62 503 GLY A CA 1
ATOM 4186 C C . GLY A 1 503 ? 28.498 10.365 7.269 1.00 55.62 503 GLY A C 1
ATOM 4187 O O . GLY A 1 503 ? 27.669 10.305 8.175 1.00 55.62 503 GLY A O 1
ATOM 4188 N N . LEU A 1 504 ? 28.458 9.597 6.183 1.00 59.12 504 LEU A N 1
ATOM 4189 C CA . LEU A 1 504 ? 27.540 8.480 6.038 1.00 59.12 504 LEU A CA 1
ATOM 4190 C C . LEU A 1 504 ? 27.801 7.487 7.173 1.00 59.12 504 LEU A C 1
ATOM 4192 O O . LEU A 1 504 ? 28.953 7.209 7.526 1.00 59.12 504 LEU A O 1
ATOM 4196 N N . LEU A 1 505 ? 26.725 6.929 7.730 1.00 69.06 505 LEU A N 1
ATOM 4197 C CA . LEU A 1 505 ? 26.857 5.656 8.425 1.00 69.06 505 LEU A CA 1
ATOM 4198 C C . LEU A 1 505 ? 27.517 4.668 7.450 1.00 69.06 505 LEU A C 1
ATOM 4200 O O . LEU A 1 505 ? 27.238 4.734 6.248 1.00 69.06 505 LEU A O 1
ATOM 4204 N N . PRO A 1 506 ? 28.409 3.784 7.929 1.00 75.44 506 PRO A N 1
ATOM 4205 C CA . PRO A 1 506 ? 28.984 2.764 7.067 1.00 75.44 506 PRO A CA 1
ATOM 4206 C C . PRO A 1 506 ? 27.853 1.999 6.380 1.00 75.44 506 PRO A C 1
ATOM 4208 O O . PRO A 1 506 ? 26.819 1.724 6.998 1.00 75.44 506 PRO A O 1
ATOM 4211 N N . SER A 1 507 ? 28.045 1.690 5.097 1.00 78.62 507 SER A N 1
ATOM 4212 C CA . SER A 1 507 ? 27.055 0.908 4.359 1.00 78.62 507 SER A CA 1
ATOM 4213 C C . SER A 1 507 ? 26.829 -0.430 5.079 1.00 78.62 507 SER A C 1
ATOM 4215 O O . SER A 1 507 ? 27.792 -0.996 5.608 1.00 78.62 507 SER A O 1
ATOM 4217 N N . PRO A 1 508 ? 25.586 -0.939 5.146 1.00 81.69 508 PRO A N 1
ATOM 4218 C CA . PRO A 1 508 ? 25.319 -2.227 5.773 1.00 81.69 508 PRO A CA 1
ATOM 4219 C C . PRO A 1 508 ? 26.156 -3.352 5.151 1.00 81.69 508 PRO A C 1
ATOM 4221 O O . PRO A 1 508 ? 26.465 -3.332 3.957 1.00 81.69 508 PRO A O 1
ATOM 4224 N N . ASN A 1 509 ? 26.501 -4.363 5.948 1.00 80.56 509 ASN A N 1
ATOM 4225 C CA . ASN A 1 509 ? 27.219 -5.537 5.448 1.00 80.56 509 ASN A CA 1
ATOM 4226 C C . ASN A 1 509 ? 26.435 -6.205 4.304 1.00 80.56 509 ASN A C 1
ATOM 4228 O O . ASN A 1 509 ? 25.217 -6.331 4.384 1.00 80.56 509 ASN A O 1
ATOM 4232 N N . GLY A 1 510 ? 27.139 -6.665 3.266 1.00 82.31 510 GLY A N 1
ATOM 4233 C CA . GLY A 1 510 ? 26.529 -7.326 2.100 1.00 82.31 510 GLY A CA 1
ATOM 4234 C C . GLY A 1 510 ? 26.075 -6.378 0.986 1.00 82.31 510 GLY A C 1
ATOM 4235 O O . GLY A 1 510 ? 25.662 -6.842 -0.072 1.00 82.31 510 GLY A O 1
ATOM 4236 N N . THR A 1 511 ? 26.202 -5.063 1.183 1.00 85.81 511 THR A N 1
ATOM 4237 C CA . THR A 1 511 ? 25.879 -4.067 0.148 1.00 85.81 511 THR A CA 1
ATOM 4238 C C . THR A 1 511 ? 27.032 -3.784 -0.814 1.00 85.81 511 THR A C 1
ATOM 4240 O O . THR A 1 511 ? 26.810 -3.169 -1.854 1.00 85.81 511 THR A O 1
ATOM 4243 N N . GLU A 1 512 ? 28.249 -4.248 -0.516 1.00 89.25 512 GLU A N 1
ATOM 4244 C CA . GLU A 1 512 ? 29.388 -4.159 -1.433 1.00 89.25 512 GLU A CA 1
ATOM 4245 C C . GLU A 1 512 ? 29.268 -5.209 -2.553 1.00 89.25 512 GLU A C 1
ATOM 4247 O O . GLU A 1 512 ? 29.081 -6.394 -2.251 1.00 89.25 512 GLU A O 1
ATOM 4252 N N . PRO A 1 513 ? 29.389 -4.813 -3.836 1.00 92.81 513 PRO A N 1
ATOM 4253 C CA . PRO A 1 513 ? 29.319 -5.765 -4.935 1.00 92.81 513 PRO A CA 1
ATOM 4254 C C . PR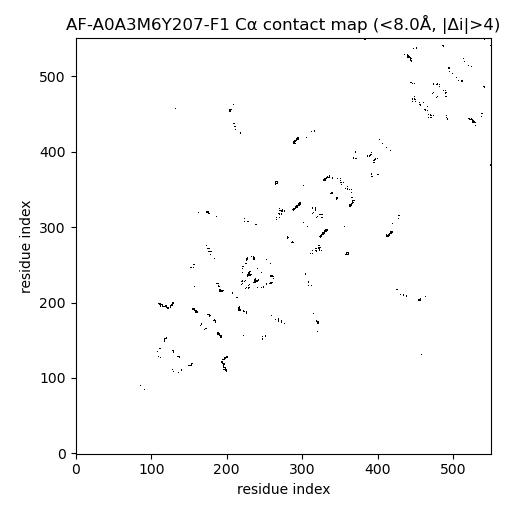O A 1 513 ? 30.459 -6.796 -4.886 1.00 92.81 513 PRO A C 1
ATOM 4256 O O . PRO A 1 513 ? 31.620 -6.411 -4.725 1.00 92.81 513 PRO A O 1
ATOM 4259 N N . PRO A 1 514 ? 30.175 -8.099 -5.077 1.00 93.62 514 PRO A N 1
ATOM 4260 C CA . PRO A 1 514 ? 31.198 -9.147 -5.038 1.00 93.62 514 PRO A CA 1
ATOM 4261 C C . PRO A 1 514 ? 32.066 -9.201 -6.307 1.00 93.62 514 PRO A C 1
ATOM 4263 O O . PRO A 1 514 ? 33.167 -9.751 -6.274 1.00 93.62 514 PRO A O 1
ATOM 4266 N N . THR A 1 515 ? 31.569 -8.661 -7.421 1.00 95.31 515 THR A N 1
ATOM 4267 C CA . THR A 1 515 ? 32.223 -8.632 -8.738 1.00 95.31 515 THR A CA 1
ATOM 4268 C C . THR A 1 515 ? 32.002 -7.278 -9.411 1.00 95.31 515 THR A C 1
ATOM 4270 O O . THR A 1 515 ? 31.248 -6.428 -8.917 1.00 95.31 515 THR A O 1
ATOM 4273 N N . THR A 1 516 ? 32.664 -7.045 -10.547 1.00 94.75 516 THR A N 1
ATOM 4274 C CA . THR A 1 516 ? 32.364 -5.864 -11.364 1.00 94.75 516 THR A CA 1
ATOM 4275 C C . THR A 1 516 ? 30.981 -5.987 -12.004 1.00 94.75 516 THR A C 1
ATOM 4277 O O . THR A 1 516 ? 30.412 -7.077 -12.106 1.00 94.75 516 THR A O 1
ATOM 4280 N N . TRP A 1 517 ? 30.439 -4.853 -12.447 1.00 94.00 517 TRP A N 1
ATOM 4281 C CA . TRP A 1 517 ? 29.141 -4.808 -13.113 1.00 94.00 517 TRP A CA 1
ATOM 4282 C C . TRP A 1 517 ? 29.132 -5.647 -14.402 1.00 94.00 517 TRP A C 1
ATOM 4284 O O . TRP A 1 517 ? 28.154 -6.333 -14.695 1.00 94.00 517 TRP A O 1
ATOM 4294 N N . GLU A 1 518 ? 30.235 -5.647 -15.154 1.00 93.88 518 GLU A N 1
ATOM 4295 C CA . GLU A 1 518 ? 30.383 -6.412 -16.395 1.00 93.88 518 GLU A CA 1
ATOM 4296 C C . GLU A 1 518 ? 30.458 -7.924 -16.147 1.00 93.88 518 GLU A C 1
ATOM 4298 O O . GLU A 1 518 ? 29.967 -8.700 -16.964 1.00 93.88 518 GLU A O 1
ATOM 4303 N N . GLU A 1 519 ? 31.064 -8.344 -15.034 1.00 95.94 519 GLU A N 1
ATOM 4304 C CA . GLU A 1 519 ? 31.274 -9.756 -14.696 1.00 95.94 519 GLU A CA 1
ATOM 4305 C C . GLU A 1 519 ? 30.056 -10.413 -14.028 1.00 95.94 519 GLU A C 1
ATOM 4307 O O . GLU A 1 519 ? 29.937 -11.638 -14.065 1.00 95.94 519 GLU A O 1
ATOM 4312 N N . ASP A 1 520 ? 29.152 -9.637 -13.416 1.00 95.94 520 ASP A N 1
ATOM 4313 C CA . ASP A 1 520 ? 27.938 -10.185 -12.803 1.00 95.94 520 ASP A CA 1
ATOM 4314 C C . ASP A 1 520 ? 26.929 -10.650 -13.869 1.00 95.94 520 ASP A C 1
ATOM 4316 O O . ASP A 1 520 ? 26.428 -9.864 -14.681 1.00 95.94 520 ASP A O 1
ATOM 4320 N N . ASP A 1 521 ? 26.588 -11.939 -13.825 1.00 95.38 521 ASP A N 1
ATOM 4321 C CA . ASP A 1 521 ? 25.533 -12.558 -14.638 1.00 95.38 521 ASP A CA 1
ATOM 4322 C C . ASP A 1 521 ? 24.197 -12.547 -13.883 1.00 95.38 521 ASP A C 1
ATOM 4324 O O . ASP A 1 521 ? 23.557 -13.582 -13.675 1.00 95.38 521 ASP A O 1
ATOM 4328 N N . TYR A 1 522 ? 23.806 -11.363 -13.401 1.00 95.12 522 TYR A N 1
ATOM 4329 C CA . TYR A 1 522 ? 22.547 -11.138 -12.693 1.00 95.12 522 TYR A CA 1
ATOM 4330 C C . TYR A 1 522 ? 22.376 -12.031 -11.451 1.00 95.12 522 TYR A C 1
ATOM 4332 O O . TYR A 1 522 ? 21.276 -12.515 -11.177 1.00 95.12 522 TYR A O 1
ATOM 4340 N N . GLN A 1 523 ? 23.458 -12.285 -10.710 1.00 95.06 523 GLN A N 1
ATOM 4341 C CA . GLN A 1 523 ? 23.431 -13.179 -9.547 1.00 95.06 523 GLN A CA 1
ATOM 4342 C C . GLN A 1 523 ? 23.354 -12.405 -8.235 1.00 95.06 523 GLN A C 1
ATOM 4344 O O . GLN A 1 523 ? 22.677 -12.835 -7.299 1.00 95.06 523 GLN A O 1
ATOM 4349 N N . TRP A 1 524 ? 24.034 -11.262 -8.146 1.00 94.94 524 TRP A N 1
ATOM 4350 C CA . TRP A 1 524 ? 24.092 -10.517 -6.895 1.00 94.94 524 TRP A CA 1
ATOM 4351 C C . TRP A 1 524 ? 22.719 -9.960 -6.474 1.00 94.94 524 TRP A C 1
ATOM 4353 O O . TRP A 1 524 ? 22.020 -9.298 -7.248 1.00 94.94 524 TRP A O 1
ATOM 4363 N N . GLY A 1 525 ? 22.342 -10.225 -5.220 1.00 93.12 525 GLY A N 1
ATOM 4364 C CA . GLY A 1 525 ? 21.090 -9.784 -4.602 1.00 93.12 525 GLY A CA 1
ATOM 4365 C C . GLY A 1 525 ? 19.868 -10.667 -4.874 1.00 93.12 525 GLY A C 1
ATOM 4366 O O . GLY A 1 525 ? 18.829 -10.464 -4.253 1.00 93.12 525 GLY A O 1
ATOM 4367 N N . VAL A 1 526 ? 19.958 -11.668 -5.758 1.00 95.88 526 VAL A N 1
ATOM 4368 C CA . VAL A 1 526 ? 18.825 -12.571 -6.010 1.00 95.88 526 VAL A CA 1
ATOM 4369 C C . VAL A 1 526 ? 18.569 -13.438 -4.776 1.00 95.88 526 VAL A C 1
ATOM 4371 O O . VAL A 1 526 ? 19.448 -14.157 -4.307 1.00 95.88 526 VAL A O 1
ATOM 4374 N N . GLY A 1 527 ? 17.338 -13.408 -4.271 1.00 95.81 527 GLY A N 1
ATOM 4375 C CA . GLY A 1 527 ? 16.938 -14.100 -3.046 1.00 95.81 527 GLY A CA 1
ATOM 4376 C C . GLY A 1 527 ? 16.929 -13.209 -1.802 1.00 95.81 527 GLY A C 1
ATOM 4377 O O . GLY A 1 527 ? 16.371 -13.632 -0.790 1.00 95.81 527 GLY A O 1
ATOM 4378 N N . GLU A 1 528 ? 17.477 -11.994 -1.875 1.00 94.25 528 GLU A N 1
ATOM 4379 C CA . GLU A 1 528 ? 17.448 -11.002 -0.794 1.00 94.25 528 GLU A CA 1
ATOM 4380 C C . GLU A 1 528 ? 16.143 -10.197 -0.823 1.00 94.25 528 GLU A C 1
ATOM 4382 O O . GLU A 1 528 ? 15.594 -9.917 -1.889 1.00 94.25 528 GLU A O 1
ATOM 4387 N N . ASP A 1 529 ? 15.624 -9.818 0.346 1.00 93.50 529 ASP A N 1
ATOM 4388 C CA . ASP A 1 529 ? 14.509 -8.872 0.407 1.00 93.50 529 ASP A CA 1
ATOM 4389 C C . ASP A 1 529 ? 14.934 -7.508 -0.156 1.00 93.50 529 ASP A C 1
ATOM 4391 O O . ASP A 1 529 ? 16.086 -7.096 -0.035 1.00 93.50 529 ASP A O 1
ATOM 4395 N N . ALA A 1 530 ? 14.002 -6.805 -0.798 1.00 92.75 530 ALA A N 1
ATOM 4396 C CA . ALA A 1 530 ? 14.312 -5.521 -1.409 1.00 92.75 530 ALA A CA 1
ATOM 4397 C C . ALA A 1 530 ? 14.552 -4.437 -0.351 1.00 92.75 530 ALA A C 1
ATOM 4399 O O . ALA A 1 530 ? 13.717 -4.232 0.529 1.00 92.75 530 ALA A O 1
ATOM 4400 N N . ASP A 1 531 ? 15.638 -3.680 -0.521 1.00 89.94 531 ASP A N 1
ATOM 4401 C CA . ASP A 1 531 ? 15.965 -2.521 0.320 1.00 89.94 531 ASP A CA 1
ATOM 4402 C C . ASP A 1 531 ? 14.888 -1.416 0.219 1.00 89.94 531 ASP A C 1
ATOM 4404 O O . ASP A 1 531 ? 14.618 -0.690 1.176 1.00 89.94 531 ASP A O 1
ATOM 4408 N N . LEU A 1 532 ? 14.263 -1.279 -0.957 1.00 92.44 532 LEU A N 1
ATOM 4409 C CA . LEU A 1 532 ? 13.216 -0.301 -1.242 1.00 92.44 532 LEU A CA 1
ATOM 4410 C C . LEU A 1 532 ? 12.275 -0.822 -2.335 1.00 92.44 532 LEU A C 1
ATOM 4412 O O . LEU A 1 532 ? 12.719 -1.262 -3.395 1.00 92.44 532 LEU A O 1
ATOM 4416 N N . ILE A 1 533 ? 10.967 -0.691 -2.109 1.00 94.62 533 ILE A N 1
ATOM 4417 C CA . ILE A 1 533 ? 9.934 -0.888 -3.131 1.00 94.62 533 ILE A CA 1
ATOM 4418 C C . ILE A 1 533 ? 9.200 0.434 -3.334 1.00 94.62 533 ILE A C 1
ATOM 4420 O O . ILE A 1 533 ? 8.695 1.033 -2.385 1.00 94.62 533 ILE A O 1
ATOM 4424 N N . VAL A 1 534 ? 9.102 0.864 -4.589 1.00 92.56 534 VAL A N 1
ATOM 4425 C CA . VAL A 1 534 ? 8.296 2.013 -5.006 1.00 92.56 534 VAL A CA 1
ATOM 4426 C C . VAL A 1 534 ? 7.312 1.587 -6.091 1.00 92.56 534 VAL A C 1
ATOM 4428 O O . VAL A 1 534 ? 7.627 0.758 -6.940 1.00 92.56 534 VAL A O 1
ATOM 4431 N N . PHE A 1 535 ? 6.110 2.163 -6.069 1.00 89.12 535 PHE A N 1
ATOM 4432 C CA . PHE A 1 535 ? 5.083 1.920 -7.093 1.00 89.12 535 PHE A CA 1
ATOM 4433 C C . PHE A 1 535 ? 5.084 2.966 -8.215 1.00 89.12 535 PHE A C 1
ATOM 4435 O O . PHE A 1 535 ? 4.336 2.836 -9.180 1.00 89.12 535 PHE A O 1
ATOM 4442 N N . ASN A 1 536 ? 5.940 3.981 -8.099 1.00 87.50 536 ASN A N 1
ATOM 4443 C CA . ASN A 1 536 ? 6.244 4.939 -9.154 1.00 87.50 536 ASN A CA 1
ATOM 4444 C C . ASN A 1 536 ? 7.717 4.794 -9.555 1.00 87.50 536 ASN A C 1
ATOM 4446 O O . ASN A 1 536 ? 8.520 4.402 -8.707 1.00 87.50 536 ASN A O 1
ATOM 4450 N N . PRO A 1 537 ? 8.089 5.139 -10.800 1.00 88.19 537 PRO A N 1
ATOM 4451 C CA . PRO A 1 537 ? 9.482 5.099 -11.216 1.00 88.19 537 PRO A CA 1
ATOM 4452 C C . PRO A 1 537 ? 10.387 5.970 -10.342 1.00 88.19 537 PRO A C 1
ATOM 4454 O O . PRO A 1 537 ? 10.005 7.068 -9.926 1.00 88.19 537 PRO A O 1
ATOM 4457 N N . LEU A 1 538 ? 11.611 5.497 -10.126 1.00 88.19 538 LEU A N 1
ATOM 4458 C CA . LEU A 1 538 ? 12.700 6.288 -9.564 1.00 88.19 538 LEU A CA 1
ATOM 4459 C C . LEU A 1 538 ? 13.198 7.237 -10.655 1.00 88.19 538 LEU A C 1
ATOM 4461 O O . LEU A 1 538 ? 13.702 6.782 -11.676 1.00 88.19 538 LEU A O 1
ATOM 4465 N N . PHE A 1 539 ? 13.044 8.547 -10.477 1.00 82.94 539 PHE A N 1
ATOM 4466 C CA . PHE A 1 539 ? 13.504 9.524 -11.463 1.00 82.94 539 PHE A CA 1
ATOM 4467 C C . PHE A 1 539 ? 14.505 10.490 -10.840 1.00 82.94 539 PHE A C 1
ATOM 4469 O O . PHE A 1 539 ? 14.337 10.912 -9.698 1.00 82.94 539 PHE A O 1
ATOM 4476 N N . ASP A 1 540 ? 15.533 10.841 -11.608 1.00 81.69 540 ASP A N 1
ATOM 4477 C CA . ASP A 1 540 ? 16.464 11.908 -11.258 1.00 81.69 540 ASP A CA 1
ATOM 4478 C C . ASP A 1 540 ? 15.813 13.266 -11.585 1.00 81.69 540 ASP A C 1
ATOM 4480 O O . ASP A 1 540 ? 15.537 13.547 -12.759 1.00 81.69 540 ASP A O 1
ATOM 4484 N N . PRO A 1 541 ? 15.521 14.113 -10.580 1.00 83.12 541 PRO A N 1
ATOM 4485 C CA . PRO A 1 541 ? 14.897 15.403 -10.817 1.00 83.12 541 PRO A CA 1
ATOM 4486 C C . PRO A 1 541 ? 15.885 16.468 -11.322 1.00 83.12 541 PRO A C 1
ATOM 4488 O O . PRO A 1 541 ? 15.416 17.509 -11.784 1.00 83.12 541 PRO A O 1
ATOM 4491 N N . SER A 1 542 ? 17.205 16.250 -11.255 1.00 77.56 542 SER A N 1
ATOM 4492 C CA . SER A 1 542 ? 18.240 17.286 -11.434 1.00 77.56 542 SER A CA 1
ATOM 4493 C C . SER A 1 542 ? 18.225 17.963 -12.810 1.00 77.56 542 SER A C 1
ATOM 4495 O O . SER A 1 542 ? 18.530 19.150 -12.932 1.00 77.56 542 SER A O 1
ATOM 4497 N N . LEU A 1 543 ? 17.808 17.236 -13.851 1.00 79.69 543 LEU A N 1
ATOM 4498 C CA . LEU A 1 543 ? 17.715 17.731 -15.230 1.00 79.69 543 LEU A CA 1
ATOM 4499 C C . LEU A 1 543 ? 16.274 18.057 -15.654 1.00 79.69 543 LEU A C 1
ATOM 4501 O O . LEU A 1 543 ? 15.971 18.178 -16.842 1.00 79.69 543 LEU A O 1
ATOM 4505 N N . THR A 1 544 ? 15.362 18.192 -14.690 1.00 82.62 544 THR A N 1
ATOM 4506 C CA . THR A 1 544 ? 13.936 18.427 -14.939 1.00 82.62 544 THR A CA 1
ATOM 4507 C C . THR A 1 544 ? 13.496 19.812 -14.461 1.00 82.62 544 THR A C 1
ATOM 4509 O O . THR A 1 544 ? 14.199 20.498 -13.729 1.00 82.62 544 THR A O 1
ATOM 4512 N N . ASN A 1 545 ? 12.279 20.217 -14.834 1.00 82.31 545 ASN A N 1
ATOM 4513 C CA . ASN A 1 545 ? 11.625 21.405 -14.267 1.00 82.31 545 ASN A CA 1
ATOM 4514 C C . ASN A 1 545 ? 10.874 21.094 -12.955 1.00 82.31 545 ASN A C 1
ATOM 4516 O O . ASN A 1 545 ? 9.955 21.829 -12.585 1.00 82.31 545 ASN A O 1
ATOM 4520 N N . TRP A 1 546 ? 11.181 19.969 -12.300 1.00 81.56 546 TRP A N 1
ATOM 4521 C CA . TRP A 1 546 ? 10.541 19.585 -11.047 1.00 81.56 546 TRP A CA 1
ATOM 4522 C C . TRP A 1 546 ? 10.883 20.586 -9.940 1.00 81.56 546 TRP A C 1
ATOM 4524 O O . TRP A 1 546 ? 11.990 21.107 -9.875 1.00 81.56 546 TRP A O 1
ATOM 4534 N N . VAL A 1 547 ? 9.935 20.853 -9.042 1.00 75.12 547 VAL A N 1
ATOM 4535 C CA . VAL A 1 547 ? 10.078 21.905 -8.013 1.00 75.12 547 VAL A CA 1
ATOM 4536 C C . VAL A 1 547 ? 11.214 21.651 -7.015 1.00 75.12 547 VAL A C 1
ATOM 4538 O O . VAL A 1 547 ? 11.688 22.591 -6.389 1.00 75.12 547 VAL A O 1
ATOM 4541 N N . PHE A 1 548 ? 11.658 20.398 -6.904 1.00 74.38 548 PHE A N 1
ATOM 4542 C CA . PHE A 1 548 ? 12.775 19.955 -6.063 1.00 74.38 548 PHE A CA 1
ATOM 4543 C C . PHE A 1 548 ? 14.014 19.558 -6.885 1.00 74.38 548 PHE A C 1
ATOM 4545 O O . PHE A 1 548 ? 14.848 18.802 -6.411 1.00 74.38 548 PHE A O 1
ATOM 4552 N N . SER A 1 549 ? 14.153 20.022 -8.133 1.00 75.00 549 SER A N 1
ATOM 4553 C CA . SER A 1 549 ? 15.335 19.718 -8.963 1.00 75.00 549 SER A CA 1
ATOM 4554 C C . SER A 1 549 ? 16.644 20.313 -8.422 1.00 75.00 549 SER A C 1
ATOM 4556 O O . SER A 1 549 ? 17.715 19.933 -8.879 1.00 75.00 549 SER A O 1
ATOM 4558 N N . TRP A 1 550 ? 16.550 21.279 -7.503 1.00 68.56 550 TRP A N 1
ATOM 4559 C CA . TRP A 1 550 ? 17.670 22.010 -6.897 1.00 68.56 550 TRP A CA 1
ATOM 4560 C C . TRP A 1 550 ? 17.846 21.709 -5.401 1.00 68.56 550 TRP A C 1
ATOM 4562 O O . TRP A 1 550 ? 18.651 22.384 -4.757 1.00 68.56 550 TRP A O 1
ATOM 4572 N N . ASP A 1 551 ? 17.032 20.796 -4.855 1.00 63.00 551 ASP A N 1
ATOM 4573 C CA . ASP A 1 551 ? 16.991 20.481 -3.421 1.00 63.00 551 ASP A CA 1
ATOM 4574 C C . ASP A 1 551 ? 18.149 19.597 -2.956 1.00 63.00 551 ASP A C 1
ATOM 4576 O O . ASP A 1 551 ? 18.634 18.765 -3.759 1.00 63.00 551 ASP A O 1
#

Solvent-accessible surface area (backbone atoms only — not comparable to full-atom values): 33730 Å² total; per-residue (Å²): 136,84,83,67,81,90,72,73,64,81,73,75,81,70,71,73,97,61,92,75,76,83,78,71,80,94,78,62,92,79,66,76,72,75,79,72,81,78,80,77,90,74,90,78,93,81,73,88,86,74,78,87,80,67,89,80,53,73,68,58,56,54,50,53,48,51,52,51,50,51,53,51,47,50,53,50,48,52,52,50,54,54,52,52,68,75,61,49,92,85,63,78,63,98,84,74,74,78,78,67,93,44,81,73,70,77,54,80,86,84,61,23,84,71,47,50,62,55,45,41,33,49,56,94,73,48,51,53,22,63,60,92,64,102,64,77,62,57,83,73,77,48,72,68,54,60,67,68,43,61,79,52,41,78,66,68,72,39,83,55,77,83,59,67,85,34,65,43,85,83,55,50,56,59,91,29,31,49,46,91,87,63,78,40,64,63,75,71,40,26,25,29,76,14,36,35,47,28,31,62,65,72,79,54,62,53,46,70,77,41,64,45,90,77,53,56,35,60,41,66,51,31,59,30,29,60,58,15,30,59,39,42,59,93,60,20,24,64,27,68,37,71,80,47,94,55,69,61,41,62,69,44,40,76,73,62,51,80,55,63,53,84,79,36,38,51,26,60,24,40,53,54,21,26,66,74,29,43,76,42,58,46,78,97,77,44,53,72,29,27,37,38,37,36,57,46,39,67,77,54,81,80,45,68,69,52,51,36,48,51,51,46,45,41,39,43,32,12,33,71,54,22,34,42,29,46,61,34,35,44,32,38,40,81,62,63,87,60,59,50,92,80,32,72,65,60,35,51,52,56,45,64,78,48,44,63,78,41,47,54,73,26,52,46,80,46,35,47,58,58,43,48,70,73,62,60,81,88,70,82,84,74,88,60,66,76,81,78,62,61,62,59,31,69,92,66,33,61,56,54,67,55,52,52,49,48,71,76,40,77,79,40,80,45,76,44,84,42,62,80,84,70,81,78,68,75,58,60,43,46,55,56,52,26,47,50,58,42,45,14,63,44,27,53,69,57,40,69,65,49,40,50,52,85,57,32,45,93,79,47,45,54,73,66,47,37,52,53,50,43,53,49,47,39,67,77,41,46,52,80,73,53,53,50,92,81,74,43,75,69,79,72,75,54,73,86,85,81,63,97,85,66,91,69,75,77,78,63,90,86,50,68,66,94,61,56,81,88,74,50,82,60,56,59,55,49,73,39,78,62,94,73,86,72,96,62,64,56,74,81,42,66,89,47,92,49,82,64,30,77,109

Sequence (551 aa):
MLPRLSQLNPLRWLHNRGFTYHQLPNDSPFHLQRYRERWTTGSDGEGWNKIWNRRTTLLRLVFYFLIGFVVLSLLGGGGYHQVRKHRRPGGKGAGGGEELPYSWQHYSRLNGFYNGLRTLVPSSEYTPENRWNHSSPAEQLSAEGIARLPKEPPLDPVQYNPYESLQQDYKQVKKCYLDEAETMAAPDIYAYPGLPQNMTLPFYGSYDELGLEQNMCFERFGRFGPYGYGYDEAHGGLGPGLKSENAGSEKVFEQTGYLNYSKVDWGMAQNRCYEKNKQRFEGKNPVQRQAYVLRTWVGFKYTEYQLLTMRAMINELALKSGGEYDVHLLLHVKDNSIPIWASKELYQETLQQNVPREFWNVTTLWSEKQMEMYYPEPFPDNFANMAGSNLHGVYRSAHFPLQWFAQQHPEYEFFWNWEMDLRYSGHYYELNTKAANWARKQPRKGLWERGKRFWIPEYHGDWKNFTAFVEQETIERDISENDVEKSGPLPIWGPVQNFPNTGLLPSPNGTEPPTTWEEDDYQWGVGEDADLIVFNPLFDPSLTNWVFSWD

Nearest PDB structures (foldseek):
  5xlx-assembly1_D  TM=3.142E-01  e=5.095E-01  Pseudomonas aeruginosa PAO1
  6lyi-assembly1_B-2  TM=2.955E-01  e=2.664E+00  Camellia sinensis var. assamica
  2eg5-assembly1_C  TM=3.125E-01  e=4.988E+00  Coffea canephora
  2eg5-assembly2_G  TM=3.122E-01  e=7.023E+00  Coffea canephora
  2eg5-assembly2_E  TM=2.972E-01  e=6.266E+00  Coffea canephora

InterPro domains:
  IPR021822 Protein of unknown function DUF3405 [PF11885] (217-549)
  IPR021822 Protein of unknown function DUF3405 [PTHR36205] (285-549)

Radius of gyration: 31.02 Å; Cα contacts (8 Å, |Δi|>4): 665; chains: 1; bounding box: 86×92×81 Å